Protein AF-0000000069088855 (afdb_homodimer)

Secondary structure (DSSP, 8-state):
-------------HHHHHHHHHHHHHHHHHHHHHHHHHHHHHHHHHHHHHHHHHHHHHHHHHHHHHHHHHHHHHTTSTTHHHHHHHHSHHHHTT--HHHHHHHTTEEEEEEEE-SSGGGEEEEEEEE-S-SSB--SEEEEEEE--SSS--EEEEPPP-BPTT--TTS-------SSS------PPPGGGGGG--TTGGG-HHHHHIIIIITT-THHHH-/-------------HHHHHHHHHHHHHHHHHHHHHHHHHHHHHHHHHHHHHHHHHHHHHHHHHHHHHHHHHHHHHTTSTTHHHHHHHHSHHHHTT--HHHHHHHTTEEEEEEEE-SSGGGEEEEEEEE-S-SSB--SEEEEEEE--SSS--EEEEPPP-BPTT--TTS-------SSS------PPPGGGGGG--TTGGG-HHHHHIIIIITT-THHHH-

InterPro domains:
  IPR002164 Nucleosome assembly protein [PF00956] (76-219)
  IPR002164 Nucleosome assembly protein [PTHR11875] (16-219)
  IPR037231 NAP-like superfamily [SSF143113] (12-219)

Sequence (438 aa):
MATPAKVSKPEGKNNHDNADEQADKEQQEAIEQIDEVQNEIDRLNEQASEEILKVEQKYNKLRQPYYSKRSDLIAKIPNFWVTAFVNHPQISALLNEEDEEALQFLTKVEVQEFEDIKSGYKINFYFDSNQYFENDVISKEFHLNETGEPSSKSTPIKWKSGKDLTKKSSTPSKGGRKRNMEEQESFFCWFTDHGDAGADELGEVIKDDIWPNPLQYYLMATPAKVSKPEGKNNHDNADEQADKEQQEAIEQIDEVQNEIDRLNEQASEEILKVEQKYNKLRQPYYSKRSDLIAKIPNFWVTAFVNHPQISALLNEEDEEALQFLTKVEVQEFEDIKSGYKINFYFDSNQYFENDVISKEFHLNETGEPSSKSTPIKWKSGKDLTKKSSTPSKGGRKRNMEEQESFFCWFTDHGDAGADELGEVIKDDIWPNPLQYYL

Nearest PDB structures (foldseek):
  7mto-assembly1_A-2  TM=9.723E-01  e=1.339E-26  Homo sapiens
  2e50-assembly1_B  TM=9.426E-01  e=1.842E-21  Homo sapiens
  5day-assembly1_A  TM=9.421E-01  e=5.471E-17  Arabidopsis thaliana
  5day-assembly1_B  TM=9.161E-01  e=6.756E-16  Arabidopsis thaliana
  6jqv-assembly1_A  TM=9.262E-01  e=5.109E-15  Arabidopsis thaliana

pLDDT: mean 85.77, std 19.07, range [27.52, 98.5]

Solvent-accessible surface area (backbone atoms only — not comparable to full-atom values): 24741 Å² total; per-residue (Å²): 132,86,73,79,76,81,78,76,74,79,81,83,67,69,62,64,60,51,50,55,50,48,50,51,51,52,39,52,50,37,52,53,50,38,50,54,42,49,51,55,46,51,51,51,51,51,50,45,51,50,53,41,49,49,51,52,52,52,46,50,60,69,39,45,65,44,52,52,52,38,50,57,39,45,54,69,34,83,44,40,54,37,44,19,40,57,60,30,71,75,52,31,74,41,48,46,74,67,44,51,60,59,31,50,34,34,51,44,80,44,75,46,69,39,93,57,60,73,40,27,36,32,41,39,39,30,37,48,92,59,82,38,38,72,55,51,62,46,36,43,35,35,35,43,41,92,89,50,76,40,35,48,52,46,50,82,80,47,55,33,90,92,36,52,68,68,53,75,76,71,66,80,72,81,80,81,68,71,87,61,79,76,75,76,64,41,51,70,42,57,59,74,58,54,86,50,39,77,71,38,61,67,62,46,42,43,59,70,54,38,64,78,47,44,65,74,35,53,108,131,87,75,80,77,80,77,75,75,78,80,82,66,68,63,65,61,49,51,54,48,49,50,51,50,53,39,51,50,35,51,54,51,38,51,54,41,48,51,54,47,50,51,51,50,52,50,45,53,52,53,41,50,51,51,53,52,52,46,51,60,67,41,44,65,46,52,52,52,38,50,58,40,46,53,67,36,82,42,41,55,35,44,19,41,57,58,30,70,74,54,30,74,39,47,46,74,68,45,51,60,60,31,49,34,34,51,45,78,44,76,45,70,39,92,57,60,75,40,27,37,33,40,40,38,30,34,48,92,59,83,37,38,72,52,51,62,46,37,44,35,35,36,44,42,94,91,48,76,40,35,48,52,46,50,82,81,49,54,32,92,92,36,52,68,68,54,74,78,72,65,79,72,81,80,82,68,71,87,60,80,77,70,76,64,39,51,69,42,58,58,75,57,56,85,50,40,76,70,37,61,68,64,44,42,44,59,69,56,38,64,77,47,44,65,73,36,53,110

Radius of gyration: 34.06 Å; Cα contacts (8 Å, |Δi|>4): 537; chains: 2; bounding box: 63×142×115 Å

Organism: Magallana gigas (NCBI:txid29159)

Structure (mmCIF, N/CA/C/O backbone):
data_AF-0000000069088855-model_v1
#
loop_
_entity.id
_entity.type
_entity.pdbx_description
1 polymer 'Protein SET'
#
loop_
_atom_site.group_PDB
_atom_site.id
_atom_site.type_symbol
_atom_site.label_atom_id
_atom_site.label_alt_id
_atom_site.label_comp_id
_atom_site.label_asym_id
_atom_site.label_entity_id
_atom_site.label_seq_id
_atom_site.pdbx_PDB_ins_code
_atom_site.Cartn_x
_atom_site.Cartn_y
_atom_site.Cartn_z
_atom_site.occupancy
_atom_site.B_iso_or_equiv
_atom_site.auth_seq_id
_atom_site.auth_comp_id
_atom_site.auth_asym_id
_atom_site.auth_atom_id
_atom_site.pdbx_PDB_model_num
ATOM 1 N N . MET A 1 1 ? 8.18 73.062 56.781 1 28.11 1 MET A N 1
ATOM 2 C CA . MET A 1 1 ? 7.898 73.062 55.344 1 28.11 1 MET A CA 1
ATOM 3 C C . MET A 1 1 ? 7.344 71.75 54.875 1 28.11 1 MET A C 1
ATOM 5 O O . MET A 1 1 ? 7.793 70.688 55.312 1 28.11 1 MET A O 1
ATOM 9 N N . ALA A 1 2 ? 6.113 71.688 54.188 1 39.22 2 ALA A N 1
ATOM 10 C CA . ALA A 1 2 ? 5.148 70.688 53.844 1 39.22 2 ALA A CA 1
ATOM 11 C C . ALA A 1 2 ? 5.742 69.688 52.875 1 39.22 2 ALA A C 1
ATOM 13 O O . ALA A 1 2 ? 6.184 70 51.781 1 39.22 2 ALA A O 1
ATOM 14 N N . THR A 1 3 ? 6.5 68.688 53.375 1 38.69 3 THR A N 1
ATOM 15 C CA . THR A 1 3 ? 7.184 67.688 52.562 1 38.69 3 THR A CA 1
ATOM 16 C C . THR A 1 3 ? 6.211 67 51.625 1 38.69 3 THR A C 1
ATOM 18 O O . THR A 1 3 ? 5.121 66.562 52 1 38.69 3 THR A O 1
ATOM 21 N N . PRO A 1 4 ? 6.355 67.312 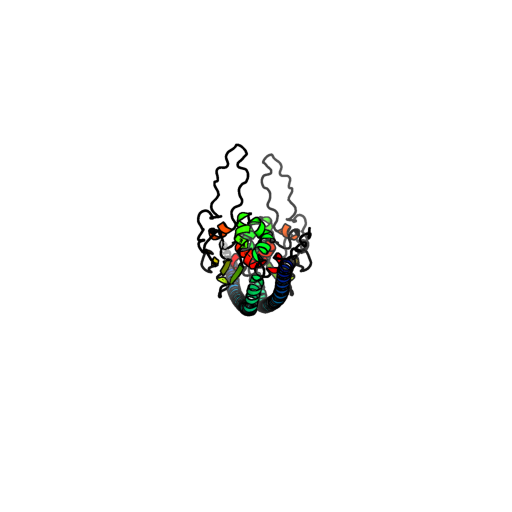50.344 1 36.94 4 PRO A N 1
ATOM 22 C CA . PRO A 1 4 ? 5.434 66.75 49.312 1 36.94 4 PRO A CA 1
ATOM 23 C C . PRO A 1 4 ? 5.32 65.25 49.344 1 36.94 4 PRO A C 1
ATOM 25 O O . PRO A 1 4 ? 6.293 64.562 49.688 1 36.94 4 PRO A O 1
ATOM 28 N N . ALA A 1 5 ? 4.152 64.688 49.688 1 36.41 5 ALA A N 1
ATOM 29 C CA . ALA A 1 5 ? 3.715 63.281 49.781 1 36.41 5 ALA A CA 1
ATOM 30 C C . ALA A 1 5 ? 4.086 62.5 48.531 1 36.41 5 ALA A C 1
ATOM 32 O O . ALA A 1 5 ? 3.961 63 47.406 1 36.41 5 ALA A O 1
ATOM 33 N N . LYS A 1 6 ? 4.984 61.531 48.75 1 38.75 6 LYS A N 1
ATOM 34 C CA . LYS A 1 6 ? 5.469 60.531 47.781 1 38.75 6 LYS A CA 1
ATOM 35 C C . LYS A 1 6 ? 4.309 59.875 47.062 1 38.75 6 LYS A C 1
ATOM 37 O O . LYS A 1 6 ? 3.402 59.312 47.688 1 38.75 6 LYS A O 1
ATOM 42 N N . VAL A 1 7 ? 3.861 60.438 45.844 1 36.72 7 VAL A N 1
ATOM 43 C CA . VAL A 1 7 ? 2.857 59.875 44.969 1 36.72 7 VAL A CA 1
ATOM 44 C C . VAL A 1 7 ? 3.188 58.406 44.719 1 36.72 7 VAL A C 1
ATOM 46 O O . VAL A 1 7 ? 4.293 58.062 44.281 1 36.72 7 VAL A O 1
ATOM 49 N N . SER A 1 8 ? 2.666 57.406 45.469 1 37.22 8 SER A N 1
ATOM 50 C CA . SER A 1 8 ? 2.779 55.969 45.312 1 37.22 8 SER A CA 1
ATOM 51 C C . SER A 1 8 ? 2.418 55.531 43.906 1 37.22 8 SER A C 1
ATOM 53 O O . SER A 1 8 ? 1.362 55.906 43.375 1 37.22 8 SER A O 1
ATOM 55 N N . LYS A 1 9 ? 3.363 55.375 43 1 42.19 9 LYS A N 1
ATOM 56 C CA . LYS A 1 9 ? 3.182 54.812 41.656 1 42.19 9 LYS A CA 1
ATOM 57 C C . LYS A 1 9 ? 2.326 53.531 41.719 1 42.19 9 LYS A C 1
ATOM 59 O O . LYS A 1 9 ? 2.535 52.688 42.562 1 42.19 9 LYS A O 1
ATOM 64 N N . PRO A 1 10 ? 1.051 53.531 41.25 1 41.47 10 PRO A N 1
ATOM 65 C CA . PRO A 1 10 ? 0.245 52.312 41.156 1 41.47 10 PRO A CA 1
ATOM 66 C C . PRO A 1 10 ? 0.98 51.156 40.469 1 41.47 10 PRO A C 1
ATOM 68 O O . PRO A 1 10 ? 1.734 51.406 39.531 1 41.47 10 PRO A O 1
ATOM 71 N N . GLU A 1 11 ? 1.403 50.156 41.125 1 40.59 11 GLU A N 1
ATOM 72 C CA . GLU A 1 11 ? 1.895 48.875 40.594 1 40.59 11 GLU A CA 1
ATOM 73 C C . GLU A 1 11 ? 1.01 48.344 39.469 1 40.59 11 GLU A C 1
ATOM 75 O O . GLU A 1 11 ? -0.145 47.969 39.719 1 40.59 11 GLU A O 1
ATOM 80 N N . GLY A 1 12 ? 0.859 48.906 38.312 1 41.53 12 GLY A N 1
ATOM 81 C CA . GLY A 1 12 ? 0.204 48.344 37.156 1 41.53 12 GLY A CA 1
ATOM 82 C C . GLY A 1 12 ? 0.68 46.969 36.812 1 41.53 12 GLY A C 1
ATOM 83 O O . GLY A 1 12 ? 1.08 46.688 35.656 1 41.53 12 GLY A O 1
ATOM 84 N N . LYS A 1 13 ? 1.274 46.156 37.625 1 47.97 13 LYS A N 1
ATOM 85 C CA . LYS A 1 13 ? 1.884 44.875 37.375 1 47.97 13 LYS A CA 1
ATOM 86 C C . LYS A 1 13 ? 0.867 43.875 36.781 1 47.97 13 LYS A C 1
ATOM 88 O O . LYS A 1 13 ? 1.233 42.812 36.312 1 47.97 13 LYS A O 1
ATOM 93 N N . ASN A 1 14 ? -0.359 43.719 37.281 1 47.41 14 ASN A N 1
ATOM 94 C CA . ASN A 1 14 ? -1.109 42.469 37.438 1 47.41 14 ASN A CA 1
ATOM 95 C C . ASN A 1 14 ? -1.723 42.031 36.125 1 47.41 14 ASN A C 1
ATOM 97 O O . ASN A 1 14 ? -2.404 41 36.062 1 47.41 14 ASN A O 1
ATOM 101 N N . ASN A 1 15 ? -1.979 42.844 35.188 1 52.12 15 ASN A N 1
ATOM 102 C CA . ASN A 1 15 ? -2.881 42.5 34.094 1 52.12 15 ASN A CA 1
ATOM 103 C C . ASN A 1 15 ? -2.176 41.656 33.031 1 52.12 15 ASN A C 1
ATOM 105 O O . ASN A 1 15 ? -2.822 40.906 32.312 1 52.12 15 ASN A O 1
ATOM 109 N N . HIS A 1 16 ? -0.928 41.812 32.781 1 56.03 16 HIS A N 1
ATOM 110 C CA . HIS A 1 16 ? -0.223 41.031 31.797 1 56.03 16 HIS A CA 1
ATOM 111 C C . HIS A 1 16 ? -0.168 39.562 32.188 1 56.03 16 HIS A C 1
ATOM 113 O O . HIS A 1 16 ? -0.276 38.688 31.328 1 56.03 16 HIS A O 1
ATOM 119 N N . ASP A 1 17 ? 0.04 39.281 33.406 1 61.84 17 ASP A N 1
ATOM 120 C CA . ASP A 1 17 ? 0.103 37.906 33.906 1 61.84 17 ASP A CA 1
ATOM 121 C C . ASP A 1 17 ? -1.225 37.188 33.688 1 61.84 17 ASP A C 1
ATOM 123 O O . ASP A 1 17 ? -1.246 36 33.375 1 61.84 17 ASP A O 1
ATOM 127 N N . ASN A 1 18 ? -2.26 37.969 33.812 1 68.25 18 ASN A N 1
ATOM 128 C CA . ASN A 1 18 ? -3.584 37.375 33.688 1 68.25 18 ASN A CA 1
ATOM 129 C C . ASN A 1 18 ? -3.91 37.031 32.25 1 68.25 18 ASN A C 1
ATOM 131 O O . ASN A 1 18 ? -4.527 36 31.969 1 68.25 18 ASN A O 1
ATOM 135 N N . ALA A 1 19 ? -3.439 37.812 31.312 1 72.5 19 ALA A N 1
ATOM 136 C CA . ALA A 1 19 ? -3.682 37.562 29.906 1 72.5 19 ALA A CA 1
ATOM 137 C C . ALA A 1 19 ? -2.916 36.344 29.422 1 72.5 19 ALA A C 1
ATOM 139 O O . ALA A 1 19 ? -3.445 35.531 28.656 1 72.5 19 ALA A O 1
ATOM 140 N N . ASP A 1 20 ? -1.767 36.219 29.844 1 79.88 20 ASP A N 1
ATOM 141 C CA . ASP A 1 20 ? -0.946 35.062 29.5 1 79.88 20 ASP A CA 1
ATOM 142 C C . ASP A 1 20 ? -1.526 33.781 30.094 1 79.88 20 ASP A C 1
ATOM 144 O O . ASP A 1 20 ? -1.51 32.75 29.453 1 79.88 20 ASP A O 1
ATOM 148 N N . GLU A 1 21 ? -2.006 33.969 31.25 1 83.12 21 GLU A N 1
ATOM 149 C CA . GLU A 1 21 ? -2.629 32.812 31.891 1 83.12 21 GLU A CA 1
ATOM 150 C C . GLU A 1 21 ? -3.912 32.406 31.172 1 83.12 21 GLU A C 1
ATOM 152 O O . GLU A 1 21 ? -4.188 31.219 31.016 1 83.12 21 GLU A O 1
ATOM 157 N N . GLN A 1 22 ? -4.617 33.406 30.812 1 85.44 22 GLN A N 1
ATOM 158 C CA . GLN A 1 22 ? -5.852 33.125 30.094 1 85.44 22 GLN A CA 1
ATOM 159 C C . GLN A 1 22 ? -5.559 32.5 28.734 1 85.44 22 GLN A C 1
ATOM 161 O O . GLN A 1 22 ? -6.242 31.547 28.312 1 85.44 22 GLN A O 1
ATOM 166 N N . ALA A 1 23 ? -4.586 33 28.062 1 84.19 23 ALA A N 1
ATOM 167 C CA . ALA A 1 23 ? -4.195 32.469 26.766 1 84.19 23 ALA A CA 1
ATOM 168 C C . ALA A 1 23 ? -3.742 31 26.906 1 84.19 23 ALA A C 1
ATOM 170 O O . ALA A 1 23 ? -4.066 30.156 26.062 1 84.19 23 ALA A O 1
ATOM 171 N N . ASP A 1 24 ? -3.086 30.734 27.906 1 88.75 24 ASP A N 1
ATOM 172 C CA . ASP A 1 24 ? -2.609 29.391 28.156 1 88.75 24 ASP A CA 1
ATOM 173 C C . ASP A 1 24 ? -3.775 28.438 28.438 1 88.75 24 ASP A C 1
ATOM 175 O O . ASP A 1 24 ? -3.766 27.281 27.984 1 88.75 24 ASP A O 1
ATOM 179 N N . LYS A 1 25 ? -4.672 28.984 29.156 1 90.69 25 LYS A N 1
ATOM 180 C CA . LYS A 1 25 ? -5.844 28.172 29.469 1 90.69 25 LYS A CA 1
ATOM 181 C C . LYS A 1 25 ? -6.66 27.891 28.219 1 90.69 25 LYS A C 1
ATOM 183 O O . LYS A 1 25 ? -7.145 26.766 28.016 1 90.69 25 LYS A O 1
ATOM 188 N N . GLU A 1 26 ? -6.801 28.875 27.406 1 91.44 26 GLU A N 1
ATOM 189 C CA . GLU A 1 26 ? -7.543 28.719 26.156 1 91.44 26 GLU A CA 1
ATOM 190 C C . GLU A 1 26 ? -6.848 27.719 25.234 1 91.44 26 GLU A C 1
ATOM 192 O O . GLU A 1 26 ? -7.508 26.906 24.594 1 91.44 26 GLU A O 1
ATOM 197 N N . GLN A 1 27 ? -5.609 27.828 25.234 1 93.75 27 GLN A N 1
ATOM 198 C CA . GLN A 1 27 ? -4.832 26.906 24.406 1 93.75 27 GLN A CA 1
ATOM 199 C C . GLN A 1 27 ? -4.973 25.469 24.922 1 93.75 27 GLN A C 1
ATOM 201 O O . GLN A 1 27 ? -5.137 24.531 24.125 1 93.75 27 GLN A O 1
ATOM 206 N N . GLN A 1 28 ? -4.906 25.297 26.172 1 94.44 28 GLN A N 1
ATOM 207 C CA . GLN A 1 28 ? -5.051 23.969 26.766 1 94.44 28 GLN A CA 1
ATOM 208 C C . GLN A 1 28 ? -6.434 23.391 26.469 1 94.44 28 GLN A C 1
ATOM 210 O O . GLN A 1 28 ? -6.562 22.188 26.188 1 94.44 28 GLN A O 1
ATOM 215 N N . GLU A 1 29 ? -7.387 24.234 26.562 1 95.69 29 GLU A N 1
ATOM 216 C CA . GLU A 1 29 ? -8.742 23.797 26.266 1 95.69 29 GLU A CA 1
ATOM 217 C C . GLU A 1 29 ? -8.883 23.375 24.797 1 95.69 29 GLU A C 1
ATOM 219 O O . GLU A 1 29 ? -9.547 22.391 24.5 1 95.69 29 GLU A O 1
ATOM 224 N N . ALA A 1 30 ? -8.305 24.125 23.984 1 96.25 30 ALA A N 1
ATOM 225 C CA . ALA A 1 30 ? -8.328 23.797 22.562 1 96.25 30 ALA A CA 1
ATOM 226 C C . ALA A 1 30 ? -7.652 22.453 22.297 1 96.25 30 ALA A C 1
ATOM 228 O O . ALA A 1 30 ? -8.172 21.625 21.547 1 96.25 30 ALA A O 1
ATOM 229 N N . ILE A 1 31 ? -6.578 22.219 22.984 1 97.06 31 ILE A N 1
ATOM 230 C CA . ILE A 1 31 ? -5.828 20.984 22.828 1 97.06 31 ILE A CA 1
ATOM 231 C C . ILE A 1 31 ? -6.688 19.797 23.25 1 97.06 31 ILE A C 1
ATOM 233 O O . ILE A 1 31 ? -6.723 18.766 22.578 1 97.06 31 ILE A O 1
ATOM 237 N N . GLU A 1 32 ? -7.363 19.953 24.344 1 97.12 32 GLU A N 1
ATOM 238 C CA . GLU A 1 32 ? -8.242 18.906 24.844 1 97.12 32 GLU A CA 1
ATOM 239 C C . GLU A 1 32 ? -9.383 18.625 23.859 1 97.12 32 GLU A C 1
ATOM 241 O O . GLU A 1 32 ? -9.734 17.469 23.625 1 97.12 32 GLU A O 1
ATOM 246 N N . GLN A 1 33 ? -9.906 19.656 23.328 1 98.06 33 GLN A N 1
ATOM 247 C CA . GLN A 1 33 ? -10.984 19.5 22.359 1 98.06 33 GLN A CA 1
ATOM 248 C C . GLN A 1 33 ? -10.484 18.844 21.078 1 98.06 33 GLN A C 1
ATOM 250 O O . GLN A 1 33 ? -11.172 18 20.5 1 98.06 33 GLN A O 1
ATOM 255 N N . ILE A 1 34 ? -9.32 19.25 20.641 1 98.25 34 ILE A N 1
ATOM 256 C CA . ILE A 1 34 ? -8.727 18.625 19.453 1 98.25 34 ILE A CA 1
ATOM 257 C C . ILE A 1 34 ? -8.539 17.141 19.703 1 98.25 34 ILE A C 1
ATOM 259 O O . ILE A 1 34 ? -8.82 16.312 18.828 1 98.25 34 ILE A O 1
ATOM 263 N N . ASP A 1 35 ? -8.062 16.812 20.906 1 97.75 35 ASP A N 1
ATOM 264 C CA . ASP A 1 35 ? -7.879 15.406 21.266 1 97.75 35 ASP A CA 1
ATOM 265 C C . ASP A 1 35 ? -9.188 14.633 21.156 1 97.75 35 ASP A C 1
ATOM 267 O O . ASP A 1 35 ? -9.211 13.5 20.688 1 97.75 35 ASP A O 1
ATOM 271 N N . GLU A 1 36 ? -10.242 15.219 21.609 1 98.12 36 GLU A N 1
ATOM 272 C CA . GLU A 1 36 ? -11.562 14.586 21.531 1 98.12 36 GLU A CA 1
ATOM 273 C C . GLU A 1 36 ? -11.984 14.375 20.078 1 98.12 36 GLU A C 1
ATOM 275 O O . GLU A 1 36 ? -12.484 13.305 19.734 1 98.12 36 GLU A O 1
ATOM 280 N N . VAL A 1 37 ? -11.812 15.367 19.297 1 98.38 37 VAL A N 1
ATOM 281 C CA . VAL A 1 37 ? -12.141 15.266 17.875 1 98.38 37 VAL A CA 1
ATOM 282 C C . VAL A 1 37 ? -11.281 14.188 17.219 1 98.38 37 VAL A C 1
ATOM 284 O O . VAL A 1 37 ? -11.781 13.391 16.422 1 98.38 37 VAL A O 1
ATOM 287 N N . GLN A 1 38 ? -9.992 14.164 17.578 1 97.94 38 GLN A N 1
ATOM 288 C CA . GLN A 1 38 ? -9.078 13.156 17.031 1 97.94 38 GLN A CA 1
ATOM 289 C C . GLN A 1 38 ? -9.531 11.75 17.406 1 97.94 38 GLN A C 1
ATOM 291 O O . GLN A 1 38 ? -9.43 10.82 16.594 1 97.94 38 GLN A O 1
ATOM 296 N N . ASN A 1 39 ? -10.016 11.586 18.594 1 98.12 39 ASN A N 1
ATOM 297 C CA . ASN A 1 39 ? -10.523 10.281 19 1 98.12 39 ASN A CA 1
ATOM 298 C C . ASN A 1 39 ? -11.688 9.828 18.141 1 98.12 39 ASN A C 1
ATOM 300 O O . ASN A 1 39 ? -11.805 8.648 17.812 1 98.12 39 ASN A O 1
ATOM 304 N N . GLU A 1 40 ? -12.539 10.758 17.781 1 98.38 40 GLU A N 1
ATOM 305 C CA . GLU A 1 40 ? -13.656 10.43 16.891 1 98.38 40 GLU A CA 1
ATOM 306 C C . GLU A 1 40 ? -13.164 10.023 15.508 1 98.38 40 GLU A C 1
ATOM 308 O O . GLU A 1 40 ? -13.664 9.062 14.922 1 98.38 40 GLU A O 1
ATOM 313 N N . ILE A 1 41 ? -12.156 10.695 15.039 1 98.06 41 ILE A N 1
ATOM 314 C CA . ILE A 1 41 ? -11.562 10.375 13.75 1 98.06 41 ILE A CA 1
ATOM 315 C C . ILE A 1 41 ? -10.93 8.992 13.797 1 98.06 41 ILE A C 1
ATOM 317 O O . ILE A 1 41 ? -11.117 8.18 12.891 1 98.06 41 ILE A O 1
ATOM 321 N N . ASP A 1 42 ? -10.25 8.711 14.852 1 97.56 42 ASP A N 1
ATOM 322 C CA . ASP A 1 42 ? -9.609 7.41 15.031 1 97.56 42 ASP A CA 1
ATOM 323 C C . ASP A 1 42 ? -10.648 6.289 15.055 1 97.56 42 ASP A C 1
ATOM 325 O O . ASP A 1 42 ? -10.414 5.211 14.5 1 97.56 42 ASP A O 1
ATOM 329 N N . ARG A 1 43 ? -11.68 6.566 15.68 1 98.31 43 ARG A N 1
ATOM 330 C CA . ARG A 1 43 ? -12.758 5.582 15.734 1 98.31 43 ARG A CA 1
ATOM 331 C C . ARG A 1 43 ? -13.305 5.301 14.336 1 98.31 43 ARG A C 1
ATOM 333 O O . ARG A 1 43 ? -13.531 4.141 13.969 1 98.31 43 ARG A O 1
ATOM 340 N N . LEU A 1 44 ? -13.547 6.332 13.586 1 98.06 44 LEU A N 1
ATOM 341 C CA . LEU A 1 44 ? -14.031 6.172 12.219 1 98.06 44 LEU A CA 1
ATOM 342 C C . LEU A 1 44 ? -13.008 5.441 11.359 1 98.06 44 LEU A C 1
ATOM 344 O O . LEU A 1 44 ? -13.375 4.617 10.516 1 98.06 44 LEU A O 1
ATOM 348 N N . ASN A 1 45 ? -11.688 5.75 11.586 1 96.56 45 ASN A N 1
ATOM 349 C CA . ASN A 1 45 ? -10.641 5.031 10.875 1 96.56 45 ASN A CA 1
ATOM 350 C C . ASN A 1 45 ? -10.672 3.539 11.188 1 96.56 45 ASN A C 1
ATOM 352 O O . ASN A 1 45 ? -10.508 2.711 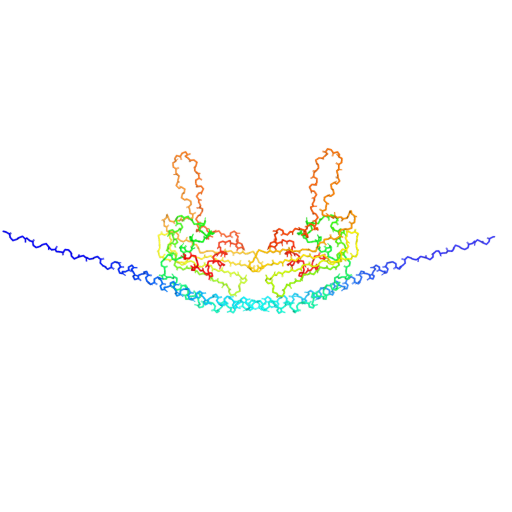10.289 1 96.56 45 ASN A O 1
ATOM 356 N N . GLU A 1 46 ? -10.844 3.23 12.398 1 97.12 46 GLU A N 1
ATOM 357 C CA . GLU A 1 46 ? -10.922 1.832 12.812 1 97.12 46 GLU A CA 1
ATOM 358 C C . GLU A 1 46 ? -12.125 1.137 12.188 1 97.12 46 GLU A C 1
ATOM 360 O O . GLU A 1 46 ? -12.016 0.017 11.68 1 97.12 46 GLU A O 1
ATOM 365 N N . GLN A 1 47 ? -13.219 1.8 12.141 1 98.06 47 GLN A N 1
ATOM 366 C CA . GLN A 1 47 ? -14.422 1.25 11.523 1 98.06 47 GLN A CA 1
ATOM 367 C C . GLN A 1 47 ? -14.234 1.048 10.023 1 98.06 47 GLN A C 1
ATOM 369 O O . GLN A 1 47 ? -14.648 0.027 9.469 1 98.06 47 GLN A O 1
ATOM 374 N N . ALA A 1 48 ? -13.656 2.039 9.367 1 97.12 48 ALA A N 1
ATOM 375 C CA . ALA A 1 48 ? -13.359 1.917 7.945 1 97.12 48 ALA A CA 1
ATOM 376 C C . ALA A 1 48 ? -12.477 0.702 7.672 1 97.12 48 ALA A C 1
ATOM 378 O O . ALA A 1 48 ? -12.758 -0.085 6.766 1 97.12 48 ALA A O 1
ATOM 379 N N . SER A 1 49 ? -11.438 0.538 8.453 1 94.38 49 SER A N 1
ATOM 380 C CA . SER A 1 49 ? -10.508 -0.574 8.297 1 94.38 49 SER A CA 1
ATOM 381 C C . SER A 1 49 ? -11.211 -1.915 8.469 1 94.38 49 SER A C 1
ATOM 383 O O . SER A 1 49 ? -10.953 -2.861 7.723 1 94.38 49 SER A O 1
ATOM 385 N N . GLU A 1 50 ? -12.078 -1.963 9.43 1 95.06 50 GLU A N 1
ATOM 386 C CA . GLU A 1 50 ? -12.828 -3.189 9.68 1 95.06 50 GLU A CA 1
ATOM 387 C C . GLU A 1 50 ? -13.758 -3.516 8.508 1 95.06 50 GLU A C 1
ATOM 389 O O . GLU A 1 50 ? -13.844 -4.668 8.078 1 95.06 50 GLU A O 1
ATOM 394 N N . GLU A 1 51 ? -14.422 -2.508 8.016 1 97 51 GLU A N 1
ATOM 395 C CA . GLU A 1 51 ? -15.328 -2.732 6.898 1 97 51 GLU A CA 1
ATOM 396 C C . GLU A 1 51 ? -14.562 -3.15 5.645 1 97 51 GLU A C 1
ATOM 398 O O . GLU A 1 51 ? -15.016 -4.016 4.895 1 97 51 GLU A O 1
ATOM 403 N N . ILE A 1 52 ? -13.469 -2.604 5.391 1 95.69 52 ILE A N 1
ATOM 404 C CA . ILE A 1 52 ? -12.625 -2.984 4.262 1 95.69 52 ILE A CA 1
ATOM 405 C C . ILE A 1 52 ? -12.172 -4.434 4.422 1 95.69 52 ILE A C 1
ATOM 407 O O . ILE A 1 52 ? -12.211 -5.211 3.465 1 95.69 52 ILE A O 1
ATOM 411 N N . LEU A 1 53 ? -11.734 -4.789 5.656 1 93 53 LEU A N 1
ATOM 412 C CA . LEU A 1 53 ? -11.312 -6.156 5.93 1 93 53 LEU A CA 1
ATOM 413 C C . LEU A 1 53 ? -12.438 -7.145 5.641 1 93 53 LEU A C 1
ATOM 415 O O . LEU A 1 53 ? -12.203 -8.203 5.055 1 93 53 LEU A O 1
ATOM 419 N N . LYS A 1 54 ? -13.578 -6.785 5.973 1 94.56 54 LYS A N 1
ATOM 420 C CA . LYS A 1 54 ? -14.727 -7.652 5.715 1 94.56 54 LYS A CA 1
ATOM 421 C C . LYS A 1 54 ? -14.953 -7.832 4.219 1 94.56 54 LYS A C 1
ATOM 423 O O . LYS A 1 54 ? -15.266 -8.93 3.764 1 94.56 54 LYS A O 1
ATOM 428 N N . VAL A 1 55 ? -14.82 -6.75 3.455 1 95.19 55 VAL A N 1
ATOM 429 C CA . VAL A 1 55 ? -14.938 -6.84 2.002 1 95.19 55 VAL A CA 1
ATOM 430 C C . VAL A 1 55 ? -13.859 -7.781 1.457 1 95.19 55 VAL A C 1
ATOM 432 O O . VAL A 1 55 ? -14.148 -8.648 0.63 1 95.19 55 VAL A O 1
ATOM 435 N N . GLU A 1 56 ? -12.617 -7.629 1.906 1 93.44 56 GLU A N 1
ATOM 436 C CA . GLU A 1 56 ? -11.516 -8.477 1.462 1 93.44 56 GLU A CA 1
ATOM 437 C C . GLU A 1 56 ? -11.781 -9.945 1.774 1 93.44 56 GLU A C 1
ATOM 439 O O . GLU A 1 56 ? -11.578 -10.812 0.924 1 93.44 56 GLU A O 1
ATOM 444 N N . GLN A 1 57 ? -12.242 -10.258 2.951 1 91.06 57 GLN A N 1
ATOM 445 C CA . GLN A 1 57 ? -12.555 -11.625 3.357 1 91.06 57 GLN A CA 1
ATOM 446 C C . GLN A 1 57 ? -13.656 -12.219 2.486 1 91.06 57 GLN A C 1
ATOM 448 O O . GLN A 1 57 ? -13.578 -13.383 2.08 1 91.06 57 GLN A O 1
ATOM 453 N N . LYS A 1 58 ? -14.664 -11.438 2.266 1 95 58 LYS A N 1
ATOM 454 C CA . LYS A 1 58 ? -15.781 -11.859 1.42 1 95 58 LYS A CA 1
ATOM 455 C C . LYS A 1 58 ? -15.289 -12.289 0.041 1 95 58 LYS A C 1
ATOM 457 O O . LYS A 1 58 ? -15.586 -13.398 -0.407 1 95 58 LYS A O 1
ATOM 462 N N . TYR A 1 59 ? -14.523 -11.5 -0.549 1 95.25 59 TYR A N 1
ATOM 463 C CA . TYR A 1 59 ? -14.133 -11.781 -1.925 1 95.25 59 TYR A CA 1
ATOM 464 C C . TYR A 1 59 ? -13.039 -12.844 -1.975 1 95.25 59 TYR A C 1
ATOM 466 O O . TYR A 1 59 ? -12.914 -13.562 -2.965 1 95.25 59 TYR A O 1
ATOM 474 N N . ASN A 1 60 ? -12.258 -12.883 -0.938 1 91.06 60 ASN A N 1
ATOM 475 C CA . ASN A 1 60 ? -11.328 -14.008 -0.85 1 91.06 60 ASN A CA 1
ATOM 476 C C . ASN A 1 60 ? -12.062 -15.344 -0.897 1 91.06 60 ASN A C 1
ATOM 478 O O . ASN A 1 60 ? -11.641 -16.266 -1.604 1 91.06 60 ASN A O 1
ATOM 482 N N . LYS A 1 61 ? -13.109 -15.461 -0.178 1 93.5 61 LYS A N 1
ATOM 483 C CA . LYS A 1 61 ? -13.914 -16.688 -0.159 1 93.5 61 LYS A CA 1
ATOM 484 C C . LYS A 1 61 ? -14.555 -16.938 -1.52 1 93.5 61 LYS A C 1
ATOM 486 O O . LYS A 1 61 ? -14.602 -18.078 -1.986 1 93.5 61 LYS A O 1
ATOM 491 N N . LEU A 1 62 ? -15.016 -15.891 -2.176 1 96.88 62 LEU A N 1
ATOM 492 C CA . LEU A 1 62 ? -15.672 -16.016 -3.471 1 96.88 62 LEU A CA 1
ATOM 493 C C . LEU A 1 62 ? -14.688 -16.453 -4.547 1 96.88 62 LEU A C 1
ATOM 495 O O . LEU A 1 62 ? -15.055 -17.141 -5.492 1 96.88 62 LEU A O 1
ATOM 499 N N . ARG A 1 63 ? -13.406 -16.062 -4.395 1 96.38 63 ARG A N 1
ATOM 500 C CA . ARG A 1 63 ? -12.398 -16.344 -5.41 1 96.38 63 ARG A CA 1
ATOM 501 C C . ARG A 1 63 ? -11.852 -17.766 -5.25 1 96.38 63 ARG A C 1
ATOM 503 O O . ARG A 1 63 ? -11.32 -18.344 -6.203 1 96.38 63 ARG A O 1
ATOM 510 N N . GLN A 1 64 ? -11.992 -18.375 -4.105 1 94.44 64 GLN A N 1
ATOM 511 C CA . GLN A 1 64 ? -11.352 -19.625 -3.744 1 94.44 64 GLN A CA 1
ATOM 512 C C . GLN A 1 64 ? -11.703 -20.734 -4.738 1 94.44 64 GLN A C 1
ATOM 514 O O . GLN A 1 64 ? -10.82 -21.438 -5.223 1 94.44 64 GLN A O 1
ATOM 519 N N . PRO A 1 65 ? -12.992 -20.891 -5.074 1 97.56 65 PRO A N 1
ATOM 520 C CA . PRO A 1 65 ? -13.328 -21.953 -6.023 1 97.56 65 PRO A CA 1
ATOM 521 C C . PRO A 1 65 ? -12.672 -21.766 -7.387 1 97.56 65 PRO A C 1
ATOM 523 O O . PRO A 1 65 ? -12.32 -22.734 -8.055 1 97.56 65 PRO A O 1
ATOM 526 N N . TYR A 1 66 ? -12.484 -20.578 -7.773 1 97.94 66 TYR A N 1
ATOM 527 C CA . TYR A 1 66 ? -11.852 -20.297 -9.062 1 97.94 66 TYR A CA 1
ATOM 528 C C . TYR A 1 66 ? -10.352 -20.547 -9 1 97.94 66 TYR A C 1
ATOM 530 O O . TYR A 1 66 ? -9.758 -21.031 -9.961 1 97.94 66 TYR A O 1
ATOM 538 N N . TYR A 1 67 ? -9.742 -20.25 -7.914 1 95.94 67 TYR A N 1
ATOM 539 C CA . TYR A 1 67 ? -8.328 -20.578 -7.73 1 95.94 67 TYR A CA 1
ATOM 540 C C . TYR A 1 67 ? -8.109 -22.094 -7.809 1 95.94 67 TYR A C 1
ATOM 542 O O . TYR A 1 67 ? -7.16 -22.547 -8.445 1 95.94 67 TYR A O 1
ATOM 550 N N . SER A 1 68 ? -8.961 -22.781 -7.145 1 95.69 68 SER A N 1
ATOM 551 C CA . SER A 1 68 ? -8.867 -24.234 -7.152 1 95.69 68 SER A CA 1
ATOM 552 C C . SER A 1 68 ? -9.023 -24.797 -8.57 1 95.69 68 SER A C 1
ATOM 554 O O . SER A 1 68 ? -8.227 -25.625 -9 1 95.69 68 SER A O 1
ATOM 556 N N . LYS A 1 69 ? -10.039 -24.344 -9.195 1 97.75 69 LYS A N 1
ATOM 557 C CA . LYS A 1 69 ? -10.266 -24.781 -10.562 1 97.75 69 LYS A CA 1
ATOM 558 C C . LYS A 1 69 ? -9.07 -24.438 -11.453 1 97.75 69 LYS A C 1
ATOM 560 O O . LYS A 1 69 ? -8.641 -25.266 -12.266 1 97.75 69 LYS A O 1
ATOM 565 N N . ARG A 1 70 ? -8.547 -23.234 -11.32 1 98.12 70 ARG A N 1
ATOM 566 C CA . ARG A 1 70 ? -7.375 -22.812 -12.086 1 98.12 70 ARG A CA 1
ATOM 567 C C . ARG A 1 70 ? -6.188 -23.734 -11.82 1 98.12 70 ARG A C 1
ATOM 569 O O . ARG A 1 70 ? -5.504 -24.156 -12.75 1 98.12 70 ARG A O 1
ATOM 576 N N . SER A 1 71 ? -6.055 -24.016 -10.562 1 96 71 SER A N 1
ATOM 577 C CA . SER A 1 71 ? -4.957 -24.875 -10.148 1 96 71 SER A CA 1
ATOM 578 C C . SER A 1 71 ? -5.066 -26.25 -10.805 1 96 71 SER A C 1
ATOM 580 O O . SER A 1 71 ? -4.074 -26.781 -11.312 1 96 71 SER A O 1
ATOM 582 N N . ASP A 1 72 ? -6.227 -26.844 -10.852 1 95.94 72 ASP A N 1
ATOM 583 C CA . ASP A 1 72 ? -6.461 -28.141 -11.469 1 95.94 72 ASP A CA 1
ATOM 584 C C . ASP A 1 72 ? -6.156 -28.109 -12.961 1 95.94 72 ASP A C 1
ATOM 586 O O . ASP A 1 72 ? -5.57 -29.047 -13.5 1 95.94 72 ASP A O 1
ATOM 590 N N . LEU A 1 73 ? -6.555 -27.078 -13.555 1 97.19 73 LEU A N 1
ATOM 591 C CA . LEU A 1 73 ? -6.332 -26.938 -14.992 1 97.19 73 LEU A CA 1
ATOM 592 C C . LEU A 1 73 ? -4.848 -26.766 -15.297 1 97.19 73 LEU A C 1
ATOM 594 O O . LEU A 1 73 ? -4.332 -27.344 -16.25 1 97.19 73 LEU A O 1
ATOM 598 N N . ILE A 1 74 ? -4.16 -26.016 -14.508 1 97.19 74 ILE A N 1
ATOM 599 C CA . ILE A 1 74 ? -2.738 -25.766 -14.695 1 97.19 74 ILE A CA 1
ATOM 600 C C . ILE A 1 74 ? -1.962 -27.078 -14.578 1 97.19 74 ILE A C 1
ATOM 602 O O . ILE A 1 74 ? -1 -27.312 -15.312 1 97.19 74 ILE A O 1
ATOM 606 N N . ALA A 1 75 ? -2.389 -27.906 -13.672 1 92.31 75 ALA A N 1
ATOM 607 C CA . ALA A 1 75 ? -1.717 -29.172 -13.438 1 92.31 75 ALA A CA 1
ATOM 608 C C . ALA A 1 75 ? -1.721 -30.047 -14.688 1 92.31 75 ALA A C 1
ATOM 610 O O . ALA A 1 75 ? -0.912 -30.969 -14.82 1 92.31 75 ALA A O 1
ATOM 611 N N . LYS A 1 76 ? -2.535 -29.75 -15.633 1 92.5 76 LYS A N 1
ATOM 612 C CA . LYS A 1 76 ? -2.643 -30.531 -16.859 1 92.5 76 LYS A CA 1
ATOM 613 C C . LYS A 1 76 ? -1.621 -30.062 -17.906 1 92.5 76 LYS A C 1
ATOM 615 O O . LYS A 1 76 ? -1.438 -30.703 -18.938 1 92.5 76 LYS A O 1
ATOM 620 N N . ILE A 1 77 ? -1.055 -28.969 -17.641 1 95.62 77 ILE A N 1
ATOM 621 C CA . ILE A 1 77 ? -0.102 -28.391 -18.594 1 95.62 77 ILE A CA 1
ATOM 622 C C . ILE A 1 77 ? 1.323 -28.641 -18.109 1 95.62 77 ILE A C 1
ATOM 624 O O . ILE A 1 77 ? 1.766 -28.062 -17.109 1 95.62 77 ILE A O 1
ATOM 628 N N . PRO A 1 78 ? 1.979 -29.469 -18.875 1 93.69 78 PRO A N 1
ATOM 629 C CA . PRO A 1 78 ? 3.357 -29.75 -18.469 1 93.69 78 PRO A CA 1
ATOM 630 C C . PRO A 1 78 ? 4.234 -28.5 -18.422 1 93.69 78 PRO A C 1
ATOM 632 O O . PRO A 1 78 ? 4.105 -27.625 -19.281 1 93.69 78 PRO A O 1
ATOM 635 N N . ASN A 1 79 ? 5.02 -28.359 -17.438 1 95.62 79 ASN A N 1
ATOM 636 C CA . ASN A 1 79 ? 6.043 -27.328 -17.297 1 95.62 79 ASN A CA 1
ATOM 637 C C . ASN A 1 79 ? 5.43 -25.938 -17.219 1 95.62 79 ASN A C 1
ATOM 639 O O . ASN A 1 79 ? 6.07 -24.953 -17.609 1 95.62 79 ASN A O 1
ATOM 643 N N . PHE A 1 80 ? 4.211 -25.875 -16.844 1 97.69 80 PHE A N 1
ATOM 644 C CA . PHE A 1 80 ? 3.539 -24.594 -16.766 1 97.69 80 PHE A CA 1
ATOM 645 C C . PHE A 1 80 ? 4.293 -23.641 -15.852 1 97.69 80 PHE A C 1
ATOM 647 O O . PHE A 1 80 ? 4.656 -22.531 -16.266 1 97.69 80 PHE A O 1
ATOM 654 N N . TRP A 1 81 ? 4.582 -23.953 -14.617 1 98.19 81 TRP A N 1
ATOM 655 C CA . TRP A 1 81 ? 5.094 -23.062 -13.586 1 98.19 81 TRP A CA 1
ATOM 656 C C . TRP A 1 81 ? 6.535 -22.672 -13.867 1 98.19 81 TRP A C 1
ATOM 658 O O . TRP A 1 81 ? 6.918 -21.516 -13.672 1 98.19 81 TRP A O 1
ATOM 668 N N . VAL A 1 82 ? 7.375 -23.656 -14.289 1 97.81 82 VAL A N 1
ATOM 669 C CA . VAL A 1 82 ? 8.758 -23.297 -14.602 1 97.81 82 VAL A CA 1
ATOM 670 C C . VAL A 1 82 ? 8.773 -22.297 -15.758 1 97.81 82 VAL A C 1
ATOM 672 O O . VAL A 1 82 ? 9.578 -21.359 -15.766 1 97.81 82 VAL A O 1
ATOM 675 N N . THR A 1 83 ? 7.918 -22.484 -16.734 1 98.06 83 THR A N 1
ATOM 676 C CA . THR A 1 83 ? 7.816 -21.547 -17.844 1 98.06 83 THR A CA 1
ATOM 677 C C . THR A 1 83 ? 7.414 -20.156 -17.344 1 98.06 83 THR A C 1
ATOM 679 O O . THR A 1 83 ? 8.031 -19.156 -17.703 1 98.06 83 THR A O 1
ATOM 682 N N . ALA A 1 84 ? 6.387 -20.109 -16.469 1 98.06 84 ALA A N 1
ATOM 683 C CA . ALA A 1 84 ? 5.93 -18.844 -15.898 1 98.06 84 ALA A CA 1
ATOM 684 C C . ALA A 1 84 ? 7.047 -18.172 -15.109 1 98.06 84 ALA A C 1
ATOM 686 O O . ALA A 1 84 ? 7.25 -16.953 -15.227 1 98.06 84 ALA A O 1
ATOM 687 N N . PHE A 1 85 ? 7.801 -18.938 -14.336 1 98.06 85 PHE A N 1
ATOM 688 C CA . PHE A 1 85 ? 8.875 -18.406 -13.508 1 98.06 85 PHE A CA 1
ATOM 689 C C . PHE A 1 85 ? 10.008 -17.875 -14.383 1 98.06 85 PHE A C 1
ATOM 691 O O . PHE A 1 85 ? 10.508 -16.766 -14.148 1 98.06 85 PHE A O 1
ATOM 698 N N . VAL A 1 86 ? 10.352 -18.547 -15.398 1 97.62 86 VAL A N 1
ATOM 699 C CA . VAL A 1 86 ? 11.445 -18.156 -16.281 1 97.62 86 VAL A CA 1
ATOM 700 C C . VAL A 1 86 ? 11.062 -16.906 -17.062 1 97.62 86 VAL A C 1
ATOM 702 O O . VAL A 1 86 ? 11.906 -16.062 -17.359 1 97.62 86 VAL A O 1
ATOM 705 N N . ASN A 1 87 ? 9.789 -16.781 -17.375 1 97.62 87 ASN A N 1
ATOM 706 C CA . ASN A 1 87 ? 9.305 -15.648 -18.156 1 97.62 87 ASN A CA 1
ATOM 707 C C . ASN A 1 87 ? 9.141 -14.406 -17.281 1 97.62 87 ASN A C 1
ATOM 709 O O . ASN A 1 87 ? 8.961 -13.305 -17.797 1 97.62 87 ASN A O 1
ATOM 713 N N . HIS A 1 88 ? 9.125 -14.594 -15.992 1 97.25 88 HIS A N 1
ATOM 714 C CA . HIS A 1 88 ? 8.984 -13.445 -15.102 1 97.25 88 HIS A CA 1
ATOM 715 C C . HIS A 1 88 ? 10.336 -12.773 -14.844 1 97.25 88 HIS A C 1
ATOM 717 O O . HIS A 1 88 ? 11.258 -13.414 -14.328 1 97.25 88 HIS A O 1
ATOM 723 N N . PRO A 1 89 ? 10.43 -11.547 -15.133 1 96.31 89 PRO A N 1
ATOM 724 C CA . PRO A 1 89 ? 11.742 -10.891 -15.125 1 96.31 89 PRO A CA 1
ATOM 725 C C . PRO A 1 89 ? 12.445 -11 -13.773 1 96.31 89 PRO A C 1
ATOM 727 O O . PRO A 1 89 ? 13.617 -11.359 -13.711 1 96.31 89 PRO A O 1
ATOM 730 N N . GLN A 1 90 ? 11.773 -10.75 -12.703 1 94.81 90 GLN A N 1
ATOM 731 C CA . GLN A 1 90 ? 12.406 -10.758 -11.391 1 94.81 90 GLN A CA 1
ATOM 732 C C . GLN A 1 90 ? 12.75 -12.18 -10.953 1 94.81 90 GLN A C 1
ATOM 734 O O . GLN A 1 90 ? 13.805 -12.422 -10.367 1 94.81 90 GLN A O 1
ATOM 739 N N . ILE A 1 91 ? 11.938 -13.07 -11.242 1 95.81 91 ILE A N 1
ATOM 740 C CA . ILE A 1 91 ? 12.156 -14.445 -10.805 1 95.81 91 ILE A CA 1
ATOM 741 C C . ILE A 1 91 ? 13.219 -15.102 -11.68 1 95.81 91 ILE A C 1
ATOM 743 O O . ILE A 1 91 ? 14.086 -15.828 -11.172 1 95.81 91 ILE A O 1
ATOM 747 N N . SER A 1 92 ? 13.164 -14.852 -12.961 1 96.06 92 SER A N 1
ATOM 748 C CA . SER A 1 92 ? 14.133 -15.43 -13.891 1 96.06 92 SER A CA 1
ATOM 749 C C . SER A 1 92 ? 15.562 -15.102 -13.484 1 96.06 92 SER A C 1
ATOM 751 O O . SER A 1 92 ? 16.469 -15.922 -13.648 1 96.06 92 SER A O 1
ATOM 753 N N . ALA A 1 93 ? 15.711 -13.898 -12.938 1 95.25 93 ALA A N 1
ATOM 754 C CA . ALA A 1 93 ? 17.031 -13.43 -12.555 1 95.25 93 ALA A CA 1
ATOM 755 C C . ALA A 1 93 ? 17.578 -14.227 -11.367 1 95.25 93 ALA A C 1
ATOM 757 O O . ALA A 1 93 ? 18.781 -14.219 -11.102 1 95.25 93 ALA A O 1
ATOM 758 N N . LEU A 1 94 ? 16.703 -14.93 -10.688 1 94.06 94 LEU A N 1
ATOM 759 C CA . LEU A 1 94 ? 17.094 -15.672 -9.5 1 94.06 94 LEU A CA 1
ATOM 760 C C . LEU A 1 94 ? 17.344 -17.141 -9.828 1 94.06 94 LEU A C 1
ATOM 762 O O . LEU A 1 94 ? 17.828 -17.891 -8.977 1 94.06 94 LEU A O 1
ATOM 766 N N . LEU A 1 95 ? 17.062 -17.516 -11.047 1 95.88 95 LEU A N 1
ATOM 767 C CA . LEU A 1 95 ? 17.125 -18.938 -11.406 1 95.88 95 LEU A CA 1
ATOM 768 C C . LEU A 1 95 ? 18.391 -19.234 -12.188 1 95.88 95 LEU A C 1
ATOM 770 O O . LEU A 1 95 ? 18.719 -18.547 -13.156 1 95.88 95 LEU A O 1
ATOM 774 N N . ASN A 1 96 ? 19.141 -20.234 -11.734 1 94.69 96 ASN A N 1
ATOM 775 C CA . ASN A 1 96 ? 20.188 -20.797 -12.578 1 94.69 96 ASN A CA 1
ATOM 776 C C . ASN A 1 96 ? 19.688 -22 -13.367 1 94.69 96 ASN A C 1
ATOM 778 O O . ASN A 1 96 ? 18.516 -22.359 -13.305 1 94.69 96 ASN A O 1
ATOM 782 N N . GLU A 1 97 ? 20.547 -22.641 -14.047 1 94.31 97 GLU A N 1
ATOM 783 C CA . GLU A 1 97 ? 20.172 -23.734 -14.938 1 94.31 97 GLU A CA 1
ATOM 784 C C . GLU A 1 97 ? 19.672 -24.938 -14.141 1 94.31 97 GLU A C 1
ATOM 786 O O . GLU A 1 97 ? 18.688 -25.578 -14.523 1 94.31 97 GLU A O 1
ATOM 791 N N . GLU A 1 98 ? 20.297 -25.219 -13.031 1 95.31 98 GLU A N 1
ATOM 792 C CA . GLU A 1 98 ? 19.906 -26.375 -12.211 1 95.31 98 GLU A CA 1
ATOM 793 C C . GLU A 1 98 ? 18.547 -26.141 -11.547 1 95.31 98 GLU A C 1
ATOM 795 O O . GLU A 1 98 ? 17.766 -27.062 -11.383 1 95.31 98 GLU A O 1
ATOM 800 N N . ASP A 1 99 ? 18.328 -24.906 -11.156 1 97.12 99 ASP A N 1
ATOM 801 C CA . ASP A 1 99 ? 17.031 -24.562 -10.602 1 97.12 99 ASP A CA 1
ATOM 802 C C . ASP A 1 99 ? 15.906 -24.828 -11.602 1 97.12 99 ASP A C 1
ATOM 804 O O . ASP A 1 99 ? 14.875 -25.406 -11.258 1 97.12 99 ASP A O 1
ATOM 808 N N . GLU A 1 100 ? 16.156 -24.406 -12.812 1 97.31 100 GLU A N 1
ATOM 809 C CA . GLU A 1 100 ? 15.156 -24.594 -13.859 1 97.31 100 GLU A CA 1
ATOM 810 C C . GLU A 1 100 ? 14.852 -26.078 -14.07 1 97.31 100 GLU A C 1
ATOM 812 O O . GLU A 1 100 ? 13.703 -26.453 -14.273 1 97.31 100 GLU A O 1
ATOM 817 N N . GLU A 1 101 ? 15.828 -26.859 -14.031 1 97.25 101 GLU A N 1
ATOM 818 C CA . GLU A 1 101 ? 15.641 -28.297 -14.188 1 97.25 101 GLU A CA 1
ATOM 819 C C . GLU A 1 101 ? 14.797 -28.875 -13.055 1 97.25 101 GLU A C 1
ATOM 821 O O . GLU A 1 101 ? 13.875 -29.672 -13.297 1 97.25 101 GLU A O 1
ATOM 826 N N . ALA A 1 102 ? 15.125 -28.469 -11.859 1 97.56 102 ALA A N 1
ATOM 827 C CA . ALA A 1 102 ? 14.359 -28.953 -10.711 1 97.56 102 ALA A CA 1
ATOM 828 C C . ALA A 1 102 ? 12.914 -28.469 -10.781 1 97.56 102 ALA A C 1
ATOM 830 O O . ALA A 1 102 ? 11.984 -29.219 -10.453 1 97.56 102 ALA A O 1
ATOM 831 N N . LEU A 1 103 ? 12.742 -27.266 -11.289 1 98 103 LEU A N 1
ATOM 832 C CA . LEU A 1 103 ? 11.422 -26.641 -11.32 1 98 103 LEU A CA 1
ATOM 833 C C . LEU A 1 103 ? 10.578 -27.234 -12.445 1 98 103 LEU A C 1
ATOM 835 O O . LEU A 1 103 ? 9.375 -26.969 -12.523 1 98 103 LEU A O 1
ATOM 839 N N . GLN A 1 104 ? 11.117 -28.031 -13.32 1 97.5 104 GLN A N 1
ATOM 840 C CA . GLN A 1 104 ? 10.344 -28.766 -14.312 1 97.5 104 GLN A CA 1
ATOM 841 C C . GLN A 1 104 ? 9.352 -29.719 -13.641 1 97.5 104 GLN A C 1
ATOM 843 O O . GLN A 1 104 ? 8.328 -30.062 -14.234 1 97.5 104 GLN A O 1
ATOM 848 N N . PHE A 1 105 ? 9.672 -30.078 -12.438 1 97.31 105 PHE A N 1
ATOM 849 C CA . PHE A 1 105 ? 8.836 -31.047 -11.734 1 97.31 105 PHE A CA 1
ATOM 850 C C . PHE A 1 105 ? 7.801 -30.359 -10.867 1 97.31 105 PHE A C 1
ATOM 852 O O . PHE A 1 105 ? 6.992 -31 -10.203 1 97.31 105 PHE A O 1
ATOM 859 N N . LEU A 1 106 ? 7.863 -28.969 -10.828 1 97.81 106 LEU A N 1
ATOM 860 C CA . LEU A 1 106 ? 6.871 -28.172 -10.109 1 97.81 106 LEU A CA 1
ATOM 861 C C . LEU A 1 106 ? 5.508 -28.266 -10.789 1 97.81 106 LEU A C 1
ATOM 863 O O . LEU A 1 106 ? 5.352 -27.859 -11.938 1 97.81 106 LEU A O 1
ATOM 867 N N . THR A 1 107 ? 4.492 -28.734 -10.078 1 96.19 107 THR A N 1
ATOM 868 C CA . THR A 1 107 ? 3.199 -29.016 -10.695 1 96.19 107 THR A CA 1
ATOM 869 C C . THR A 1 107 ? 2.145 -28.031 -10.211 1 96.19 107 THR A C 1
ATOM 871 O O . THR A 1 107 ? 1.138 -27.812 -10.883 1 96.19 107 THR A O 1
ATOM 874 N N . LYS A 1 108 ? 2.381 -27.5 -9.062 1 96.62 108 LYS A N 1
ATOM 875 C CA . LYS A 1 108 ? 1.394 -26.594 -8.469 1 96.62 108 LYS A CA 1
ATOM 876 C C . LYS A 1 108 ? 2.061 -25.594 -7.535 1 96.62 108 LYS A C 1
ATOM 878 O O . LYS A 1 108 ? 2.977 -25.938 -6.789 1 96.62 108 LYS A O 1
ATOM 883 N N . VAL A 1 109 ? 1.677 -24.359 -7.684 1 97.56 109 VAL A N 1
ATOM 884 C CA . VAL A 1 109 ? 2.014 -23.312 -6.734 1 97.56 109 VAL A CA 1
ATOM 885 C C . VAL A 1 109 ? 0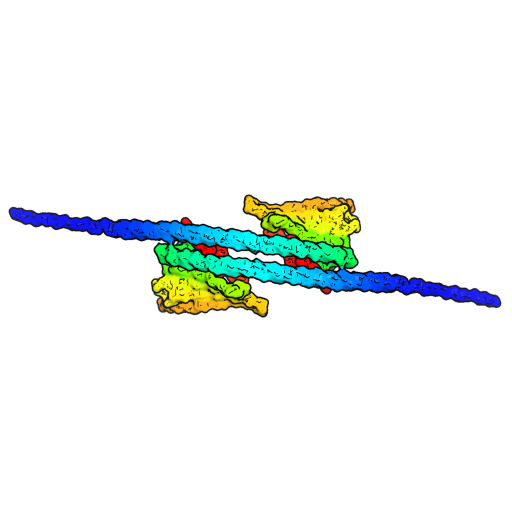.738 -22.734 -6.117 1 97.56 109 VAL A C 1
ATOM 887 O O . VAL A 1 109 ? -0.199 -22.391 -6.836 1 97.56 109 VAL A O 1
ATOM 890 N N . GLU A 1 110 ? 0.699 -22.719 -4.809 1 95.94 110 GLU A N 1
ATOM 891 C CA . GLU A 1 110 ? -0.486 -22.219 -4.109 1 95.94 110 GLU A CA 1
ATOM 892 C C . GLU A 1 110 ? -0.114 -21.203 -3.041 1 95.94 110 GLU A C 1
ATOM 894 O O . GLU A 1 110 ? 0.783 -21.438 -2.23 1 95.94 110 GLU A O 1
ATOM 899 N N . VAL A 1 111 ? -0.771 -20.062 -3.154 1 95 111 VAL A N 1
ATOM 900 C CA . VAL A 1 111 ? -0.643 -19.062 -2.098 1 95 111 VAL A CA 1
ATOM 901 C C . VAL A 1 111 ? -1.861 -19.125 -1.18 1 95 111 VAL A C 1
ATOM 903 O O . VAL A 1 111 ? -2.998 -18.969 -1.637 1 95 111 VAL A O 1
ATOM 906 N N . GLN A 1 112 ? -1.646 -19.391 0.045 1 90.38 112 GLN A N 1
ATOM 907 C CA . GLN A 1 112 ? -2.705 -19.453 1.046 1 90.38 112 GLN A CA 1
ATOM 908 C C . GLN A 1 112 ? -2.604 -18.297 2.025 1 90.38 112 GLN A C 1
ATOM 910 O O . GLN A 1 112 ? -1.7 -18.25 2.863 1 90.38 112 GLN A O 1
ATOM 915 N N . GLU A 1 113 ? -3.543 -17.406 1.881 1 86.31 113 GLU A N 1
ATOM 916 C CA . GLU A 1 113 ? -3.615 -16.344 2.873 1 86.31 113 GLU A CA 1
ATOM 917 C C . GLU A 1 113 ? -4.293 -16.812 4.152 1 86.31 113 GLU A C 1
ATOM 919 O O . GLU A 1 113 ? -5.238 -17.609 4.105 1 86.31 113 GLU A O 1
ATOM 924 N N . PHE A 1 114 ? -3.799 -16.25 5.238 1 82.94 114 PHE A N 1
ATOM 925 C CA . PHE A 1 114 ? -4.359 -16.656 6.52 1 82.94 114 PHE A CA 1
ATOM 926 C C . PHE A 1 114 ? -5.695 -15.961 6.77 1 82.94 114 PHE A C 1
ATOM 928 O O . PHE A 1 114 ? -6.008 -14.953 6.137 1 82.94 114 PHE A O 1
ATOM 935 N N . GLU A 1 115 ? -6.512 -16.625 7.578 1 76.69 115 GLU A N 1
ATOM 936 C CA . GLU A 1 115 ? -7.832 -16.078 7.891 1 76.69 115 GLU A CA 1
ATOM 937 C C . GLU A 1 115 ? -7.742 -14.625 8.328 1 76.69 115 GLU A C 1
ATOM 939 O O . GLU A 1 115 ? -8.539 -13.789 7.898 1 76.69 115 GLU A O 1
ATOM 944 N N . ASP A 1 116 ? -6.828 -14.461 9.289 1 76.81 116 ASP A N 1
ATOM 945 C CA . ASP A 1 116 ? -6.523 -13.078 9.633 1 76.81 116 ASP A CA 1
ATOM 946 C C . ASP A 1 116 ? -5.461 -12.5 8.703 1 76.81 116 ASP A C 1
ATOM 948 O O . ASP A 1 116 ? -4.262 -12.578 8.992 1 76.81 116 ASP A O 1
ATOM 952 N N . ILE A 1 117 ? -5.754 -12 7.543 1 69.56 117 ILE A N 1
ATOM 953 C CA . ILE A 1 117 ? -4.914 -11.531 6.445 1 69.56 117 ILE A CA 1
ATOM 954 C C . ILE A 1 117 ? -3.729 -10.75 7 1 69.56 117 ILE A C 1
ATOM 956 O O . ILE A 1 117 ? -2.627 -10.805 6.449 1 69.56 117 ILE A O 1
ATOM 960 N N . LYS A 1 118 ? -3.975 -10.102 8.156 1 74.94 118 LYS A N 1
ATOM 961 C CA . LYS A 1 118 ? -2.904 -9.32 8.766 1 74.94 118 LYS A CA 1
ATOM 962 C C . LYS A 1 118 ? -1.817 -10.227 9.336 1 74.94 118 LYS A C 1
ATOM 964 O O . LYS A 1 118 ? -0.708 -9.773 9.617 1 74.94 118 LYS A O 1
ATOM 969 N N . SER A 1 119 ? -2.158 -11.453 9.359 1 79.94 119 SER A N 1
ATOM 970 C CA . SER A 1 119 ? -1.252 -12.398 10.008 1 79.94 119 SER A CA 1
ATOM 971 C C . SER A 1 119 ? -0.183 -12.891 9.031 1 79.94 119 SER A C 1
ATOM 973 O O . SER A 1 119 ? 0.928 -13.227 9.445 1 79.94 119 SER A O 1
ATOM 975 N N . GLY A 1 120 ? -0.565 -12.961 7.77 1 89 120 GLY A N 1
ATOM 976 C CA . GLY A 1 120 ? 0.445 -13.422 6.828 1 89 120 GLY A CA 1
ATOM 977 C C . GLY A 1 120 ? -0.097 -14.391 5.801 1 89 120 GLY A C 1
ATOM 978 O O . GLY A 1 120 ? -1.279 -14.344 5.457 1 89 120 GLY A O 1
ATOM 979 N N . TYR A 1 121 ? 0.83 -15.133 5.133 1 92.38 121 TYR A N 1
ATOM 980 C CA . TYR A 1 121 ? 0.476 -16.078 4.078 1 92.38 121 TYR A CA 1
ATOM 981 C C . TYR A 1 121 ? 1.521 -17.172 3.955 1 92.38 121 TYR A C 1
ATOM 983 O O . TYR A 1 121 ? 2.596 -17.094 4.555 1 92.38 121 TYR A O 1
ATOM 991 N N . LYS A 1 122 ? 1.105 -18.172 3.324 1 94.62 122 LYS A N 1
ATOM 992 C CA . LYS A 1 122 ? 1.958 -19.328 3.051 1 94.62 122 LYS A CA 1
ATOM 993 C C . LYS A 1 122 ? 1.986 -19.656 1.558 1 94.62 122 LYS A C 1
ATOM 995 O O . LYS A 1 122 ? 0.957 -19.578 0.884 1 94.62 122 LYS A O 1
ATOM 1000 N N . ILE A 1 123 ? 3.18 -19.953 1.052 1 97.25 123 ILE A N 1
ATOM 1001 C CA . ILE A 1 123 ? 3.312 -20.391 -0.331 1 97.25 123 ILE A CA 1
ATOM 1002 C C . ILE A 1 123 ? 3.697 -21.875 -0.363 1 97.25 123 ILE A C 1
ATOM 1004 O O . ILE A 1 123 ? 4.691 -22.266 0.246 1 97.25 123 ILE A O 1
ATOM 1008 N N . ASN A 1 124 ? 2.906 -22.672 -1.091 1 97.75 124 ASN A N 1
ATOM 1009 C CA . ASN A 1 124 ? 3.152 -24.094 -1.254 1 97.75 124 ASN A CA 1
ATOM 1010 C C . ASN A 1 124 ? 3.586 -24.422 -2.678 1 97.75 124 ASN A C 1
ATOM 1012 O O . ASN A 1 124 ? 2.924 -24.031 -3.641 1 97.75 124 ASN A O 1
ATOM 1016 N N . PHE A 1 125 ? 4.723 -25.125 -2.748 1 98.19 125 PHE A N 1
ATOM 1017 C CA . PHE A 1 125 ? 5.219 -25.656 -4.012 1 98.19 125 PHE A CA 1
ATOM 1018 C C . PHE A 1 125 ? 5.066 -27.172 -4.062 1 98.19 125 PHE A C 1
ATOM 1020 O O . PHE A 1 125 ? 5.68 -27.891 -3.268 1 98.19 125 PHE A O 1
ATOM 1027 N N . TYR A 1 126 ? 4.234 -27.672 -5.012 1 97.88 126 TYR A N 1
ATOM 1028 C CA . TYR A 1 126 ? 4.039 -29.109 -5.168 1 97.88 126 TYR A CA 1
ATOM 1029 C C . TYR A 1 126 ? 4.895 -29.656 -6.305 1 97.88 126 TYR A C 1
ATOM 1031 O O . TYR A 1 126 ? 4.902 -29.094 -7.406 1 97.88 126 TYR A O 1
ATOM 1039 N N . PHE A 1 127 ? 5.586 -30.75 -6.035 1 97.62 127 PHE A N 1
ATOM 1040 C CA . PHE A 1 127 ? 6.492 -31.328 -7.016 1 97.62 127 PHE A CA 1
ATOM 1041 C C . PHE A 1 127 ? 6.117 -32.781 -7.301 1 97.62 127 PHE A C 1
ATOM 1043 O O . PHE A 1 127 ? 5.738 -33.531 -6.391 1 97.62 127 PHE A O 1
ATOM 1050 N N . ASP A 1 128 ? 6.289 -33.125 -8.547 1 97 128 ASP A N 1
ATOM 1051 C CA . ASP A 1 128 ? 6.344 -34.531 -8.891 1 97 128 ASP A CA 1
ATOM 1052 C C . ASP A 1 128 ? 7.664 -35.156 -8.43 1 97 128 ASP A C 1
ATOM 1054 O O . ASP A 1 128 ? 8.609 -34.438 -8.102 1 97 128 ASP A O 1
ATOM 1058 N N . SER A 1 129 ? 7.59 -36.5 -8.391 1 97.56 129 SER A N 1
ATOM 1059 C CA . SER A 1 129 ? 8.844 -37.188 -8.078 1 97.56 129 SER A CA 1
ATOM 1060 C C . SER A 1 129 ? 9.977 -36.719 -8.984 1 97.56 129 SER A C 1
ATOM 1062 O O . SER A 1 129 ? 9.773 -36.531 -10.188 1 97.56 129 SER A O 1
ATOM 1064 N N . ASN A 1 130 ? 11.188 -36.5 -8.336 1 97.62 130 ASN A N 1
ATOM 1065 C CA . ASN A 1 130 ? 12.312 -35.969 -9.094 1 97.62 130 ASN A CA 1
ATOM 1066 C C . ASN A 1 130 ? 13.648 -36.406 -8.5 1 97.62 130 ASN A C 1
ATOM 1068 O O . ASN A 1 130 ? 13.68 -37.125 -7.496 1 97.62 130 ASN A O 1
ATOM 1072 N N . GLN A 1 131 ? 14.695 -36.031 -9.117 1 97.62 131 GLN A N 1
ATOM 1073 C CA . GLN A 1 131 ? 16 -36.562 -8.742 1 97.62 131 GLN A CA 1
ATOM 1074 C C . GLN A 1 131 ? 16.672 -35.688 -7.684 1 97.62 131 GLN A C 1
ATOM 1076 O O . GLN A 1 131 ? 17.734 -36.031 -7.168 1 97.62 131 GLN A O 1
ATOM 1081 N N . TYR A 1 132 ? 16.109 -34.594 -7.301 1 97.81 132 TYR A N 1
ATOM 1082 C CA . TYR A 1 132 ? 16.797 -33.625 -6.441 1 97.81 132 TYR A CA 1
ATOM 1083 C C . TYR A 1 132 ? 16.422 -33.844 -4.98 1 97.81 132 TYR A C 1
ATOM 1085 O O . TYR A 1 132 ? 17.281 -33.781 -4.098 1 97.81 132 TYR A O 1
ATOM 1093 N N . PHE A 1 133 ? 15.227 -34.031 -4.691 1 98.5 133 PHE A N 1
ATOM 1094 C CA . PHE A 1 133 ? 14.789 -34.125 -3.303 1 98.5 133 PHE A CA 1
ATOM 1095 C C . PHE A 1 133 ? 13.586 -35.062 -3.174 1 98.5 133 PHE A C 1
ATOM 1097 O O . PHE A 1 133 ? 12.969 -35.438 -4.176 1 98.5 133 PHE A O 1
ATOM 1104 N N . GLU A 1 134 ? 13.18 -35.406 -1.892 1 98.44 134 GLU A N 1
ATOM 1105 C CA . GLU A 1 134 ? 12.133 -36.375 -1.608 1 98.44 134 GLU A CA 1
ATOM 1106 C C . GLU A 1 134 ? 10.805 -35.688 -1.306 1 98.44 134 GLU A C 1
ATOM 1108 O O . GLU A 1 134 ? 9.758 -36.344 -1.302 1 98.44 134 GLU A O 1
ATOM 1113 N N . ASN A 1 135 ? 10.867 -34.375 -1.094 1 98.31 135 ASN A N 1
ATOM 1114 C CA . ASN A 1 135 ? 9.664 -33.656 -0.719 1 98.31 135 ASN A CA 1
ATOM 1115 C C . ASN A 1 135 ? 8.609 -33.688 -1.826 1 98.31 135 ASN A C 1
ATOM 1117 O O . ASN A 1 135 ? 8.945 -33.562 -3.006 1 98.31 135 ASN A O 1
ATOM 1121 N N . ASP A 1 136 ? 7.375 -33.875 -1.406 1 98.25 136 ASP A N 1
ATOM 1122 C CA . ASP A 1 136 ? 6.273 -33.656 -2.342 1 98.25 136 ASP A CA 1
ATOM 1123 C C . ASP A 1 136 ? 5.812 -32.219 -2.355 1 98.25 136 ASP A C 1
ATOM 1125 O O . ASP A 1 136 ? 5.273 -31.734 -3.357 1 98.25 136 ASP A O 1
ATOM 1129 N N . VAL A 1 137 ? 5.996 -31.625 -1.183 1 98.25 137 VAL A N 1
ATOM 1130 C CA . VAL A 1 137 ? 5.605 -30.234 -1.015 1 98.25 137 VAL A CA 1
ATOM 1131 C C . VAL A 1 137 ? 6.684 -29.484 -0.243 1 98.25 137 VAL A C 1
ATOM 1133 O O . VAL A 1 137 ? 7.203 -29.984 0.759 1 98.25 137 VAL A O 1
ATOM 1136 N N . ILE A 1 138 ? 7.102 -28.344 -0.755 1 98.38 138 ILE A N 1
ATOM 1137 C CA . ILE A 1 138 ? 7.984 -27.422 -0.055 1 98.38 138 ILE A CA 1
ATOM 1138 C C . ILE A 1 138 ? 7.262 -26.094 0.17 1 98.38 138 ILE A C 1
ATOM 1140 O O . ILE A 1 138 ? 6.746 -25.484 -0.774 1 98.38 138 ILE A O 1
ATOM 1144 N N . SER A 1 139 ? 7.223 -25.578 1.42 1 97.88 139 SER A N 1
ATOM 1145 C CA . SER A 1 139 ? 6.438 -24.391 1.742 1 97.88 139 SER A CA 1
ATOM 1146 C C . SER A 1 139 ? 7.289 -23.328 2.43 1 97.88 139 SER A C 1
ATOM 1148 O O . SER A 1 139 ? 8.289 -23.656 3.07 1 97.88 139 SER A O 1
ATOM 1150 N N . LYS A 1 140 ? 6.957 -22.141 2.221 1 96.69 140 LYS A N 1
ATOM 1151 C CA . LYS A 1 140 ? 7.48 -21 2.973 1 96.69 140 LYS A CA 1
ATOM 1152 C C . LYS A 1 140 ? 6.352 -20.141 3.521 1 96.69 140 LYS A C 1
ATOM 1154 O O . LYS A 1 140 ? 5.449 -19.75 2.781 1 96.69 140 LYS A O 1
ATOM 1159 N N . GLU A 1 141 ? 6.359 -19.922 4.828 1 93.81 141 GLU A N 1
ATOM 1160 C CA . GLU A 1 141 ? 5.277 -19.203 5.492 1 93.81 141 GLU A CA 1
ATOM 1161 C C . GLU A 1 141 ? 5.785 -17.891 6.102 1 93.81 141 GLU A C 1
ATOM 1163 O O . GLU A 1 141 ? 6.891 -17.844 6.648 1 93.81 141 GLU A O 1
ATOM 1168 N N . PHE A 1 142 ? 4.98 -16.844 5.98 1 93 142 PHE A N 1
ATOM 1169 C CA . PHE A 1 142 ? 5.289 -15.508 6.496 1 93 142 PHE A CA 1
ATOM 1170 C C . PHE A 1 142 ? 4.285 -15.094 7.566 1 93 142 PHE A C 1
ATOM 1172 O O . PHE A 1 142 ? 3.072 -15.164 7.348 1 93 142 PHE A O 1
ATOM 1179 N N . HIS A 1 143 ? 4.754 -14.711 8.688 1 89.69 143 HIS A N 1
ATOM 1180 C CA . HIS A 1 143 ? 3.924 -14.219 9.789 1 89.69 143 HIS A CA 1
ATOM 1181 C C . HIS A 1 143 ? 4.199 -12.75 10.078 1 89.69 143 HIS A C 1
ATOM 1183 O O . HIS A 1 143 ? 5.316 -12.383 10.445 1 89.69 143 HIS A O 1
ATOM 1189 N N . LEU A 1 144 ? 3.262 -11.797 9.75 1 80.25 144 LEU A N 1
ATOM 1190 C CA . LEU A 1 144 ? 3.381 -10.359 9.945 1 80.25 144 LEU A CA 1
ATOM 1191 C C . LEU A 1 144 ? 2.875 -9.953 11.328 1 80.25 144 LEU A C 1
ATOM 1193 O O . LEU A 1 144 ? 2.777 -8.766 11.633 1 80.25 144 LEU A O 1
ATOM 1197 N N . ASN A 1 145 ? 3.182 -10.609 12.391 1 70.12 145 ASN A N 1
ATOM 1198 C CA . ASN A 1 145 ? 2.682 -10.391 13.742 1 70.12 145 ASN A CA 1
ATOM 1199 C C . ASN A 1 145 ? 2.438 -8.914 14.016 1 70.12 145 ASN A C 1
ATOM 1201 O O . ASN A 1 145 ? 3.174 -8.055 13.531 1 70.12 145 ASN A O 1
ATOM 1205 N N . GLU A 1 146 ? 1.25 -8.562 14.758 1 63.97 146 GLU A N 1
ATOM 1206 C CA . GLU A 1 146 ? 0.911 -7.215 15.203 1 63.97 146 GLU A CA 1
ATOM 1207 C C . GLU A 1 146 ? 1.922 -6.703 16.219 1 63.97 146 GLU A C 1
ATOM 1209 O O . GLU A 1 146 ? 2.242 -5.512 16.234 1 63.97 146 GLU A O 1
ATOM 1214 N N . THR A 1 147 ? 2.311 -7.574 17.078 1 63.53 147 THR A N 1
ATOM 1215 C CA . THR A 1 147 ? 3.08 -7.141 18.25 1 63.53 147 THR A CA 1
ATOM 1216 C C . THR A 1 147 ? 4.52 -7.637 18.156 1 63.53 147 THR A C 1
ATOM 1218 O O . THR A 1 147 ? 5.348 -7.312 19 1 63.53 147 THR A O 1
ATOM 1221 N N . GLY A 1 148 ? 4.863 -7.914 16.875 1 68.81 148 GLY A N 1
ATOM 1222 C CA . GLY A 1 148 ? 6.242 -8.375 16.812 1 68.81 148 GLY A CA 1
ATOM 1223 C C . GLY A 1 148 ? 6.844 -8.281 15.422 1 68.81 148 GLY A C 1
ATOM 1224 O O . GLY A 1 148 ? 6.246 -7.691 14.523 1 68.81 148 GLY A O 1
ATOM 1225 N N . GLU A 1 149 ? 8.125 -8.617 15.359 1 81.62 149 GLU A N 1
ATOM 1226 C CA . GLU A 1 149 ? 8.859 -8.633 14.102 1 81.62 149 GLU A CA 1
ATOM 1227 C C . GLU A 1 149 ? 8.336 -9.727 13.172 1 81.62 149 GLU A C 1
ATOM 1229 O O . GLU A 1 149 ? 8.008 -10.82 13.617 1 81.62 149 GLU A O 1
ATOM 1234 N N . PRO A 1 150 ? 8.102 -9.328 12.047 1 88.56 150 PRO A N 1
ATOM 1235 C CA . PRO A 1 150 ? 7.707 -10.352 11.078 1 88.56 150 PRO A CA 1
ATOM 1236 C C . PRO A 1 150 ? 8.664 -11.547 11.07 1 88.56 150 PRO A C 1
ATOM 1238 O O . PRO A 1 150 ? 9.852 -11.391 11.344 1 88.56 150 PRO A O 1
ATOM 1241 N N . SER A 1 151 ? 8.117 -12.695 10.898 1 89.94 151 SER A N 1
ATOM 1242 C CA . SER A 1 151 ? 8.922 -13.906 10.852 1 89.94 151 SER A CA 1
ATOM 1243 C C . SER A 1 151 ? 8.516 -14.805 9.695 1 89.94 151 SER A C 1
ATOM 1245 O O . SER A 1 151 ? 7.434 -14.641 9.125 1 89.94 151 SER A O 1
ATOM 1247 N N . SER A 1 152 ? 9.492 -15.688 9.328 1 92.81 152 SER A N 1
ATOM 1248 C CA . SER A 1 152 ? 9.195 -16.672 8.297 1 92.81 152 SER A CA 1
ATOM 1249 C C . SER A 1 152 ? 9.734 -18.047 8.672 1 92.81 152 SER A C 1
ATOM 1251 O O . SER A 1 152 ? 10.656 -18.156 9.477 1 92.81 152 SER A O 1
ATOM 1253 N N . LYS A 1 153 ? 9.039 -19.125 8.18 1 94.5 153 LYS A N 1
ATOM 1254 C CA . LYS A 1 153 ? 9.438 -20.516 8.32 1 94.5 153 LYS A CA 1
ATOM 1255 C C . LYS A 1 153 ? 9.266 -21.266 7.004 1 94.5 153 LYS A C 1
ATOM 1257 O O . LYS A 1 153 ? 8.438 -20.906 6.172 1 94.5 153 LYS A O 1
ATOM 1262 N N . SER A 1 154 ? 10.094 -22.281 6.863 1 96.44 154 SER A N 1
ATOM 1263 C CA . SER A 1 154 ? 10.008 -23.047 5.625 1 96.44 154 SER A CA 1
ATOM 1264 C C . SER A 1 154 ? 10.148 -24.547 5.887 1 96.44 154 SER A C 1
ATOM 1266 O O . SER A 1 154 ? 10.672 -24.953 6.922 1 96.44 154 SER A O 1
ATOM 1268 N N . THR A 1 155 ? 9.609 -25.328 4.984 1 97.38 155 THR A N 1
ATOM 1269 C CA . THR A 1 155 ? 9.828 -26.781 4.977 1 97.38 155 THR A CA 1
ATOM 1270 C C . THR A 1 155 ? 11.297 -27.094 4.695 1 97.38 155 THR A C 1
ATOM 1272 O O . THR A 1 155 ? 11.867 -26.609 3.717 1 97.38 155 THR A O 1
ATOM 1275 N N . PRO A 1 156 ? 11.906 -27.891 5.594 1 97.19 156 PRO A N 1
ATOM 1276 C CA . PRO A 1 156 ? 13.25 -28.344 5.234 1 97.19 156 PRO A CA 1
ATOM 1277 C C . PRO A 1 156 ? 13.266 -29.234 3.986 1 97.19 156 PRO A C 1
ATOM 1279 O O . PRO A 1 156 ? 12.43 -30.141 3.857 1 97.19 156 PRO A O 1
ATOM 1282 N N . ILE A 1 157 ? 14.172 -28.891 3.113 1 98.06 157 ILE A N 1
ATOM 1283 C CA . ILE A 1 157 ? 14.25 -29.688 1.885 1 98.06 157 ILE A CA 1
ATOM 1284 C C . ILE A 1 157 ? 15.062 -30.953 2.135 1 98.06 157 ILE A C 1
ATOM 1286 O O . ILE A 1 157 ? 16.172 -30.891 2.656 1 98.06 157 ILE A O 1
ATOM 1290 N N . LYS A 1 158 ? 14.469 -32.094 1.834 1 98.25 158 LYS A N 1
ATOM 1291 C CA . LYS A 1 158 ? 15.125 -33.406 1.96 1 98.25 158 LYS A CA 1
ATOM 1292 C C . LYS A 1 158 ? 15.867 -33.75 0.679 1 98.25 158 LYS A C 1
ATOM 1294 O O . LYS A 1 158 ? 15.414 -34.594 -0.087 1 98.25 158 LYS A O 1
ATOM 1299 N N . TRP A 1 159 ? 17.078 -33.312 0.562 1 98.19 159 TRP A N 1
ATOM 1300 C CA . TRP A 1 159 ? 17.875 -33.469 -0.652 1 98.19 159 TRP A CA 1
ATOM 1301 C C . TRP A 1 159 ? 18.312 -34.938 -0.827 1 98.19 159 TRP A C 1
ATOM 1303 O O . TRP A 1 159 ? 18.703 -35.594 0.139 1 98.19 159 TRP A O 1
ATOM 1313 N N . LYS A 1 160 ? 18.172 -35.375 -2.033 1 97.81 160 LYS A N 1
ATOM 1314 C CA . LYS A 1 160 ? 18.766 -36.688 -2.354 1 97.81 160 LYS A CA 1
ATOM 1315 C C . LYS A 1 160 ? 20.297 -36.562 -2.438 1 97.81 160 LYS A C 1
ATOM 1317 O O . LYS A 1 160 ? 20.828 -35.469 -2.602 1 97.81 160 LYS A O 1
ATOM 1322 N N . SER A 1 161 ? 20.953 -37.688 -2.336 1 96.31 161 SER A N 1
ATOM 1323 C CA . SER A 1 161 ? 22.406 -37.688 -2.258 1 96.31 161 SER A CA 1
ATOM 1324 C C . SER A 1 161 ? 23.047 -36.969 -3.438 1 96.31 161 SER A C 1
ATOM 1326 O O . SER A 1 161 ? 22.781 -37.312 -4.594 1 96.31 161 SER A 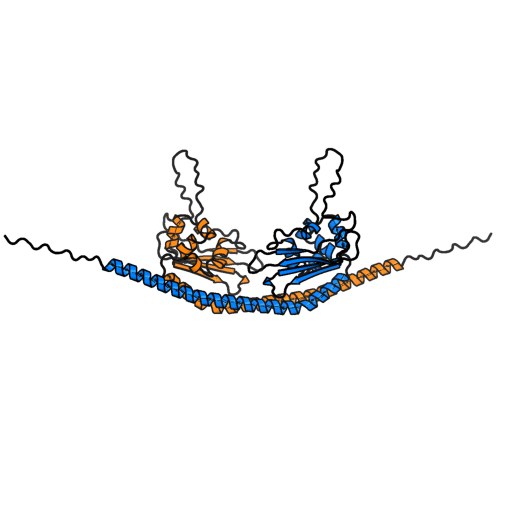O 1
ATOM 1328 N N . GLY A 1 162 ? 23.812 -35.938 -3.135 1 94.69 162 GLY A N 1
ATOM 1329 C CA . GLY A 1 162 ? 24.578 -35.188 -4.129 1 94.69 162 GLY A CA 1
ATOM 1330 C C . GLY A 1 162 ? 23.734 -34.25 -4.953 1 94.69 162 GLY A C 1
ATOM 1331 O O . GLY A 1 162 ? 24.203 -33.719 -5.973 1 94.69 162 GLY A O 1
ATOM 1332 N N . LYS A 1 163 ? 22.531 -34 -4.57 1 96.38 163 LYS A N 1
ATOM 1333 C CA . LYS A 1 163 ? 21.641 -33.219 -5.426 1 96.38 163 LYS A CA 1
ATOM 1334 C C . LYS A 1 163 ? 21.219 -31.922 -4.746 1 96.38 163 LYS A C 1
ATOM 1336 O O . LYS A 1 163 ? 20.266 -31.266 -5.168 1 96.38 163 LYS A O 1
ATOM 1341 N N . ASP A 1 164 ? 21.969 -31.594 -3.65 1 96.38 164 ASP A N 1
ATOM 1342 C CA . ASP A 1 164 ? 21.672 -30.359 -2.93 1 96.38 164 ASP A CA 1
ATOM 1343 C C . ASP A 1 164 ? 22.078 -29.125 -3.748 1 96.38 164 ASP A C 1
ATOM 1345 O O . ASP A 1 164 ? 23.266 -28.828 -3.883 1 96.38 164 ASP A O 1
ATOM 1349 N N . LEU A 1 165 ? 21.109 -28.391 -4.191 1 95.56 165 LEU A N 1
ATOM 1350 C CA . LEU A 1 165 ? 21.344 -27.266 -5.082 1 95.56 165 LEU A CA 1
ATOM 1351 C C . LEU A 1 165 ? 21.859 -26.062 -4.309 1 95.56 165 LEU A C 1
ATOM 1353 O O . LEU A 1 165 ? 22.375 -25.109 -4.902 1 95.56 165 LEU A O 1
ATOM 1357 N N . THR A 1 166 ? 21.656 -26.062 -3.006 1 94.44 166 THR A N 1
ATOM 1358 C CA . THR A 1 166 ? 22.062 -24.922 -2.197 1 94.44 166 THR A CA 1
ATOM 1359 C C . THR A 1 166 ? 23.531 -25 -1.819 1 94.44 166 THR A C 1
ATOM 1361 O O . THR A 1 166 ? 24.094 -24.047 -1.257 1 94.44 166 THR A O 1
ATOM 1364 N N . LYS A 1 167 ? 24.109 -26.156 -2.002 1 87.81 167 LYS A N 1
ATOM 1365 C CA . LYS A 1 167 ? 25.516 -26.328 -1.682 1 87.81 167 LYS A CA 1
ATOM 1366 C C . LYS A 1 167 ? 26.406 -25.984 -2.879 1 87.81 167 LYS A C 1
ATOM 1368 O O . LYS A 1 167 ? 26.031 -26.25 -4.023 1 87.81 167 LYS A O 1
ATOM 1373 N N . LYS A 1 168 ? 27.234 -24.938 -2.725 1 67.69 168 LYS A N 1
ATOM 1374 C CA . LYS A 1 168 ? 28.188 -24.469 -3.725 1 67.69 168 LYS A CA 1
ATOM 1375 C C . LYS A 1 168 ? 29.062 -25.609 -4.25 1 67.69 168 LYS A C 1
ATOM 1377 O O . LYS A 1 168 ? 29.5 -26.453 -3.482 1 67.69 168 LYS A O 1
ATOM 1382 N N . SER A 1 169 ? 28.719 -26.156 -5.344 1 54.34 169 SER A N 1
ATOM 1383 C CA . SER A 1 169 ? 29.672 -27.125 -5.895 1 54.34 169 SER A CA 1
ATOM 1384 C C . SER A 1 169 ? 31.094 -26.578 -5.895 1 54.34 169 SER A C 1
ATOM 1386 O O . SER A 1 169 ? 31.359 -25.547 -6.523 1 54.34 169 SER A O 1
ATOM 1388 N N . SER A 1 170 ? 31.625 -26.578 -4.656 1 45.75 170 SER A N 1
ATOM 1389 C CA . SER A 1 170 ? 33.031 -26.219 -4.641 1 45.75 170 SER A CA 1
ATOM 1390 C C . SER A 1 170 ? 33.812 -27.047 -5.645 1 45.75 170 SER A C 1
ATOM 1392 O O . SER A 1 170 ? 34.438 -28.047 -5.277 1 45.75 170 SER A O 1
ATOM 1394 N N . THR A 1 171 ? 33.219 -27.531 -6.664 1 45.59 171 THR A N 1
ATOM 1395 C CA . THR A 1 171 ? 34.25 -28.234 -7.422 1 45.59 171 THR A CA 1
ATOM 1396 C C . THR A 1 171 ? 35.406 -27.297 -7.734 1 45.59 171 THR A C 1
ATOM 1398 O O . THR A 1 171 ? 35.219 -26.234 -8.312 1 45.59 171 THR A O 1
ATOM 1401 N N . PRO A 1 172 ? 36.594 -27.547 -6.969 1 44.5 172 PRO A N 1
ATOM 1402 C CA . PRO A 1 172 ? 37.844 -26.844 -7.285 1 44.5 172 PRO A CA 1
ATOM 1403 C C . PRO A 1 172 ? 38.125 -26.812 -8.789 1 44.5 172 PRO A C 1
ATOM 1405 O O . PRO A 1 172 ? 38.156 -27.859 -9.445 1 44.5 172 PRO A O 1
ATOM 1408 N N . SER A 1 173 ? 37.625 -26 -9.523 1 42.56 173 SER A N 1
ATOM 1409 C CA . SER A 1 173 ? 38.156 -25.969 -10.883 1 42.56 173 SER A CA 1
ATOM 1410 C C . SER A 1 173 ? 39.688 -25.797 -10.867 1 42.56 173 SER A C 1
ATOM 1412 O O . SER A 1 173 ? 40.219 -25.078 -10.023 1 42.56 173 SER A O 1
ATOM 1414 N N . LYS A 1 174 ? 40.5 -26.594 -11.508 1 39.84 174 LYS A N 1
ATOM 1415 C CA . LYS A 1 174 ? 41.969 -26.516 -11.688 1 39.84 174 LYS A CA 1
ATOM 1416 C C . LYS A 1 174 ? 42.406 -25.078 -11.938 1 39.84 174 LYS A C 1
ATOM 1418 O O . LYS A 1 174 ? 43.312 -24.578 -11.258 1 39.84 174 LYS A O 1
ATOM 1423 N N . GLY A 1 175 ? 43.031 -24.688 -13.195 1 39.16 175 GLY A N 1
ATOM 1424 C CA . GLY A 1 175 ? 43.906 -23.594 -13.625 1 39.16 175 GLY A CA 1
ATOM 1425 C C . GLY A 1 175 ? 43.375 -22.234 -13.242 1 39.16 175 GLY A C 1
ATOM 1426 O O . GLY A 1 175 ? 42.25 -22.094 -12.781 1 39.16 175 GLY A O 1
ATOM 1427 N N . GLY A 1 176 ? 44.375 -21.031 -13.695 1 36.62 176 GLY A N 1
ATOM 1428 C CA . GLY A 1 176 ? 44.625 -19.609 -13.547 1 36.62 176 GLY A CA 1
ATOM 1429 C C . GLY A 1 176 ? 43.375 -18.766 -13.648 1 36.62 176 GLY A C 1
ATOM 1430 O O . GLY A 1 176 ? 43.406 -17.547 -13.617 1 36.62 176 GLY A O 1
ATOM 1431 N N . ARG A 1 177 ? 42.625 -19.109 -14.758 1 35.19 177 ARG A N 1
ATOM 1432 C CA . ARG A 1 177 ? 41.719 -17.984 -14.961 1 35.19 177 ARG A CA 1
ATOM 1433 C C . ARG A 1 177 ? 40.938 -17.672 -13.68 1 35.19 177 ARG A C 1
ATOM 1435 O O . ARG A 1 177 ? 40.719 -18.562 -12.852 1 35.19 177 ARG A O 1
ATOM 1442 N N . LYS A 1 178 ? 40.969 -16.406 -13.273 1 37.47 178 LYS A N 1
ATOM 1443 C CA . LYS A 1 178 ? 40.125 -15.672 -12.32 1 37.47 178 LYS A CA 1
ATOM 1444 C C . LYS A 1 178 ? 38.844 -16.422 -12.031 1 37.47 178 LYS A C 1
ATOM 1446 O O . LYS A 1 178 ? 38.094 -16.797 -12.961 1 37.47 178 LYS A O 1
ATOM 1451 N N . ARG A 1 179 ? 38.875 -17.312 -11.156 1 42.03 179 ARG A N 1
ATOM 1452 C CA . ARG A 1 179 ? 37.688 -17.875 -10.555 1 42.03 179 ARG A CA 1
ATOM 1453 C C . ARG A 1 179 ? 36.5 -16.922 -10.688 1 42.03 179 ARG A C 1
ATOM 1455 O O . ARG A 1 179 ? 36.344 -16 -9.883 1 42.03 179 ARG A O 1
ATOM 1462 N N . ASN A 1 180 ? 36.438 -16.281 -11.844 1 40.66 180 ASN A N 1
ATOM 1463 C CA . ASN A 1 180 ? 35.469 -15.281 -12.258 1 40.66 180 ASN A CA 1
ATOM 1464 C C . ASN A 1 180 ? 34.094 -15.547 -11.641 1 40.66 180 ASN A C 1
ATOM 1466 O O . ASN A 1 180 ? 33.375 -14.609 -11.32 1 40.66 180 ASN A O 1
ATOM 1470 N N . MET A 1 181 ? 33.406 -16.688 -12.219 1 44.94 181 MET A N 1
ATOM 1471 C CA . MET A 1 181 ? 31.938 -16.672 -12.32 1 44.94 181 MET A CA 1
ATOM 1472 C C . MET A 1 181 ? 31.297 -16.703 -10.938 1 44.94 181 MET A C 1
ATOM 1474 O O . MET A 1 181 ? 31.453 -17.672 -10.195 1 44.94 181 MET A O 1
ATOM 1478 N N . GLU A 1 182 ? 31.406 -15.797 -10.133 1 51.75 182 GLU A N 1
ATOM 1479 C CA . GLU A 1 182 ? 30.516 -15.508 -9.016 1 51.75 182 GLU A CA 1
ATOM 1480 C C . GLU A 1 182 ? 29.203 -16.266 -9.164 1 51.75 182 GLU A C 1
ATOM 1482 O O . GLU A 1 182 ? 28.344 -15.883 -9.961 1 51.75 182 GLU A O 1
ATOM 1487 N N . GLU A 1 183 ? 29.172 -17.516 -9.109 1 62.72 183 GLU A N 1
ATOM 1488 C CA . GLU A 1 183 ? 28.062 -18.438 -9.328 1 62.72 183 GLU A CA 1
ATOM 1489 C C . GLU A 1 183 ? 26.812 -17.953 -8.617 1 62.72 183 GLU A C 1
ATOM 1491 O O . GLU A 1 183 ? 26.859 -17.562 -7.449 1 62.72 183 GLU A O 1
ATOM 1496 N N . GLN A 1 184 ? 25.734 -17.641 -9.391 1 80.69 184 GLN A N 1
ATOM 1497 C CA . GLN A 1 184 ? 24.422 -17.203 -8.906 1 80.69 184 GLN A CA 1
ATOM 1498 C C . GLN A 1 184 ? 23.859 -18.188 -7.887 1 80.69 184 GLN A C 1
ATOM 1500 O O . GLN A 1 184 ? 23.938 -19.406 -8.078 1 80.69 184 GLN A O 1
ATOM 1505 N N . GLU A 1 185 ? 23.578 -17.703 -6.762 1 89.06 185 GLU A N 1
ATOM 1506 C CA . GLU A 1 185 ? 22.938 -18.484 -5.711 1 89.06 185 GLU A CA 1
ATOM 1507 C C . GLU A 1 185 ? 21.656 -19.156 -6.219 1 89.06 185 GLU A C 1
ATOM 1509 O O . GLU A 1 185 ? 20.953 -18.594 -7.066 1 89.06 185 GLU A O 1
ATOM 1514 N N . SER A 1 186 ? 21.438 -20.438 -5.746 1 94.88 186 SER A N 1
ATOM 1515 C CA . SER A 1 186 ? 20.25 -21.188 -6.148 1 94.88 186 SER A CA 1
ATOM 1516 C C . SER A 1 186 ? 18.984 -20.531 -5.629 1 94.88 186 SER A C 1
ATOM 1518 O O . SER A 1 186 ? 18.969 -19.984 -4.52 1 94.88 186 SER A O 1
ATOM 1520 N N . PHE A 1 187 ? 17.984 -20.609 -6.426 1 95.62 187 PHE A N 1
ATOM 1521 C CA . PHE A 1 187 ? 16.641 -20.203 -6.059 1 95.62 187 PHE A CA 1
ATOM 1522 C C . PHE A 1 187 ? 16.203 -20.859 -4.754 1 95.62 187 PHE A C 1
ATOM 1524 O O . PHE A 1 187 ? 15.523 -20.234 -3.938 1 95.62 187 PHE A O 1
ATOM 1531 N N . PHE A 1 188 ? 16.641 -22.047 -4.516 1 97 188 PHE A N 1
ATOM 1532 C CA . PHE A 1 188 ? 16.172 -22.859 -3.396 1 97 188 PHE A CA 1
ATOM 1533 C C . PHE A 1 188 ? 16.781 -22.375 -2.088 1 97 188 PHE A C 1
ATOM 1535 O O . PHE A 1 188 ? 16.328 -22.75 -1.006 1 97 188 PHE A O 1
ATOM 1542 N N . CYS A 1 189 ? 17.812 -21.562 -2.156 1 94.81 189 CYS A N 1
ATOM 1543 C CA . CYS A 1 189 ? 18.359 -20.953 -0.948 1 94.81 189 CYS A CA 1
ATOM 1544 C C . CYS A 1 189 ? 17.328 -20.047 -0.277 1 94.81 189 CYS A C 1
ATOM 1546 O O . CYS A 1 189 ? 17.422 -19.766 0.919 1 94.81 189 CYS A O 1
ATOM 1548 N N . TRP A 1 190 ? 16.391 -19.609 -1.088 1 95.31 190 TRP A N 1
ATOM 1549 C CA . TRP A 1 190 ? 15.328 -18.766 -0.566 1 95.31 190 TRP A CA 1
ATOM 1550 C C . TRP A 1 190 ? 14.609 -19.438 0.592 1 95.31 190 TRP A C 1
ATOM 1552 O O . TRP A 1 190 ? 14.156 -18.781 1.529 1 95.31 190 TRP A O 1
ATOM 1562 N N . PHE A 1 191 ? 14.562 -20.781 0.643 1 95.69 191 PHE A N 1
ATOM 1563 C CA . PHE A 1 191 ? 13.852 -21.531 1.665 1 95.69 191 PHE A CA 1
ATOM 1564 C C . PHE A 1 191 ? 14.656 -21.594 2.955 1 95.69 191 PHE A C 1
ATOM 1566 O O . PHE A 1 191 ? 14.133 -21.984 4 1 95.69 191 PHE A O 1
ATOM 1573 N N . THR A 1 192 ? 15.82 -21.234 2.939 1 89.88 192 THR A N 1
ATOM 1574 C CA . THR A 1 192 ? 16.641 -21.219 4.148 1 89.88 192 THR A CA 1
ATOM 1575 C C . THR A 1 192 ? 16.938 -19.797 4.59 1 89.88 192 THR A C 1
ATOM 1577 O O . THR A 1 192 ? 17.609 -19.578 5.605 1 89.88 192 THR A O 1
ATOM 1580 N N . ASP A 1 193 ? 16.516 -18.891 3.85 1 89.62 193 ASP A N 1
ATOM 1581 C CA . ASP A 1 193 ? 16.734 -17.484 4.168 1 89.62 193 ASP A CA 1
ATOM 1582 C C . ASP A 1 193 ? 15.516 -16.891 4.883 1 89.62 193 ASP A C 1
ATOM 1584 O O . ASP A 1 193 ? 14.461 -16.719 4.277 1 89.62 193 ASP A O 1
ATOM 1588 N N . HIS A 1 194 ? 15.672 -16.484 6.129 1 86.94 194 HIS A N 1
ATOM 1589 C CA . HIS A 1 194 ? 14.578 -15.953 6.93 1 86.94 194 HIS A CA 1
ATOM 1590 C C . HIS A 1 194 ? 14.906 -14.555 7.441 1 86.94 194 HIS A C 1
ATOM 1592 O O . HIS A 1 194 ? 14.258 -14.062 8.375 1 86.94 194 HIS A O 1
ATOM 1598 N N . GLY A 1 195 ? 15.82 -13.891 6.859 1 79.44 195 GLY A N 1
ATOM 1599 C CA . GLY A 1 195 ? 16.344 -12.625 7.355 1 79.44 195 GLY A CA 1
ATOM 1600 C C . GLY A 1 195 ? 15.344 -11.484 7.223 1 79.44 195 GLY A C 1
ATOM 1601 O O . GLY A 1 195 ? 15.32 -10.578 8.055 1 79.44 195 GLY A O 1
ATOM 1602 N N . ASP A 1 196 ? 14.641 -11.359 6.121 1 81.25 196 ASP A N 1
ATOM 1603 C CA . ASP A 1 196 ? 13.719 -10.242 5.93 1 81.25 196 ASP A CA 1
ATOM 1604 C C . ASP A 1 196 ? 12.312 -10.734 5.613 1 81.25 196 ASP A C 1
ATOM 1606 O O . ASP A 1 196 ? 11.805 -10.523 4.508 1 81.25 196 ASP A O 1
ATOM 1610 N N . ALA A 1 197 ? 11.602 -11.148 6.664 1 79.19 197 ALA A N 1
ATOM 1611 C CA . ALA A 1 197 ? 10.281 -11.742 6.48 1 79.19 197 ALA A CA 1
ATOM 1612 C C . ALA A 1 197 ? 9.242 -10.672 6.16 1 79.19 197 ALA A C 1
ATOM 1614 O O . ALA A 1 197 ? 8.266 -10.938 5.457 1 79.19 197 ALA A O 1
ATOM 1615 N N . GLY A 1 198 ? 9.508 -9.438 6.621 1 81.06 198 GLY A N 1
ATOM 1616 C CA . GLY A 1 198 ? 8.547 -8.375 6.406 1 81.06 198 GLY A CA 1
ATOM 1617 C C . GLY A 1 198 ? 8.648 -7.746 5.027 1 81.06 198 GLY A C 1
ATOM 1618 O O . GLY A 1 198 ? 7.723 -7.059 4.586 1 81.06 198 GLY A O 1
ATOM 1619 N N . ALA A 1 199 ? 9.688 -7.895 4.387 1 82.94 199 ALA A N 1
ATOM 1620 C CA . ALA A 1 199 ? 9.922 -7.309 3.07 1 82.94 199 ALA A CA 1
ATOM 1621 C C . ALA A 1 199 ? 10.531 -8.336 2.117 1 82.94 199 ALA A C 1
ATOM 1623 O O . ALA A 1 199 ? 11.484 -8.031 1.391 1 82.94 199 ALA A O 1
ATOM 1624 N N . ASP A 1 200 ? 9.961 -9.508 2.262 1 92.31 200 ASP A N 1
ATOM 1625 C CA . ASP A 1 200 ? 10.469 -10.562 1.387 1 92.31 200 ASP A CA 1
ATOM 1626 C C . ASP A 1 200 ? 10.055 -10.32 -0.062 1 92.31 200 ASP A C 1
ATOM 1628 O O . ASP A 1 200 ? 8.875 -10.453 -0.409 1 92.31 200 ASP A O 1
ATOM 1632 N N . GLU A 1 201 ? 11.016 -10.047 -0.857 1 91.94 201 GLU A N 1
ATOM 1633 C CA . GLU A 1 201 ? 10.727 -9.625 -2.225 1 91.94 201 GLU A CA 1
ATOM 1634 C C . GLU A 1 201 ? 10.164 -10.773 -3.055 1 91.94 201 GLU A C 1
ATOM 1636 O O . GLU A 1 201 ? 9.172 -10.609 -3.764 1 91.94 201 GLU A O 1
ATOM 1641 N N . LEU A 1 202 ? 10.773 -11.984 -2.98 1 94.75 202 LEU A N 1
ATOM 1642 C CA . LEU A 1 202 ? 10.336 -13.117 -3.779 1 94.75 202 LEU A CA 1
ATOM 1643 C C . LEU A 1 202 ? 8.938 -13.562 -3.367 1 94.75 202 LEU A C 1
ATOM 1645 O O . LEU A 1 202 ? 8.078 -13.805 -4.223 1 94.75 202 LEU A O 1
ATOM 1649 N N . GLY A 1 203 ? 8.781 -13.641 -2.07 1 94.94 203 GLY A N 1
ATOM 1650 C CA . GLY A 1 203 ? 7.449 -13.969 -1.577 1 94.94 203 GLY A CA 1
ATOM 1651 C C . GLY A 1 203 ? 6.379 -13.016 -2.059 1 94.94 203 GLY A C 1
ATOM 1652 O O . GLY A 1 203 ? 5.305 -13.438 -2.486 1 94.94 203 GLY A O 1
ATOM 1653 N N . GLU A 1 204 ? 6.695 -11.773 -2.08 1 93.44 204 GLU A N 1
ATOM 1654 C CA . GLU A 1 204 ? 5.758 -10.75 -2.531 1 93.44 204 GLU A CA 1
ATOM 1655 C C . GLU A 1 204 ? 5.492 -10.867 -4.031 1 93.44 204 GLU A C 1
ATOM 1657 O O . GLU A 1 204 ? 4.355 -10.711 -4.477 1 93.44 204 GLU A O 1
ATOM 1662 N N . VAL A 1 205 ? 6.477 -11.102 -4.762 1 96.38 205 VAL A N 1
ATOM 1663 C CA . VAL A 1 205 ? 6.348 -11.219 -6.211 1 96.38 205 VAL A CA 1
ATOM 1664 C C . VAL A 1 205 ? 5.445 -12.406 -6.559 1 96.38 205 VAL A C 1
ATOM 1666 O O . VAL A 1 205 ? 4.547 -12.281 -7.391 1 96.38 205 VAL A O 1
ATOM 1669 N N . ILE A 1 206 ? 5.66 -13.539 -5.918 1 97 206 ILE A N 1
ATOM 1670 C CA . ILE A 1 206 ? 4.855 -14.719 -6.195 1 97 206 ILE A CA 1
ATOM 1671 C C . ILE A 1 206 ? 3.406 -14.461 -5.797 1 97 206 ILE A C 1
ATOM 1673 O O . ILE A 1 206 ? 2.484 -14.727 -6.57 1 97 206 ILE A O 1
ATOM 1677 N N . LYS A 1 207 ? 3.248 -13.852 -4.629 1 95.06 207 LYS A N 1
ATOM 1678 C CA . LYS A 1 207 ? 1.915 -13.609 -4.082 1 95.06 207 LYS A CA 1
ATOM 1679 C C . LYS A 1 207 ? 1.168 -12.555 -4.887 1 95.06 207 LYS A C 1
ATOM 1681 O O . LYS A 1 207 ? -0.008 -12.734 -5.215 1 95.06 207 LYS A O 1
ATOM 1686 N N . ASP A 1 208 ? 1.865 -11.484 -5.281 1 93.69 208 ASP A N 1
ATOM 1687 C CA . ASP A 1 208 ? 1.154 -10.312 -5.777 1 93.69 208 ASP A CA 1
ATOM 1688 C C . ASP A 1 208 ? 1.224 -10.234 -7.301 1 93.69 208 ASP A C 1
ATOM 1690 O O . ASP A 1 208 ? 0.396 -9.57 -7.934 1 93.69 208 ASP A O 1
ATOM 1694 N N . ASP A 1 209 ? 2.156 -10.875 -7.922 1 95.5 209 ASP A N 1
ATOM 1695 C CA . ASP A 1 209 ? 2.328 -10.719 -9.359 1 95.5 209 ASP A CA 1
ATOM 1696 C C . ASP A 1 209 ? 2.033 -12.023 -10.094 1 95.5 209 ASP A C 1
ATOM 1698 O O . ASP A 1 209 ? 1.253 -12.047 -11.047 1 95.5 209 ASP A O 1
ATOM 1702 N N . ILE A 1 210 ? 2.566 -13.109 -9.664 1 96.75 210 ILE A N 1
ATOM 1703 C CA . ILE A 1 210 ? 2.484 -14.367 -10.406 1 96.75 210 ILE A CA 1
ATOM 1704 C C . ILE A 1 210 ? 1.166 -15.07 -10.086 1 96.75 210 ILE A C 1
ATOM 1706 O O . ILE A 1 210 ? 0.392 -15.391 -10.984 1 96.75 210 ILE A O 1
ATOM 1710 N N . TRP A 1 211 ? 0.88 -15.203 -8.797 1 96.19 211 TRP A N 1
ATOM 1711 C CA . TRP A 1 211 ? -0.254 -16 -8.344 1 96.19 211 TRP A CA 1
ATOM 1712 C C . TRP A 1 211 ? -1.567 -15.43 -8.867 1 96.19 211 TRP A C 1
ATOM 1714 O O . TRP A 1 211 ? -2.449 -16.172 -9.297 1 96.19 211 TRP A O 1
ATOM 1724 N N . PRO A 1 212 ? -1.726 -14.102 -8.93 1 95.31 212 PRO A N 1
ATOM 1725 C CA . PRO A 1 212 ? -3.012 -13.562 -9.375 1 95.31 212 PRO A CA 1
ATOM 1726 C C . PRO A 1 212 ? -3.342 -13.93 -10.82 1 95.31 212 PRO A C 1
ATOM 1728 O O . PRO A 1 212 ? -4.512 -14.117 -11.156 1 95.31 212 PRO A O 1
ATOM 1731 N N . ASN A 1 213 ? -2.32 -13.961 -11.641 1 95.94 213 ASN A N 1
ATOM 1732 C CA . ASN A 1 213 ? -2.533 -14.336 -13.039 1 95.94 213 ASN A CA 1
ATOM 1733 C C . ASN A 1 213 ? -1.306 -15.016 -13.633 1 95.94 213 ASN A C 1
ATOM 1735 O O . ASN A 1 213 ? -0.636 -14.461 -14.5 1 95.94 213 ASN A O 1
ATOM 1739 N N . PRO A 1 214 ? -1.15 -16.25 -13.289 1 97.38 214 PRO A N 1
ATOM 1740 C CA . PRO A 1 214 ? 0.048 -16.969 -13.75 1 97.38 214 PRO A CA 1
ATOM 1741 C C . PRO A 1 214 ? 0.047 -17.203 -15.258 1 97.38 214 PRO A C 1
ATOM 1743 O O . PRO A 1 214 ? 1.112 -17.312 -15.867 1 97.38 214 PRO A O 1
ATOM 1746 N N . LEU A 1 215 ? -1.122 -17.359 -15.867 1 97.19 215 LEU A N 1
ATOM 1747 C CA . LEU A 1 215 ? -1.224 -17.625 -17.297 1 97.19 215 LEU A CA 1
ATOM 1748 C C . LEU A 1 215 ? -0.52 -16.547 -18.109 1 97.19 215 LEU A C 1
ATOM 1750 O O . LEU A 1 215 ? 0.058 -16.844 -19.156 1 97.19 215 LEU A O 1
ATOM 1754 N N . GLN A 1 216 ? -0.557 -15.328 -17.625 1 96.31 216 GLN A N 1
ATOM 1755 C CA . GLN A 1 216 ? 0.057 -14.211 -18.328 1 96.31 216 GLN A CA 1
ATOM 1756 C C . GLN A 1 216 ? 1.553 -14.438 -18.531 1 96.31 216 GLN A C 1
ATOM 1758 O O . GLN A 1 216 ? 2.125 -13.992 -19.531 1 96.31 216 GLN A O 1
ATOM 1763 N N . TYR A 1 217 ? 2.17 -15.164 -17.656 1 97.44 217 TYR A N 1
ATOM 1764 C CA . TYR A 1 217 ? 3.611 -15.391 -17.703 1 97.44 217 TYR A CA 1
ATOM 1765 C C . TYR A 1 217 ? 3.934 -16.703 -18.422 1 97.44 217 TYR A C 1
ATOM 1767 O O . TYR A 1 217 ? 5.098 -16.984 -18.703 1 97.44 217 TYR A O 1
ATOM 1775 N N . TYR A 1 218 ? 2.922 -17.531 -18.594 1 97 218 TYR A N 1
ATOM 1776 C CA . TYR A 1 218 ? 3.104 -18.766 -19.359 1 97 218 TYR A CA 1
ATOM 1777 C C . TYR A 1 218 ? 3.104 -18.484 -20.859 1 97 218 TYR A C 1
ATOM 1779 O O . TYR A 1 218 ? 3.805 -19.156 -21.625 1 97 218 TYR A O 1
ATOM 1787 N N . LEU A 1 219 ? 2.309 -17.547 -21.281 1 85.94 219 LEU A N 1
ATOM 1788 C CA . LEU A 1 219 ? 2.139 -17.219 -22.688 1 85.94 219 LEU A CA 1
ATOM 1789 C C . LEU A 1 219 ? 3.295 -16.359 -23.188 1 85.94 219 LEU A C 1
ATOM 1791 O O . LEU A 1 219 ? 3.742 -16.516 -24.328 1 85.94 219 LEU A O 1
ATOM 1795 N N . MET B 1 1 ? 14.672 -68.875 -61 1 27.52 1 MET B N 1
ATOM 1796 C CA . MET B 1 1 ? 14.656 -68.875 -59.531 1 27.52 1 MET B CA 1
ATOM 1797 C C . MET B 1 1 ? 13.82 -67.75 -58.969 1 27.52 1 MET B C 1
ATOM 1799 O O . MET B 1 1 ? 13.922 -66.625 -59.438 1 27.52 1 MET B O 1
ATOM 1803 N N . ALA B 1 2 ? 12.703 -68.062 -58.188 1 39.38 2 ALA B N 1
ATOM 1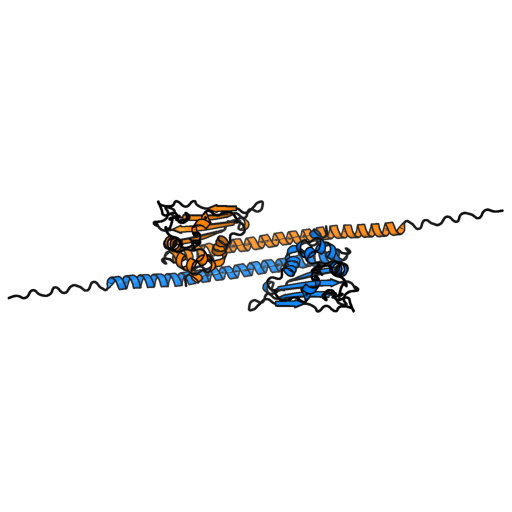804 C CA . ALA B 1 2 ? 11.562 -67.25 -57.719 1 39.38 2 ALA B CA 1
ATOM 1805 C C . ALA B 1 2 ? 12.008 -66.125 -56.781 1 39.38 2 ALA B C 1
ATOM 1807 O O . ALA B 1 2 ? 12.734 -66.375 -55.812 1 39.38 2 ALA B O 1
ATOM 1808 N N . THR B 1 3 ? 12.234 -65 -57.312 1 39.59 3 THR B N 1
ATOM 1809 C CA . THR B 1 3 ? 12.711 -63.781 -56.625 1 39.59 3 THR B CA 1
ATOM 1810 C C . THR B 1 3 ? 11.844 -63.469 -55.438 1 39.59 3 THR B C 1
ATOM 1812 O O . THR B 1 3 ? 10.617 -63.438 -55.531 1 39.59 3 THR B O 1
ATOM 1815 N N . PRO B 1 4 ? 12.398 -63.688 -54.25 1 37 4 PRO B N 1
ATOM 1816 C CA . PRO B 1 4 ? 11.656 -63.531 -53 1 37 4 PRO B CA 1
ATOM 1817 C C . PRO B 1 4 ? 11.016 -62.156 -52.875 1 37 4 PRO B C 1
ATOM 1819 O O . PRO B 1 4 ? 11.547 -61.156 -53.406 1 37 4 PRO B O 1
ATOM 1822 N N . ALA B 1 5 ? 9.688 -62.062 -52.719 1 35.88 5 ALA B N 1
ATOM 1823 C CA . ALA B 1 5 ? 8.75 -60.938 -52.562 1 35.88 5 ALA B CA 1
ATOM 1824 C C . ALA B 1 5 ? 9.203 -60 -51.469 1 35.88 5 ALA B C 1
ATOM 1826 O O . ALA B 1 5 ? 9.664 -60.438 -50.406 1 35.88 5 ALA B O 1
ATOM 1827 N N . LYS B 1 6 ? 9.516 -58.75 -51.906 1 37.72 6 LYS B N 1
ATOM 1828 C CA . LYS B 1 6 ? 9.859 -57.562 -51.125 1 37.72 6 LYS B CA 1
ATOM 1829 C C . LYS B 1 6 ? 8.844 -57.312 -50 1 37.72 6 LYS B C 1
ATOM 1831 O O . LYS B 1 6 ? 7.652 -57.156 -50.281 1 37.72 6 LYS B O 1
ATOM 1836 N N . VAL B 1 7 ? 8.984 -58.062 -48.812 1 36.97 7 VAL B N 1
ATOM 1837 C CA . VAL B 1 7 ? 8.141 -57.844 -47.656 1 36.97 7 VAL B CA 1
ATOM 1838 C C . VAL B 1 7 ? 8.102 -56.344 -47.344 1 36.97 7 VAL B C 1
ATOM 1840 O O . VAL B 1 7 ? 9.141 -55.719 -47.156 1 36.97 7 VAL B O 1
ATOM 1843 N N . SER B 1 8 ? 7.125 -55.562 -47.844 1 37 8 SER B N 1
ATOM 1844 C CA . SER B 1 8 ? 6.844 -54.156 -47.562 1 37 8 SER B CA 1
ATOM 1845 C C . SER B 1 8 ? 6.766 -53.875 -46.094 1 37 8 SER B C 1
ATOM 1847 O O . SER B 1 8 ? 6.059 -54.594 -45.344 1 37 8 SER B O 1
ATOM 1849 N N . LYS B 1 9 ? 7.848 -53.469 -45.438 1 41.84 9 LYS B N 1
ATOM 1850 C CA . LYS B 1 9 ? 7.875 -52.969 -44.031 1 41.84 9 LYS B CA 1
ATOM 1851 C C . LYS B 1 9 ? 6.695 -52.031 -43.781 1 41.84 9 LYS B C 1
ATOM 1853 O O . LYS B 1 9 ? 6.398 -51.156 -44.562 1 41.84 9 LYS B O 1
ATOM 1858 N N . PRO B 1 10 ? 5.652 -52.469 -43.031 1 41.16 10 PRO B N 1
ATOM 1859 C CA . PRO B 1 10 ? 4.574 -51.562 -42.625 1 41.16 10 PRO B CA 1
ATOM 1860 C C . PRO B 1 10 ? 5.094 -50.25 -42.031 1 41.16 10 PRO B C 1
ATOM 1862 O O . PRO B 1 10 ? 6.098 -50.25 -41.344 1 41.16 10 PRO B O 1
ATOM 1865 N N . GLU B 1 11 ? 5.02 -49.125 -42.688 1 40.38 11 GLU B N 1
ATOM 1866 C CA . GLU B 1 11 ? 5.219 -47.781 -42.219 1 40.38 11 GLU B CA 1
ATOM 1867 C C . GLU B 1 11 ? 4.551 -47.562 -40.875 1 40.38 11 GLU B C 1
ATOM 1869 O O . GLU B 1 11 ? 3.324 -47.594 -40.75 1 40.38 11 GLU B O 1
ATOM 1874 N N . GLY B 1 12 ? 4.906 -48.125 -39.781 1 41.53 12 GLY B N 1
ATOM 1875 C CA . GLY B 1 12 ? 4.457 -47.812 -38.438 1 41.53 12 GLY B CA 1
ATOM 1876 C C . GLY B 1 12 ? 4.559 -46.344 -38.094 1 41.53 12 GLY B C 1
ATOM 1877 O O . GLY B 1 12 ? 5.215 -45.938 -37.125 1 41.53 12 GLY B O 1
ATOM 1878 N N . LYS B 1 13 ? 4.59 -45.406 -39 1 47.66 13 LYS B N 1
ATOM 1879 C CA . LYS B 1 13 ? 4.785 -43.969 -38.875 1 47.66 13 LYS B CA 1
ATOM 1880 C C . LYS B 1 13 ? 3.781 -43.344 -37.875 1 47.66 13 LYS B C 1
ATOM 1882 O O . LYS B 1 13 ? 3.977 -42.25 -37.406 1 47.66 13 LYS B O 1
ATOM 1887 N N . ASN B 1 14 ? 2.443 -43.5 -38 1 46.69 14 ASN B N 1
ATOM 1888 C CA . ASN B 1 14 ? 1.358 -42.531 -37.875 1 46.69 14 ASN B CA 1
ATOM 1889 C C . ASN B 1 14 ? 1.018 -42.281 -36.406 1 46.69 14 ASN B C 1
ATOM 1891 O O . ASN B 1 14 ? 0.089 -41.531 -36.094 1 46.69 14 ASN B O 1
ATOM 1895 N N . ASN B 1 15 ? 1.243 -43.125 -35.5 1 51.84 15 ASN B N 1
ATOM 1896 C CA . ASN B 1 15 ? 0.591 -43.031 -34.188 1 51.84 15 ASN B CA 1
ATOM 1897 C C . ASN B 1 15 ? 1.276 -42 -33.281 1 51.84 15 ASN B C 1
ATOM 1899 O O . ASN B 1 15 ? 0.65 -41.438 -32.406 1 51.84 15 ASN B O 1
ATOM 1903 N N . HIS B 1 16 ? 2.537 -41.812 -33.344 1 55.94 16 HIS B N 1
ATOM 1904 C CA . HIS B 1 16 ? 3.225 -40.844 -32.531 1 55.94 16 HIS B CA 1
ATOM 1905 C C . HIS B 1 16 ? 2.764 -39.438 -32.844 1 55.94 16 HIS B C 1
ATOM 1907 O O . HIS B 1 16 ? 2.643 -38.594 -31.953 1 55.94 16 HIS B O 1
ATOM 1913 N N . ASP B 1 17 ? 2.582 -39.156 -34.062 1 61.94 17 ASP B N 1
ATOM 1914 C CA . ASP B 1 17 ? 2.121 -37.844 -34.5 1 61.94 17 ASP B CA 1
ATOM 1915 C C . ASP B 1 17 ? 0.742 -37.531 -33.938 1 61.94 17 ASP B C 1
ATOM 1917 O O . ASP B 1 17 ? 0.464 -36.375 -33.562 1 61.94 17 ASP B O 1
ATOM 1921 N N . ASN B 1 18 ? -0.011 -38.594 -33.812 1 68.19 18 ASN B N 1
ATOM 1922 C CA . ASN B 1 18 ? -1.373 -38.406 -33.312 1 68.19 18 ASN B CA 1
ATOM 1923 C C . ASN B 1 18 ? -1.397 -38.094 -31.828 1 68.19 18 ASN B C 1
ATOM 1925 O O . ASN B 1 18 ? -2.186 -37.281 -31.359 1 68.19 18 ASN B O 1
ATOM 1929 N N . ALA B 1 19 ? -0.504 -38.688 -31.078 1 72.75 19 ALA B N 1
ATOM 1930 C CA . ALA B 1 19 ? -0.435 -38.469 -29.641 1 72.75 19 ALA B CA 1
ATOM 1931 C C . ALA B 1 19 ? 0.048 -37.062 -29.328 1 72.75 19 ALA B C 1
ATOM 1933 O O . ALA B 1 19 ? -0.475 -36.406 -28.422 1 72.75 19 ALA B O 1
ATOM 1934 N N . ASP B 1 20 ? 0.964 -36.656 -30.016 1 80 20 ASP B N 1
ATOM 1935 C CA . ASP B 1 20 ? 1.486 -35.312 -29.859 1 80 20 ASP B CA 1
ATOM 1936 C C . ASP B 1 20 ? 0.436 -34.25 -30.234 1 80 20 ASP B C 1
ATOM 1938 O O . ASP B 1 20 ? 0.32 -33.219 -29.578 1 80 20 ASP B O 1
ATOM 1942 N N . GLU B 1 21 ? -0.247 -34.656 -31.219 1 83.19 21 GLU B N 1
ATOM 1943 C CA . GLU B 1 21 ? -1.313 -33.75 -31.641 1 83.19 21 GLU B CA 1
ATOM 1944 C C . GLU B 1 21 ? -2.434 -33.688 -30.609 1 83.19 21 GLU B C 1
ATOM 1946 O O . GLU B 1 21 ? -2.98 -32.625 -30.328 1 83.19 21 GLU B O 1
ATOM 1951 N N . GLN B 1 22 ? -2.705 -34.812 -30.109 1 85.31 22 GLN B N 1
ATOM 1952 C CA . GLN B 1 22 ? -3.742 -34.844 -29.094 1 85.31 22 GLN B CA 1
ATOM 1953 C C . GLN B 1 22 ? -3.303 -34.125 -27.828 1 85.31 22 GLN B C 1
ATOM 1955 O O . GLN B 1 22 ? -4.094 -33.406 -27.203 1 85.31 22 GLN B O 1
ATOM 1960 N N . ALA B 1 23 ? -2.1 -34.312 -27.453 1 84.06 23 ALA B N 1
ATOM 1961 C CA . ALA B 1 23 ? -1.563 -33.625 -26.281 1 84.06 23 ALA B CA 1
ATOM 1962 C C . ALA B 1 23 ? -1.589 -32.094 -26.469 1 84.06 23 ALA B C 1
ATOM 1964 O O . ALA B 1 23 ? -1.904 -31.359 -25.531 1 84.06 23 ALA B O 1
ATOM 1965 N N . ASP B 1 24 ? -1.284 -31.719 -27.594 1 88.88 24 ASP B N 1
ATOM 1966 C CA . ASP B 1 24 ? -1.293 -30.297 -27.922 1 88.88 24 ASP B CA 1
ATOM 1967 C C . ASP B 1 24 ? -2.707 -29.734 -27.844 1 88.88 24 ASP B C 1
ATOM 1969 O O . ASP B 1 24 ? -2.908 -28.609 -27.359 1 88.88 24 ASP B O 1
ATOM 1973 N N . LYS B 1 25 ? -3.582 -30.547 -28.344 1 90.69 25 LYS B N 1
ATOM 1974 C CA . LYS B 1 25 ? -4.973 -30.109 -28.312 1 90.69 25 LYS B CA 1
ATOM 1975 C C . LYS B 1 25 ? -5.492 -30.016 -26.875 1 90.69 25 LYS B C 1
ATOM 1977 O O . LYS B 1 25 ? -6.207 -29.062 -26.531 1 90.69 25 LYS B O 1
ATOM 1982 N N . GLU B 1 26 ? -5.125 -30.969 -26.094 1 91.56 26 GLU B N 1
ATOM 1983 C CA . GLU B 1 26 ? -5.543 -30.969 -24.703 1 91.56 26 GLU B CA 1
ATOM 1984 C C . GLU B 1 26 ? -4.945 -29.781 -23.938 1 91.56 26 GLU B C 1
ATOM 1986 O O . GLU B 1 26 ? -5.621 -29.156 -23.125 1 91.56 26 GLU B O 1
ATOM 1991 N N . GLN B 1 27 ? -3.766 -29.531 -24.25 1 93.75 27 GLN B N 1
ATOM 1992 C CA . GLN B 1 27 ? -3.1 -28.406 -23.625 1 93.75 27 GLN B CA 1
ATOM 1993 C C . GLN B 1 27 ? -3.76 -27.078 -24.031 1 93.75 27 GLN B C 1
ATOM 1995 O O . GLN B 1 27 ? -3.975 -26.203 -23.203 1 93.75 27 GLN B O 1
ATOM 2000 N N . GLN B 1 28 ? -4.066 -26.953 -25.266 1 94.5 28 GLN B N 1
ATOM 2001 C CA . GLN B 1 28 ? -4.723 -25.75 -25.75 1 94.5 28 GLN B CA 1
ATOM 2002 C C . GLN B 1 28 ? -6.09 -25.562 -25.094 1 94.5 28 GLN B C 1
ATOM 2004 O O . GLN B 1 28 ? -6.473 -24.453 -24.75 1 94.5 28 GLN B O 1
ATOM 2009 N N . GLU B 1 29 ? -6.754 -26.641 -24.969 1 95.75 29 GLU B N 1
ATOM 2010 C CA . GLU B 1 29 ? -8.062 -26.594 -24.328 1 95.75 29 GLU B CA 1
ATOM 2011 C C . GLU B 1 29 ? -7.938 -26.172 -22.859 1 95.75 29 GLU B C 1
ATOM 2013 O O . GLU B 1 29 ? -8.75 -25.406 -22.359 1 95.75 29 GLU B O 1
ATOM 2018 N N . ALA B 1 30 ? -6.984 -26.703 -22.234 1 96.31 30 ALA B N 1
ATOM 2019 C CA . ALA B 1 30 ? -6.734 -26.328 -20.844 1 96.31 30 ALA B CA 1
ATOM 2020 C C . ALA B 1 30 ? -6.426 -24.844 -20.719 1 96.31 30 ALA B C 1
ATOM 2022 O O . ALA B 1 30 ? -6.953 -24.172 -19.828 1 96.31 30 ALA B O 1
ATOM 2023 N N . ILE B 1 31 ? -5.668 -24.344 -21.641 1 97.06 31 ILE B N 1
ATOM 2024 C CA . ILE B 1 31 ? -5.281 -22.938 -21.641 1 97.06 31 ILE B CA 1
ATOM 2025 C C . ILE B 1 31 ? -6.52 -22.062 -21.797 1 97.06 31 ILE B C 1
ATOM 2027 O O . ILE B 1 31 ? -6.672 -21.062 -21.094 1 97.06 31 ILE B O 1
ATOM 2031 N N . GLU B 1 32 ? -7.375 -22.469 -22.672 1 97.19 32 GLU B N 1
ATOM 2032 C CA . GLU B 1 32 ? -8.609 -21.719 -22.906 1 97.19 32 GLU B CA 1
ATOM 2033 C C . GLU B 1 32 ? -9.5 -21.734 -21.656 1 97.19 32 GLU B C 1
ATOM 2035 O O . GLU B 1 32 ? -10.094 -20.703 -21.297 1 97.19 32 GLU B O 1
ATOM 2040 N N . GLN B 1 33 ? -9.555 -22.828 -21.047 1 98.06 33 GLN B N 1
ATOM 2041 C CA . GLN B 1 33 ? -10.359 -22.953 -19.828 1 98.06 33 GLN B CA 1
ATOM 2042 C C . GLN B 1 33 ? -9.758 -22.125 -18.703 1 98.06 33 GLN B C 1
ATOM 2044 O O . GLN B 1 33 ? -10.484 -21.484 -17.922 1 98.06 33 GLN B O 1
ATOM 2049 N N . ILE B 1 34 ? -8.453 -22.188 -18.578 1 98.31 34 ILE B N 1
ATOM 2050 C CA . ILE B 1 34 ? -7.785 -21.375 -17.562 1 98.31 34 ILE B CA 1
ATOM 2051 C C . ILE B 1 34 ? -8.094 -19.906 -17.797 1 98.31 34 ILE B C 1
ATOM 2053 O O . ILE B 1 34 ? -8.359 -19.156 -16.859 1 98.31 34 ILE B O 1
ATOM 2057 N N . ASP B 1 35 ? -8.047 -19.5 -19.062 1 97.75 35 ASP B N 1
ATOM 2058 C CA . ASP B 1 35 ? -8.359 -18.109 -19.406 1 97.75 35 ASP B CA 1
ATOM 2059 C C . ASP B 1 35 ? -9.766 -17.734 -18.953 1 97.75 35 ASP B C 1
ATOM 2061 O O . ASP B 1 35 ? -9.992 -16.641 -18.453 1 97.75 35 ASP B O 1
ATOM 2065 N N . GLU B 1 36 ? -10.695 -18.609 -19.141 1 98.12 36 GLU B N 1
ATOM 2066 C CA . GLU B 1 36 ? -12.07 -18.375 -18.719 1 98.12 36 GLU B CA 1
ATOM 2067 C C . GLU B 1 36 ? -12.156 -18.234 -17.203 1 98.12 36 GLU B C 1
ATOM 2069 O O . GLU B 1 36 ? -12.836 -17.328 -16.688 1 98.12 36 GLU B O 1
ATOM 2074 N N . VAL B 1 37 ? -11.508 -19.109 -16.516 1 98.38 37 VAL B N 1
ATOM 2075 C CA . VAL B 1 37 ? -11.492 -19.047 -15.055 1 98.38 37 VAL B CA 1
ATOM 2076 C C . VAL B 1 37 ? -10.828 -17.75 -14.594 1 98.38 37 VAL B C 1
ATOM 2078 O O . VAL B 1 37 ? -11.312 -17.094 -13.672 1 98.38 37 VAL B O 1
ATOM 2081 N N . GLN B 1 38 ? -9.734 -17.375 -15.266 1 98 38 GLN B N 1
ATOM 2082 C CA . GLN B 1 38 ? -9.031 -16.141 -14.938 1 98 38 GLN B CA 1
ATOM 2083 C C . GLN B 1 38 ? -9.938 -14.93 -15.133 1 98 38 GLN B C 1
ATOM 2085 O O . GLN B 1 38 ? -9.898 -13.984 -14.344 1 98 38 GLN B O 1
ATOM 2090 N N . ASN B 1 39 ? -10.734 -14.953 -16.141 1 98.19 39 ASN B N 1
ATOM 2091 C CA . ASN B 1 39 ? -11.672 -13.859 -16.375 1 98.19 39 ASN B CA 1
ATOM 2092 C C . ASN B 1 39 ? -12.664 -13.711 -15.227 1 98.19 39 ASN B C 1
ATOM 2094 O O . ASN B 1 39 ? -13.023 -12.602 -14.844 1 98.19 39 ASN B O 1
ATOM 2098 N N . GLU B 1 40 ? -13.102 -14.828 -14.695 1 98.38 40 GLU B N 1
ATOM 2099 C CA . GLU B 1 40 ? -14 -14.797 -13.547 1 98.38 40 GLU B CA 1
ATOM 2100 C C . GLU B 1 40 ? -13.312 -14.211 -12.32 1 98.38 40 GLU B C 1
ATOM 2102 O O . GLU B 1 40 ? -13.898 -13.398 -11.594 1 98.38 40 GLU B O 1
ATOM 2107 N N . ILE B 1 41 ? -12.078 -14.555 -12.141 1 98.06 41 ILE B N 1
ATOM 2108 C CA . ILE B 1 41 ? -11.289 -14.039 -11.031 1 98.06 41 ILE B CA 1
ATOM 2109 C C . ILE B 1 41 ? -11.102 -12.531 -11.195 1 98.06 41 ILE B C 1
ATOM 2111 O O . ILE B 1 41 ? -11.273 -11.766 -10.234 1 98.06 41 ILE B O 1
ATOM 2115 N N . ASP B 1 42 ? -10.812 -12.117 -12.375 1 97.62 42 ASP B N 1
ATOM 2116 C CA . ASP B 1 42 ? -10.625 -10.695 -12.656 1 97.62 42 ASP B CA 1
ATOM 2117 C C . ASP B 1 42 ? -11.906 -9.914 -12.375 1 97.62 42 ASP B C 1
ATOM 2119 O O . ASP B 1 42 ? -11.852 -8.789 -11.867 1 97.62 42 ASP B O 1
ATOM 2123 N N . ARG B 1 43 ? -12.945 -10.484 -12.734 1 98.31 43 ARG B N 1
ATOM 2124 C CA . ARG B 1 43 ? -14.234 -9.844 -12.469 1 98.31 43 ARG B CA 1
ATOM 2125 C C . ARG B 1 43 ? -14.469 -9.68 -10.977 1 98.31 43 ARG B C 1
ATOM 2127 O O . ARG B 1 43 ? -14.906 -8.617 -10.523 1 98.31 43 ARG B O 1
ATOM 2134 N N . LEU B 1 44 ? -14.203 -10.695 -10.227 1 98.12 44 LEU B N 1
ATOM 2135 C CA . LEU B 1 44 ? -14.359 -10.633 -8.781 1 98.12 44 LEU B CA 1
ATOM 2136 C C . LEU B 1 44 ? -13.391 -9.617 -8.18 1 98.12 44 LEU B C 1
ATOM 2138 O O . LEU B 1 44 ? -13.75 -8.898 -7.238 1 98.12 44 LEU B O 1
ATOM 2142 N N . ASN B 1 45 ? -12.141 -9.555 -8.742 1 96.62 45 ASN B N 1
ATOM 2143 C CA . ASN B 1 45 ? -11.188 -8.539 -8.297 1 96.62 45 ASN B CA 1
ATOM 2144 C C . ASN B 1 45 ? -11.711 -7.129 -8.539 1 96.62 45 ASN B C 1
ATOM 2146 O O . ASN B 1 45 ? -11.57 -6.258 -7.676 1 96.62 45 ASN B O 1
ATOM 2150 N N . GLU B 1 46 ? -12.273 -6.926 -9.648 1 97.25 46 GLU B N 1
ATOM 2151 C CA . GLU B 1 46 ? -12.836 -5.621 -9.984 1 97.25 46 GLU B CA 1
ATOM 2152 C C . GLU B 1 46 ? -13.992 -5.266 -9.047 1 97.25 46 GLU B C 1
ATOM 2154 O O . GLU B 1 46 ? -14.07 -4.141 -8.547 1 97.25 46 GLU B O 1
ATOM 2159 N 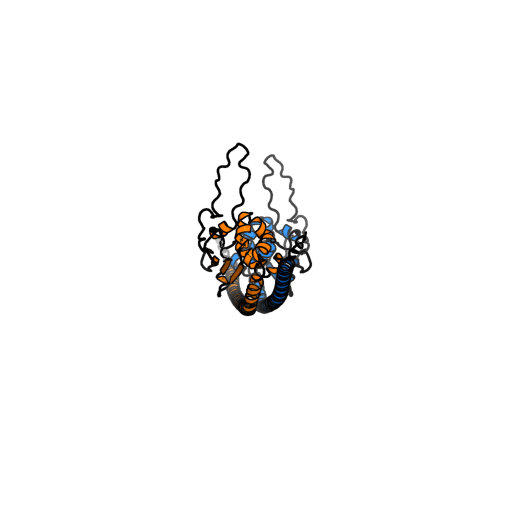N . GLN B 1 47 ? -14.805 -6.199 -8.75 1 98.12 47 GLN B N 1
ATOM 2160 C CA . GLN B 1 47 ? -15.922 -5.984 -7.836 1 98.12 47 GLN B CA 1
ATOM 2161 C C . GLN B 1 47 ? -15.422 -5.68 -6.426 1 98.12 47 GLN B C 1
ATOM 2163 O O . GLN B 1 47 ? -15.945 -4.793 -5.75 1 98.12 47 GLN B O 1
ATOM 2168 N N . ALA B 1 48 ? -14.445 -6.449 -5.977 1 97.19 48 ALA B N 1
ATOM 2169 C CA . ALA B 1 48 ? -13.844 -6.199 -4.668 1 97.19 48 ALA B CA 1
ATOM 2170 C C . ALA B 1 48 ? -13.289 -4.781 -4.582 1 97.19 48 ALA B C 1
ATOM 2172 O O . ALA B 1 48 ? -13.539 -4.07 -3.605 1 97.19 48 ALA B O 1
ATOM 2173 N N . SER B 1 49 ? -12.57 -4.359 -5.594 1 94.44 49 SER B N 1
ATOM 2174 C CA . SER B 1 49 ? -11.969 -3.029 -5.633 1 94.44 49 SER B CA 1
ATOM 2175 C C . SER B 1 49 ? -13.039 -1.941 -5.574 1 94.44 49 SER B C 1
ATOM 2177 O O . SER B 1 49 ? -12.867 -0.934 -4.887 1 94.44 49 SER B O 1
ATOM 2179 N N . GLU B 1 50 ? -14.109 -2.168 -6.281 1 95.19 50 GLU B N 1
ATOM 2180 C CA . GLU B 1 50 ? -15.211 -1.206 -6.289 1 95.19 50 GLU B CA 1
ATOM 2181 C C . GLU B 1 50 ? -15.859 -1.107 -4.91 1 95.19 50 GLU B C 1
ATOM 2183 O O . GLU B 1 50 ? -16.156 -0.009 -4.434 1 95.19 50 GLU B O 1
ATOM 2188 N N . GLU B 1 51 ? -16.078 -2.246 -4.309 1 97.06 51 GLU B N 1
ATOM 2189 C CA . GLU B 1 51 ? -16.703 -2.242 -2.986 1 97.06 51 GLU B CA 1
ATOM 2190 C C . GLU B 1 51 ? -15.789 -1.586 -1.95 1 97.06 51 GLU B C 1
ATOM 2192 O O . GLU B 1 51 ? -16.25 -0.854 -1.077 1 97.06 51 GLU B O 1
ATOM 2197 N N . ILE B 1 52 ? -14.555 -1.801 -2.008 1 95.62 52 ILE B N 1
ATOM 2198 C CA . ILE B 1 52 ? -13.594 -1.165 -1.112 1 95.62 52 ILE B CA 1
ATOM 2199 C C . ILE B 1 52 ? -13.609 0.347 -1.326 1 95.62 52 ILE B C 1
ATOM 2201 O O . ILE B 1 52 ? -13.617 1.116 -0.363 1 95.62 52 ILE B O 1
ATOM 2205 N N . LEU B 1 53 ? -13.617 0.769 -2.611 1 93 53 LEU B N 1
ATOM 2206 C CA . LEU B 1 53 ? -13.672 2.189 -2.934 1 93 53 LEU B CA 1
ATOM 2207 C C . LEU B 1 53 ? -14.914 2.838 -2.33 1 93 53 LEU B C 1
ATOM 2209 O O . LEU B 1 53 ? -14.836 3.941 -1.784 1 93 53 LEU B O 1
ATOM 2213 N N . LYS B 1 54 ? -15.953 2.172 -2.383 1 94.56 54 LYS B N 1
ATOM 2214 C CA . LYS B 1 54 ? -17.188 2.695 -1.814 1 94.56 54 LYS B CA 1
ATOM 2215 C C . LYS B 1 54 ? -17.078 2.861 -0.302 1 94.56 54 LYS B C 1
ATOM 2217 O O . LYS B 1 54 ? -17.562 3.846 0.26 1 94.56 54 LYS B O 1
ATOM 2222 N N . VAL B 1 55 ? -16.469 1.885 0.365 1 95.12 55 VAL B N 1
ATOM 2223 C CA . VAL B 1 55 ? -16.219 1.992 1.801 1 95.12 55 VAL B CA 1
ATOM 2224 C C . VAL B 1 55 ? -15.352 3.213 2.092 1 95.12 55 VAL B C 1
ATOM 2226 O O . VAL B 1 55 ? -15.656 3.996 2.996 1 95.12 55 VAL B O 1
ATOM 2229 N N . GLU B 1 56 ? -14.266 3.395 1.328 1 93.38 56 GLU B N 1
ATOM 2230 C CA . GLU B 1 56 ? -13.367 4.531 1.509 1 93.38 56 GLU B CA 1
ATOM 2231 C C . GLU B 1 56 ? -14.102 5.852 1.328 1 93.38 56 GLU B C 1
ATOM 2233 O O . GLU B 1 56 ? -13.938 6.777 2.127 1 93.38 56 GLU B O 1
ATOM 2238 N N . GLN B 1 57 ? -14.922 5.984 0.322 1 90.94 57 GLN B N 1
ATOM 2239 C CA . GLN B 1 57 ? -15.695 7.191 0.059 1 90.94 57 GLN B CA 1
ATOM 2240 C C . GLN B 1 57 ? -16.656 7.488 1.203 1 90.94 57 GLN B C 1
ATOM 2242 O O . GLN B 1 57 ? -16.812 8.641 1.619 1 90.94 57 GLN B O 1
ATOM 2247 N N . LYS B 1 58 ? -17.312 6.469 1.641 1 94.94 58 LYS B N 1
ATOM 2248 C CA . LYS B 1 58 ? -18.25 6.586 2.756 1 94.94 58 LYS B CA 1
ATOM 2249 C C . LYS B 1 58 ? -17.578 7.188 3.98 1 94.94 58 LYS B C 1
ATOM 2251 O O . LYS B 1 58 ? -18.047 8.188 4.535 1 94.94 58 LYS B O 1
ATOM 2256 N N . TYR B 1 59 ? -16.5 6.668 4.336 1 95.12 59 TYR B N 1
ATOM 2257 C CA . TYR B 1 59 ? -15.859 7.094 5.578 1 95.12 59 TYR B CA 1
ATOM 2258 C C . TYR B 1 59 ? -15.133 8.422 5.387 1 95.12 59 TYR B C 1
ATOM 2260 O O . TYR B 1 59 ? -14.969 9.188 6.34 1 95.12 59 TYR B O 1
ATOM 2268 N N . ASN B 1 60 ? -14.688 8.648 4.18 1 91 60 ASN B N 1
ATOM 2269 C CA . ASN B 1 60 ? -14.164 9.977 3.898 1 91 60 ASN B CA 1
ATOM 2270 C C . ASN B 1 60 ? -15.203 11.062 4.18 1 91 60 ASN B C 1
ATOM 2272 O O . ASN B 1 60 ? -14.891 12.086 4.789 1 91 60 ASN B O 1
ATOM 2276 N N . LYS B 1 61 ? -16.391 10.859 3.76 1 93.38 61 LYS B N 1
ATOM 2277 C CA . LYS B 1 61 ? -17.484 11.797 3.99 1 93.38 61 LYS B CA 1
ATOM 2278 C C . LYS B 1 61 ? -17.797 11.914 5.477 1 93.38 61 LYS B C 1
ATOM 2280 O O . LYS B 1 61 ? -18.031 13.016 5.984 1 93.38 61 LYS B O 1
ATOM 2285 N N . LEU B 1 62 ? -17.766 10.805 6.191 1 96.75 62 LEU B N 1
ATOM 2286 C CA . LEU B 1 62 ? -18.078 10.781 7.617 1 96.75 62 LEU B CA 1
ATOM 2287 C C . LEU B 1 62 ? -17.016 11.516 8.422 1 96.75 62 LEU B C 1
ATOM 2289 O O . LEU B 1 62 ? -17.312 12.117 9.461 1 96.75 62 LEU B O 1
ATOM 2293 N N . ARG B 1 63 ? -15.758 11.5 7.934 1 96.25 63 ARG B N 1
ATOM 2294 C CA . ARG B 1 63 ? -14.648 12.094 8.672 1 96.25 63 ARG B CA 1
ATOM 2295 C C . ARG B 1 63 ? -14.578 13.594 8.438 1 96.25 63 ARG B C 1
ATOM 2297 O O . ARG B 1 63 ? -14 14.328 9.25 1 96.25 63 ARG B O 1
ATOM 2304 N N . GLN B 1 64 ? -15.172 14.094 7.395 1 94.31 64 GLN B N 1
ATOM 2305 C CA . GLN B 1 64 ? -15.023 15.469 6.934 1 94.31 64 GLN B CA 1
ATOM 2306 C C . GLN B 1 64 ? -15.406 16.469 8.023 1 94.31 64 GLN B C 1
ATOM 2308 O O . GLN B 1 64 ? -14.672 17.406 8.305 1 94.31 64 GLN B O 1
ATOM 2313 N N . PRO B 1 65 ? -16.562 16.266 8.664 1 97.5 65 PRO B N 1
ATOM 2314 C CA . PRO B 1 65 ? -16.938 17.219 9.711 1 97.5 65 PRO B CA 1
ATOM 2315 C C . PRO B 1 65 ? -15.93 17.266 10.859 1 97.5 65 PRO B C 1
ATOM 2317 O O . PRO B 1 65 ? -15.719 18.328 11.453 1 97.5 65 PRO B O 1
ATOM 2320 N N . TYR B 1 66 ? -15.32 16.188 11.141 1 97.94 66 TYR B N 1
ATOM 2321 C CA . TYR B 1 66 ? -14.336 16.156 12.219 1 97.94 66 TYR B CA 1
ATOM 2322 C C . TYR B 1 66 ? -13.031 16.812 11.789 1 97.94 66 TYR B C 1
ATOM 2324 O O . TYR B 1 66 ? -12.375 17.484 12.586 1 97.94 66 TYR B O 1
ATOM 2332 N N . TYR B 1 67 ? -12.656 16.672 10.57 1 95.88 67 TYR B N 1
ATOM 2333 C CA . TYR B 1 67 ? -11.492 17.375 10.055 1 95.88 67 TYR B CA 1
ATOM 2334 C C . TYR B 1 67 ? -11.688 18.875 10.125 1 95.88 67 TYR B C 1
ATOM 2336 O O . TYR B 1 67 ? -10.781 19.609 10.523 1 95.88 67 TYR B O 1
ATOM 2344 N N . SER B 1 68 ? -12.852 19.281 9.727 1 95.56 68 SER B N 1
ATOM 2345 C CA . SER B 1 68 ? -13.172 20.703 9.766 1 95.56 68 SER B CA 1
ATOM 2346 C C . SER B 1 68 ? -13.117 21.25 11.195 1 95.56 68 SER B C 1
ATOM 2348 O O . SER B 1 68 ? -12.508 22.281 11.445 1 95.56 68 SER B O 1
ATOM 2350 N N . LYS B 1 69 ? -13.758 20.547 12.047 1 97.69 69 LYS B N 1
ATOM 2351 C CA . LYS B 1 69 ? -13.742 20.953 13.453 1 97.69 69 LYS B CA 1
ATOM 2352 C C . LYS B 1 69 ? -12.32 21 14 1 97.69 69 LYS B C 1
ATOM 2354 O O . LYS B 1 69 ? -11.953 21.938 14.703 1 97.69 69 LYS B O 1
ATOM 2359 N N . ARG B 1 70 ? -11.523 19.984 13.68 1 98.12 70 ARG B N 1
ATOM 2360 C CA . ARG B 1 70 ? -10.133 19.938 14.109 1 98.12 70 ARG B CA 1
ATOM 2361 C C . ARG B 1 70 ? -9.359 21.141 13.586 1 98.12 70 ARG B C 1
ATOM 2363 O O . ARG B 1 70 ? -8.609 21.781 14.328 1 98.12 70 ARG B O 1
ATOM 2370 N N . SER B 1 71 ? -9.633 21.391 12.359 1 95.88 71 SER B N 1
ATOM 2371 C CA . SER B 1 71 ? -8.969 22.531 11.711 1 95.88 71 SER B CA 1
ATOM 2372 C C . SER B 1 71 ? -9.289 23.844 12.422 1 95.88 71 SER B C 1
ATOM 2374 O O . SER B 1 71 ? -8.391 24.641 12.68 1 95.88 71 SER B O 1
ATOM 2376 N N . ASP B 1 72 ? -10.516 24.078 12.781 1 95.88 72 ASP B N 1
ATOM 2377 C CA . ASP B 1 72 ? -10.945 25.281 13.484 1 95.88 72 ASP B CA 1
ATOM 2378 C C . ASP B 1 72 ? -10.273 25.391 14.852 1 95.88 72 ASP B C 1
ATOM 2380 O O . ASP B 1 72 ? -9.859 26.469 15.266 1 95.88 72 ASP B O 1
ATOM 2384 N N . LEU B 1 73 ? -10.203 24.312 15.492 1 97.12 73 LEU B N 1
ATOM 2385 C CA . LEU B 1 73 ? -9.594 24.281 16.828 1 97.12 73 LEU B CA 1
ATOM 2386 C C . LEU B 1 73 ? -8.094 24.547 16.734 1 97.12 73 LEU B C 1
ATOM 2388 O O . LEU B 1 73 ? -7.539 25.266 17.562 1 97.12 73 LEU B O 1
ATOM 2392 N N . ILE B 1 74 ? -7.457 23.984 15.766 1 97.12 74 ILE B N 1
ATOM 2393 C CA . ILE B 1 74 ? -6.016 24.156 15.586 1 97.12 74 ILE B CA 1
ATOM 2394 C C . ILE B 1 74 ? -5.695 25.625 15.32 1 97.12 74 ILE B C 1
ATOM 2396 O O . ILE B 1 74 ? -4.684 26.141 15.797 1 97.12 74 ILE B O 1
ATOM 2400 N N . ALA B 1 75 ? -6.555 26.266 14.594 1 92.19 75 ALA B N 1
ATOM 2401 C CA . ALA B 1 75 ? -6.348 27.672 14.234 1 92.19 75 ALA B CA 1
ATOM 2402 C C . ALA B 1 75 ? -6.277 28.547 15.484 1 92.19 75 ALA B C 1
ATOM 2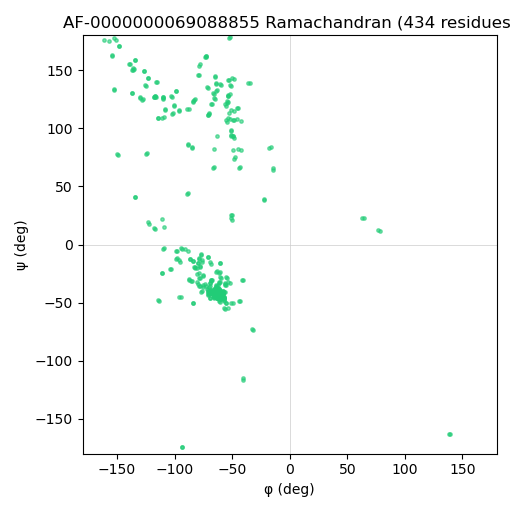404 O O . ALA B 1 75 ? -5.754 29.656 15.438 1 92.19 75 ALA B O 1
ATOM 2405 N N . LYS B 1 76 ? -6.707 28.062 16.594 1 92.38 76 LYS B N 1
ATOM 2406 C CA . LYS B 1 76 ? -6.711 28.828 17.844 1 92.38 76 LYS B CA 1
ATOM 2407 C C . LYS B 1 76 ? -5.375 28.703 18.578 1 92.38 76 LYS B C 1
ATOM 2409 O O . LYS B 1 76 ? -5.121 29.406 19.547 1 92.38 76 LYS B O 1
ATOM 2414 N N . ILE B 1 77 ? -4.613 27.797 18.125 1 95.5 77 ILE B N 1
ATOM 2415 C CA . ILE B 1 77 ? -3.332 27.547 18.781 1 95.5 77 ILE B CA 1
ATOM 2416 C C . ILE B 1 77 ? -2.209 28.188 17.969 1 95.5 77 ILE B C 1
ATOM 2418 O O . ILE B 1 77 ? -1.883 27.703 16.875 1 95.5 77 ILE B O 1
ATOM 2422 N N . PRO B 1 78 ? -1.642 29.172 18.578 1 93.69 78 PRO B N 1
ATOM 2423 C CA . PRO B 1 78 ? -0.551 29.828 17.844 1 93.69 78 PRO B CA 1
ATOM 2424 C C . PRO B 1 78 ? 0.603 28.875 17.531 1 93.69 78 PRO B C 1
ATOM 2426 O O . PRO B 1 78 ? 0.943 28.031 18.359 1 93.69 78 PRO B O 1
ATOM 2429 N N . ASN B 1 79 ? 1.133 28.938 16.391 1 95.56 79 ASN B N 1
ATOM 2430 C CA . ASN B 1 79 ? 2.334 28.234 15.945 1 95.56 79 ASN B CA 1
ATOM 2431 C C . ASN B 1 79 ? 2.141 26.719 15.977 1 95.56 79 ASN B C 1
ATOM 2433 O O . ASN B 1 79 ? 3.105 25.969 16.141 1 95.56 79 ASN B O 1
ATOM 2437 N N . PHE B 1 80 ? 0.935 26.297 15.922 1 97.62 80 PHE B N 1
ATOM 2438 C CA . PHE B 1 80 ? 0.656 24.875 15.969 1 97.62 80 PHE B CA 1
ATOM 2439 C C . PHE B 1 80 ? 1.388 24.141 14.852 1 97.62 80 PHE B C 1
ATOM 2441 O O . PHE B 1 80 ? 2.141 23.188 15.109 1 97.62 80 PHE B O 1
ATOM 2448 N N . TRP B 1 81 ? 1.253 24.484 13.594 1 98.19 81 TRP B N 1
ATOM 2449 C CA . TRP B 1 81 ? 1.713 23.734 12.43 1 98.19 81 TRP B CA 1
ATOM 2450 C C . TRP B 1 81 ? 3.234 23.766 12.328 1 98.19 81 TRP B C 1
ATOM 2452 O O . TRP B 1 81 ? 3.861 22.766 11.992 1 98.19 81 TRP B O 1
ATOM 2462 N N . VAL B 1 82 ? 3.834 24.984 12.562 1 97.75 82 VAL B N 1
ATOM 2463 C CA . VAL B 1 82 ? 5.293 25.031 12.5 1 97.75 82 VAL B CA 1
ATOM 2464 C C . VAL B 1 82 ? 5.883 24.109 13.57 1 97.75 82 VAL B C 1
ATOM 2466 O O . VAL B 1 82 ? 6.887 23.438 13.336 1 97.75 82 VAL B O 1
ATOM 2469 N N . THR B 1 83 ? 5.285 24.078 14.75 1 98.06 83 THR B N 1
ATOM 2470 C CA . THR B 1 83 ? 5.742 23.188 15.812 1 98.06 83 THR B CA 1
ATOM 2471 C C . THR B 1 83 ? 5.629 21.734 15.375 1 98.06 83 THR B C 1
ATOM 2473 O O . THR B 1 83 ? 6.574 20.953 15.531 1 98.06 83 THR B O 1
ATOM 2476 N N . ALA B 1 84 ? 4.473 21.359 14.789 1 98.06 84 ALA B N 1
ATOM 2477 C CA . ALA B 1 84 ? 4.266 20 14.305 1 98.06 84 ALA B CA 1
ATOM 2478 C C . ALA B 1 84 ? 5.289 19.641 13.234 1 98.06 84 ALA B C 1
ATOM 2480 O O . ALA B 1 84 ? 5.848 18.547 13.25 1 98.06 84 ALA B O 1
ATOM 2481 N N . PHE B 1 85 ? 5.57 20.578 12.312 1 98.06 85 PHE B N 1
ATOM 2482 C CA . PHE B 1 85 ? 6.512 20.328 11.219 1 98.06 85 PHE B CA 1
ATOM 2483 C C . PHE B 1 85 ? 7.93 20.172 11.758 1 98.06 85 PHE B C 1
ATOM 2485 O O . PHE B 1 85 ? 8.641 19.25 11.367 1 98.06 85 PHE B O 1
ATOM 2492 N N . VAL B 1 86 ? 8.312 20.953 12.688 1 97.56 86 VAL B N 1
ATOM 2493 C CA . VAL B 1 86 ? 9.656 20.922 13.25 1 97.56 86 VAL B CA 1
ATOM 2494 C C . VAL B 1 86 ? 9.852 19.641 14.055 1 97.56 86 VAL B C 1
ATOM 2496 O O . VAL B 1 86 ? 10.945 19.078 14.086 1 97.56 86 VAL B O 1
ATOM 2499 N N . ASN B 1 87 ? 8.781 19.188 14.672 1 97.62 87 ASN B N 1
ATOM 2500 C CA . ASN B 1 87 ? 8.859 17.984 15.5 1 97.62 87 ASN B CA 1
ATOM 2501 C C . ASN B 1 87 ? 8.836 16.719 14.656 1 97.62 87 ASN B C 1
ATOM 2503 O O . ASN B 1 87 ? 9.125 15.625 15.156 1 97.62 87 ASN B O 1
ATOM 2507 N N . HIS B 1 88 ? 8.445 16.844 13.422 1 97.25 88 HIS B N 1
ATOM 2508 C CA . HIS B 1 88 ? 8.422 15.664 12.555 1 97.25 88 HIS B CA 1
ATOM 2509 C C . HIS B 1 88 ? 9.789 15.398 11.945 1 97.25 88 HIS B C 1
ATOM 2511 O O . HIS B 1 88 ? 10.336 16.25 11.234 1 97.25 88 HIS B O 1
ATOM 2517 N N . PRO B 1 89 ? 10.305 14.266 12.141 1 96.25 89 PRO B N 1
ATOM 2518 C CA . PRO B 1 89 ? 11.695 14.008 11.781 1 96.25 89 PRO B CA 1
ATOM 2519 C C . PRO B 1 89 ? 11.977 14.258 10.297 1 96.25 89 PRO B C 1
ATOM 2521 O O . PRO B 1 89 ? 12.953 14.93 9.953 1 96.25 89 PRO B O 1
ATOM 2524 N N . GLN B 1 90 ? 11.164 13.789 9.43 1 94.81 90 GLN B N 1
ATOM 2525 C CA . GLN B 1 90 ? 11.406 13.93 7.996 1 94.81 90 GLN B CA 1
ATOM 2526 C C . GLN B 1 90 ? 11.219 15.375 7.547 1 94.81 90 GLN B C 1
ATOM 2528 O O . GLN B 1 90 ? 11.984 15.883 6.719 1 94.81 90 GLN B O 1
ATOM 2533 N N . ILE B 1 91 ? 10.281 16 8.062 1 95.81 91 ILE B N 1
ATOM 2534 C CA . ILE B 1 91 ? 9.984 17.359 7.641 1 95.81 91 ILE B CA 1
ATOM 2535 C C . ILE B 1 91 ? 11 18.328 8.242 1 95.81 91 ILE B C 1
ATOM 2537 O O . ILE B 1 91 ? 11.469 19.25 7.562 1 95.81 91 ILE B O 1
ATOM 2541 N N . SER B 1 92 ? 11.359 18.109 9.477 1 96 92 SER B N 1
ATOM 2542 C CA . SER B 1 92 ? 12.328 18.969 10.156 1 96 92 SER B CA 1
ATOM 2543 C C . SER B 1 92 ? 13.641 19.047 9.391 1 96 92 SER B C 1
ATOM 2545 O O . SER B 1 92 ? 14.289 20.094 9.352 1 96 92 SER B O 1
ATOM 2547 N N . ALA B 1 93 ? 13.969 17.922 8.781 1 95.19 93 ALA B N 1
ATOM 2548 C CA . ALA B 1 93 ? 15.234 17.844 8.047 1 95.19 93 ALA B CA 1
ATOM 2549 C C . ALA B 1 93 ? 15.203 18.703 6.793 1 95.19 93 ALA B C 1
ATOM 2551 O O . ALA B 1 93 ? 16.25 19.031 6.234 1 95.19 93 ALA B O 1
ATOM 2552 N N . LEU B 1 94 ? 14.031 19.109 6.398 1 94.06 94 LEU B N 1
ATOM 2553 C CA . LEU B 1 94 ? 13.883 19.891 5.172 1 94.06 94 LEU B CA 1
ATOM 2554 C C . LEU B 1 94 ? 13.781 21.375 5.48 1 94.06 94 LEU B C 1
ATOM 2556 O O . LEU B 1 94 ? 13.789 22.203 4.566 1 94.06 94 LEU B O 1
ATOM 2560 N N . LEU B 1 95 ? 13.719 21.703 6.742 1 95.88 95 LEU B N 1
ATOM 2561 C CA . LEU B 1 95 ? 13.469 23.094 7.133 1 95.88 95 LEU B CA 1
ATOM 2562 C C . LEU B 1 95 ? 14.758 23.781 7.578 1 95.88 95 LEU B C 1
ATOM 2564 O O . LEU B 1 95 ? 15.5 23.234 8.406 1 95.88 95 LEU B O 1
ATOM 2568 N N . ASN B 1 96 ? 15.047 24.922 6.988 1 94.69 96 ASN B N 1
ATOM 2569 C CA . ASN B 1 96 ? 16.078 25.781 7.555 1 94.69 96 ASN B CA 1
ATOM 2570 C C . ASN B 1 96 ? 15.477 26.828 8.492 1 94.69 96 ASN B C 1
ATOM 2572 O O . ASN B 1 96 ? 14.273 26.828 8.734 1 94.69 96 ASN B O 1
ATOM 2576 N N . GLU B 1 97 ? 16.266 27.703 8.953 1 94.31 97 GLU B N 1
ATOM 2577 C CA . GLU B 1 97 ? 15.828 28.688 9.953 1 94.31 97 GLU B CA 1
ATOM 2578 C C . GLU B 1 97 ? 14.828 29.672 9.352 1 94.31 97 GLU B C 1
ATOM 2580 O O . GLU B 1 97 ? 13.836 30.016 9.992 1 94.31 97 GLU B O 1
ATOM 2585 N N . GLU B 1 98 ? 15.055 30.078 8.133 1 95.38 98 GLU B N 1
ATOM 2586 C CA . GLU B 1 98 ? 14.156 31.031 7.488 1 95.38 98 GLU B CA 1
ATOM 2587 C C . GLU B 1 98 ? 12.805 30.406 7.176 1 95.38 98 GLU B C 1
ATOM 2589 O O . GLU B 1 98 ? 11.773 31.062 7.254 1 95.38 98 GLU B O 1
ATOM 2594 N N . ASP B 1 99 ? 12.852 29.141 6.816 1 97.12 99 ASP B N 1
ATOM 2595 C CA . ASP B 1 99 ? 11.602 28.422 6.59 1 97.12 99 ASP B CA 1
ATOM 2596 C C . ASP B 1 99 ? 10.742 28.406 7.855 1 97.12 99 ASP B C 1
ATOM 2598 O O . ASP B 1 99 ? 9.539 28.656 7.797 1 97.12 99 ASP B O 1
ATOM 2602 N N . GLU B 1 100 ? 11.398 28.109 8.938 1 97.25 100 GLU B N 1
ATOM 2603 C CA . GLU B 1 100 ? 10.688 28.047 10.211 1 97.25 100 GLU B CA 1
ATOM 2604 C C . GLU B 1 100 ? 10.047 29.391 10.547 1 97.25 100 GLU B C 1
ATOM 2606 O O . GLU B 1 100 ? 8.922 29.438 11.047 1 97.25 100 GLU B O 1
ATOM 2611 N N . GLU B 1 101 ? 10.711 30.422 10.289 1 97.25 101 GLU B N 1
ATOM 2612 C CA . GLU B 1 101 ? 10.18 31.75 10.547 1 97.25 101 GLU B CA 1
ATOM 2613 C C . GLU B 1 101 ? 8.945 32.031 9.688 1 97.25 101 GLU B C 1
ATOM 2615 O O . GLU B 1 101 ? 7.938 32.531 10.18 1 97.25 101 GLU B O 1
ATOM 2620 N N . ALA B 1 102 ? 9.062 31.688 8.438 1 97.56 102 ALA B N 1
ATOM 2621 C CA . ALA B 1 102 ? 7.926 31.891 7.539 1 97.56 102 ALA B CA 1
ATOM 2622 C C . ALA B 1 102 ? 6.738 31.031 7.953 1 97.56 102 ALA B C 1
ATOM 2624 O O . ALA B 1 102 ? 5.59 31.469 7.895 1 97.56 102 ALA B O 1
ATOM 2625 N N . LEU B 1 103 ? 7.059 29.828 8.438 1 97.94 103 LEU B N 1
ATOM 2626 C CA . LEU B 1 103 ? 6.016 28.875 8.781 1 97.94 103 LEU B CA 1
ATOM 2627 C C . LEU B 1 103 ? 5.352 29.234 10.102 1 97.94 103 LEU B C 1
ATOM 2629 O O . LEU B 1 103 ? 4.324 28.656 10.469 1 97.94 103 LEU B O 1
ATOM 2633 N N . GLN B 1 104 ? 5.84 30.188 10.844 1 97.44 104 GLN B N 1
ATOM 2634 C CA . GLN B 1 104 ? 5.164 30.719 12.023 1 97.44 104 GLN B CA 1
ATOM 2635 C C . GLN B 1 104 ? 3.814 31.328 11.664 1 97.44 104 GLN B C 1
ATOM 2637 O O . GLN B 1 104 ? 2.916 31.406 12.508 1 97.44 104 GLN B O 1
ATOM 2642 N N . PHE B 1 105 ? 3.703 31.734 10.438 1 97.25 105 PHE B N 1
ATOM 2643 C CA . PHE B 1 105 ? 2.484 32.406 10 1 97.25 105 PHE B CA 1
ATOM 2644 C C . PHE B 1 105 ? 1.5 31.406 9.398 1 97.25 105 PHE B C 1
ATOM 2646 O O . PHE B 1 105 ? 0.4 31.781 8.984 1 97.25 105 PHE B O 1
ATOM 2653 N N . LEU B 1 106 ? 1.939 30.078 9.297 1 97.69 106 LEU B N 1
ATOM 2654 C CA . LEU B 1 106 ? 1.062 29.016 8.82 1 97.69 106 LEU B CA 1
ATOM 2655 C C . LEU B 1 106 ? -0.054 28.75 9.828 1 97.69 106 LEU B C 1
ATOM 2657 O O . LEU B 1 106 ? 0.212 28.344 10.961 1 97.69 106 LEU B O 1
ATOM 2661 N N . THR B 1 107 ? -1.318 28.891 9.414 1 96.06 107 THR B N 1
ATOM 2662 C CA . THR B 1 107 ? -2.436 28.812 10.352 1 96.06 107 THR B CA 1
ATOM 2663 C C . THR B 1 107 ? -3.254 27.547 10.109 1 96.06 107 THR B C 1
ATOM 2665 O O . THR B 1 107 ? -3.953 27.078 11.016 1 96.06 107 THR B O 1
ATOM 2668 N N . LYS B 1 108 ? -3.176 27.062 8.922 1 96.56 108 LYS B N 1
ATOM 2669 C CA . LYS B 1 108 ? -3.988 25.906 8.555 1 96.56 108 LYS B CA 1
ATOM 2670 C C . LYS B 1 108 ? -3.322 25.094 7.449 1 96.56 108 LYS B C 1
ATOM 2672 O O . LYS B 1 108 ? -2.762 25.656 6.508 1 96.56 108 LYS B O 1
ATOM 2677 N N . VAL B 1 109 ? -3.295 23.812 7.648 1 97.56 109 VAL B N 1
ATOM 2678 C CA . VAL B 1 109 ? -2.926 22.859 6.605 1 97.56 109 VAL B CA 1
ATOM 2679 C C . VAL B 1 109 ? -4.105 21.938 6.309 1 97.56 109 VAL B C 1
ATOM 2681 O O . VAL B 1 109 ? -4.695 21.359 7.223 1 97.56 109 VAL B O 1
ATOM 2684 N N . GLU B 1 110 ? -4.469 21.859 5.051 1 95.94 110 GLU B N 1
ATOM 2685 C CA . GLU B 1 110 ? -5.605 21.031 4.652 1 95.94 110 GLU B CA 1
ATOM 2686 C C . GLU B 1 110 ? -5.242 20.109 3.488 1 95.94 110 GLU B C 1
ATOM 2688 O O . GLU B 1 110 ? -4.684 20.562 2.486 1 95.94 110 GLU B O 1
ATOM 2693 N N . VAL B 1 111 ? -5.496 18.828 3.715 1 94.94 111 VAL B N 1
ATOM 2694 C CA . VAL B 1 111 ? -5.367 17.875 2.625 1 94.94 111 VAL B CA 1
ATOM 2695 C C . VAL B 1 111 ? -6.742 17.547 2.049 1 94.94 111 VAL B C 1
ATOM 2697 O O . VAL B 1 111 ? -7.641 17.109 2.775 1 94.94 111 VAL B O 1
ATOM 2700 N N . GLN B 1 112 ? -6.922 17.844 0.811 1 90.25 112 GLN B N 1
ATOM 2701 C CA . GLN B 1 112 ? -8.172 17.562 0.115 1 90.25 112 GLN B CA 1
ATOM 2702 C C . GLN B 1 112 ? -8 16.438 -0.903 1 90.25 112 GLN B C 1
ATOM 2704 O O . GLN B 1 112 ?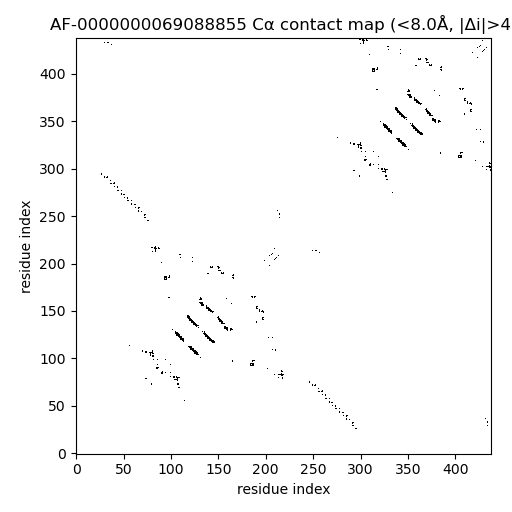 -7.371 16.625 -1.945 1 90.25 112 GLN B O 1
ATOM 2709 N N . GLU B 1 113 ? -8.602 15.32 -0.552 1 86.31 113 GLU B N 1
ATOM 2710 C CA . GLU B 1 113 ? -8.625 14.242 -1.538 1 86.31 113 GLU B CA 1
ATOM 2711 C C . GLU B 1 113 ? -9.703 14.477 -2.586 1 86.31 113 GLU B C 1
ATOM 2713 O O . GLU B 1 113 ? -10.789 14.969 -2.268 1 86.31 113 GLU B O 1
ATOM 2718 N N . PHE B 1 114 ? -9.359 14.047 -3.785 1 83.06 114 PHE B N 1
ATOM 2719 C CA . PHE B 1 114 ? -10.312 14.242 -4.867 1 83.06 114 PHE B CA 1
ATOM 2720 C C . PHE B 1 114 ? -11.422 13.203 -4.801 1 83.06 114 PHE B C 1
ATOM 2722 O O . PHE B 1 114 ? -11.273 12.164 -4.152 1 83.06 114 PHE B O 1
ATOM 2729 N N . GLU B 1 115 ? -12.57 13.578 -5.375 1 76.75 115 GLU B N 1
ATOM 2730 C CA . GLU B 1 115 ? -13.719 12.68 -5.367 1 76.75 115 GLU B CA 1
ATOM 2731 C C . GLU B 1 115 ? -13.344 11.289 -5.867 1 76.75 115 GLU B C 1
ATOM 2733 O O . GLU B 1 115 ? -13.75 10.281 -5.289 1 76.75 115 GLU B O 1
ATOM 2738 N N . ASP B 1 116 ? -12.688 11.344 -7.023 1 77.19 116 ASP B N 1
ATOM 2739 C CA . ASP B 1 116 ? -12.102 10.094 -7.48 1 77.19 116 ASP B CA 1
ATOM 2740 C C . ASP B 1 116 ? -10.727 9.867 -6.855 1 77.19 116 ASP B C 1
ATOM 2742 O O . ASP B 1 116 ? -9.711 10.266 -7.426 1 77.19 116 ASP B O 1
ATOM 2746 N N . ILE B 1 117 ? -10.594 9.352 -5.672 1 70.25 117 ILE B N 1
ATOM 2747 C CA . ILE B 1 117 ? -9.422 9.188 -4.82 1 70.25 117 ILE B CA 1
ATOM 2748 C C . ILE B 1 117 ? -8.234 8.734 -5.66 1 70.25 117 ILE B C 1
ATOM 2750 O O . ILE B 1 117 ? -7.094 9.117 -5.391 1 70.25 117 ILE B O 1
ATOM 2754 N N . LYS B 1 118 ? -8.547 7.992 -6.738 1 74.94 118 LYS B N 1
ATOM 2755 C CA . LYS B 1 118 ? -7.48 7.504 -7.602 1 74.94 118 LYS B CA 1
ATOM 2756 C C . LYS B 1 118 ? -6.859 8.641 -8.406 1 74.94 118 LYS B C 1
ATOM 2758 O O . LYS B 1 118 ? -5.77 8.492 -8.961 1 74.94 118 LYS B O 1
ATOM 2763 N N . SER B 1 119 ? -7.535 9.727 -8.328 1 80.38 119 SER B N 1
ATOM 2764 C CA . SER B 1 119 ? -7.113 10.844 -9.156 1 80.38 119 SER B CA 1
ATOM 2765 C C . SER B 1 119 ? -6.016 11.656 -8.477 1 80.38 119 SER B C 1
ATOM 2767 O O . SER B 1 119 ? -5.18 12.266 -9.148 1 80.38 119 SER B O 1
ATOM 2769 N N . GLY B 1 120 ? -6.066 11.695 -7.164 1 89 120 GLY B N 1
ATOM 2770 C CA . GLY B 1 120 ? -5.023 12.461 -6.504 1 89 120 GLY B CA 1
ATOM 2771 C C . GLY B 1 120 ? -5.539 13.281 -5.332 1 89 120 GLY B C 1
ATOM 2772 O O . GLY B 1 120 ? -6.527 12.906 -4.695 1 89 120 GLY B O 1
ATOM 2773 N N . TYR B 1 121 ? -4.719 14.281 -4.895 1 92.38 121 TYR B N 1
ATOM 2774 C CA . TYR B 1 121 ? -5.043 15.117 -3.748 1 92.38 121 TYR B CA 1
ATOM 2775 C C . TYR B 1 121 ? -4.359 16.469 -3.854 1 92.38 121 TYR B C 1
ATOM 2777 O O . TYR B 1 121 ? -3.492 16.672 -4.711 1 92.38 121 TYR B O 1
ATOM 2785 N N . LYS B 1 122 ? -4.875 17.344 -3.094 1 94.62 122 LYS B N 1
ATOM 2786 C CA . LYS B 1 122 ? -4.344 18.703 -2.998 1 94.62 122 LYS B CA 1
ATOM 2787 C C . LYS B 1 122 ? -4.027 19.062 -1.552 1 94.62 122 LYS B C 1
ATOM 2789 O O . LYS B 1 122 ? -4.789 18.734 -0.641 1 94.62 122 LYS B O 1
ATOM 2794 N N . ILE B 1 123 ? -2.863 19.703 -1.353 1 97.19 123 ILE B N 1
ATOM 2795 C CA . ILE B 1 123 ? -2.514 20.219 -0.032 1 97.19 123 ILE B CA 1
ATOM 2796 C C . ILE B 1 123 ? -2.564 21.75 -0.041 1 97.19 123 ILE B C 1
ATOM 2798 O O . ILE B 1 123 ? -1.914 22.391 -0.868 1 97.19 123 ILE B O 1
ATOM 2802 N N . ASN B 1 124 ? -3.348 22.312 0.893 1 97.75 124 ASN B N 1
ATOM 2803 C CA . ASN B 1 124 ? -3.477 23.75 1.044 1 97.75 124 ASN B CA 1
ATOM 2804 C C . ASN B 1 124 ? -2.809 24.25 2.324 1 97.75 124 ASN B C 1
ATOM 2806 O O . ASN B 1 124 ? -3.061 23.703 3.406 1 97.75 124 ASN B O 1
ATOM 2810 N N . PHE B 1 125 ? -1.935 25.234 2.129 1 98.19 125 PHE B N 1
ATOM 2811 C CA . PHE B 1 125 ? -1.307 25.922 3.246 1 98.19 125 PHE B CA 1
ATOM 2812 C C . PHE B 1 125 ? -1.862 27.344 3.391 1 98.19 125 PHE B C 1
ATOM 2814 O O . PHE B 1 125 ? -1.703 28.172 2.492 1 98.19 125 PHE B O 1
ATOM 2821 N N . TYR B 1 126 ? -2.537 27.609 4.535 1 97.81 126 TYR B N 1
ATOM 2822 C CA . TYR B 1 126 ? -3.082 28.938 4.793 1 97.81 126 TYR B CA 1
ATOM 2823 C C . TYR B 1 126 ? -2.158 29.75 5.699 1 97.81 126 TYR B C 1
ATOM 2825 O O . TYR B 1 126 ? -1.713 29.25 6.738 1 97.81 126 TYR B O 1
ATOM 2833 N N . PHE B 1 127 ? -1.887 30.984 5.309 1 97.56 127 PHE B N 1
ATOM 2834 C CA . PHE B 1 127 ? -0.964 31.828 6.051 1 97.56 127 PHE B CA 1
ATOM 2835 C C . PHE B 1 127 ? -1.646 33.125 6.477 1 97.56 127 PHE B C 1
ATOM 2837 O O . PHE B 1 127 ? -2.436 33.688 5.723 1 97.56 127 PHE B O 1
ATOM 2844 N N . ASP B 1 128 ? -1.268 33.531 7.645 1 96.94 128 ASP B N 1
ATOM 2845 C CA . ASP B 1 128 ? -1.527 34.906 8.016 1 96.94 128 ASP B CA 1
ATOM 2846 C C . ASP B 1 128 ? -0.602 35.875 7.266 1 96.94 128 ASP B C 1
ATOM 2848 O O . ASP B 1 128 ? 0.393 35.438 6.676 1 96.94 128 ASP B O 1
ATOM 2852 N N . SER B 1 129 ? -1.064 37.156 7.293 1 97.5 129 SER B N 1
ATOM 2853 C CA . SER B 1 129 ? -0.175 38.156 6.699 1 97.5 129 SER B CA 1
ATOM 2854 C C . SER B 1 129 ? 1.233 38.031 7.273 1 97.5 129 SER B C 1
ATOM 2856 O O . SER B 1 129 ? 1.406 37.844 8.477 1 97.5 129 SER B O 1
ATOM 2858 N N . ASN B 1 130 ? 2.256 38.125 6.332 1 97.56 130 ASN B N 1
ATOM 2859 C CA . ASN B 1 130 ? 3.643 37.969 6.754 1 97.56 130 ASN B CA 1
ATOM 2860 C C . ASN B 1 130 ? 4.602 38.75 5.863 1 97.56 130 ASN B C 1
ATOM 2862 O O . ASN B 1 130 ? 4.176 39.406 4.906 1 97.56 130 ASN B O 1
ATOM 2866 N N . GLN B 1 131 ? 5.836 38.75 6.176 1 97.62 131 GLN B N 1
ATOM 2867 C CA . GLN B 1 131 ? 6.801 39.594 5.504 1 97.62 131 GLN B CA 1
ATOM 2868 C C . GLN B 1 131 ? 7.395 38.906 4.277 1 97.62 131 GLN B C 1
ATOM 2870 O O . GLN B 1 131 ? 8.156 39.531 3.521 1 97.62 131 GLN B O 1
ATOM 2875 N N . TYR B 1 132 ? 7.094 37.656 4.012 1 97.81 132 TYR B N 1
ATOM 2876 C CA . TYR B 1 132 ? 7.789 36.906 2.971 1 97.81 132 TYR B CA 1
ATOM 2877 C C . TYR B 1 132 ? 7.016 36.969 1.658 1 97.81 132 TYR B C 1
ATOM 2879 O O . TYR B 1 132 ? 7.609 37.125 0.587 1 97.81 132 TYR B O 1
ATOM 2887 N N . PHE B 1 133 ? 5.781 36.781 1.699 1 98.5 133 PHE B N 1
ATOM 2888 C CA . PHE B 1 133 ? 5 36.719 0.471 1 98.5 133 PHE B CA 1
ATOM 2889 C C . PHE B 1 133 ? 3.592 37.25 0.686 1 98.5 133 PHE B C 1
ATOM 2891 O O . PHE B 1 133 ? 3.174 37.469 1.824 1 98.5 133 PHE B O 1
ATOM 2898 N N . GLU B 1 134 ? 2.793 37.438 -0.438 1 98.5 134 GLU B N 1
ATOM 2899 C CA . GLU B 1 134 ? 1.479 38.062 -0.409 1 98.5 134 GLU B CA 1
ATOM 2900 C C . GLU B 1 134 ? 0.362 37.031 -0.391 1 98.5 134 GLU B C 1
ATOM 2902 O O . GLU B 1 134 ? -0.792 37.375 -0.107 1 98.5 134 GLU B O 1
ATOM 2907 N N . ASN B 1 135 ? 0.75 35.781 -0.652 1 98.31 135 ASN B N 1
ATOM 2908 C CA . ASN B 1 135 ? -0.253 34.719 -0.741 1 98.31 135 ASN B CA 1
ATOM 2909 C C . ASN B 1 135 ? -0.961 34.5 0.594 1 98.31 135 ASN B C 1
ATOM 2911 O O . ASN B 1 135 ? -0.323 34.5 1.647 1 98.31 135 ASN B O 1
ATOM 2915 N N . ASP B 1 136 ? -2.27 34.312 0.507 1 98.25 136 ASP B N 1
ATOM 2916 C CA . ASP B 1 136 ? -3.006 33.844 1.681 1 98.25 136 ASP B CA 1
ATOM 2917 C C . ASP B 1 136 ? -3.021 32.344 1.754 1 98.25 136 ASP B C 1
ATOM 2919 O O . ASP B 1 136 ? -3.135 31.75 2.84 1 98.25 136 ASP B O 1
ATOM 2923 N N . VAL B 1 137 ? -2.98 31.781 0.543 1 98.25 137 VAL B N 1
ATOM 2924 C CA . VAL B 1 137 ? -2.994 30.312 0.424 1 98.25 137 VAL B CA 1
ATOM 2925 C C . VAL B 1 137 ? -1.976 29.875 -0.625 1 98.25 137 VAL B C 1
ATOM 2927 O O . VAL B 1 137 ? -1.889 30.469 -1.703 1 98.25 137 VAL B O 1
ATOM 2930 N N . ILE B 1 138 ? -1.14 28.922 -0.273 1 98.31 138 ILE B N 1
ATOM 2931 C CA . ILE B 1 138 ? -0.241 28.25 -1.21 1 98.31 138 ILE B CA 1
ATOM 2932 C C . ILE B 1 138 ? -0.592 26.766 -1.297 1 98.31 138 ILE B C 1
ATOM 2934 O O . ILE B 1 138 ? -0.666 26.078 -0.276 1 98.31 138 ILE B O 1
ATOM 2938 N N . SER B 1 139 ? -0.801 26.219 -2.514 1 97.81 139 SER B N 1
ATOM 2939 C CA . SER B 1 139 ? -1.278 24.859 -2.674 1 97.81 139 SER B CA 1
ATOM 2940 C C . SER B 1 139 ? -0.368 24.062 -3.598 1 97.81 139 SER B C 1
ATOM 2942 O O . SER B 1 139 ? 0.3 24.625 -4.465 1 97.81 139 SER B O 1
ATOM 2944 N N . LYS B 1 140 ? -0.295 22.828 -3.346 1 96.69 140 LYS B N 1
ATOM 2945 C CA . LYS B 1 140 ? 0.318 21.859 -4.254 1 96.69 140 LYS B CA 1
ATOM 2946 C C . LYS B 1 140 ? -0.624 20.688 -4.531 1 96.69 140 LYS B C 1
ATOM 2948 O O . LYS B 1 140 ? -1.162 20.094 -3.602 1 96.69 140 LYS B O 1
ATOM 2953 N N . GLU B 1 141 ? -0.895 20.438 -5.809 1 93.81 141 GLU B N 1
ATOM 2954 C CA . GLU B 1 141 ? -1.855 19.422 -6.203 1 93.81 141 GLU B CA 1
ATOM 2955 C C . GLU B 1 141 ? -1.175 18.281 -6.973 1 93.81 141 GLU B C 1
ATOM 2957 O O . GLU B 1 141 ? -0.277 18.531 -7.781 1 93.81 141 GLU B O 1
ATOM 2962 N N . PHE B 1 142 ? -1.591 17.047 -6.691 1 93 142 PHE B N 1
ATOM 2963 C CA . PHE B 1 142 ? -1.062 15.852 -7.324 1 93 142 PHE B CA 1
ATOM 2964 C C . PHE B 1 142 ? -2.146 15.133 -8.125 1 93 142 PHE B C 1
ATOM 2966 O O . PHE B 1 142 ? -3.23 14.867 -7.598 1 93 142 PHE B O 1
ATOM 2973 N N . HIS B 1 143 ? -1.886 14.867 -9.344 1 89.81 143 HIS B N 1
ATOM 2974 C CA . HIS B 1 143 ? -2.795 14.133 -10.211 1 89.81 143 HIS B CA 1
ATOM 2975 C C . HIS B 1 143 ? -2.199 12.789 -10.625 1 89.81 143 HIS B C 1
ATOM 2977 O O . HIS B 1 143 ? -1.157 12.742 -11.281 1 89.81 143 HIS B O 1
ATOM 2983 N N . LEU B 1 144 ? -2.715 11.617 -10.109 1 80.69 144 LEU B N 1
ATOM 2984 C CA . LEU B 1 144 ? -2.246 10.266 -10.391 1 80.69 144 LEU B CA 1
ATOM 2985 C C . LEU B 1 144 ? -2.963 9.68 -11.602 1 80.69 144 LEU B C 1
ATOM 2987 O O . LEU B 1 144 ? -2.805 8.492 -11.914 1 80.69 144 LEU B O 1
ATOM 2991 N N . ASN B 1 145 ? -3.17 10.375 -12.672 1 70.25 145 ASN B N 1
ATOM 2992 C CA . ASN B 1 145 ? -3.936 9.969 -13.844 1 70.25 145 ASN B CA 1
ATOM 2993 C C . ASN B 1 145 ? -3.756 8.484 -14.141 1 70.25 145 ASN B C 1
ATOM 2995 O O . ASN B 1 145 ? -2.676 7.926 -13.93 1 70.25 145 ASN B O 1
ATOM 2999 N N . GLU B 1 146 ? -4.902 7.746 -14.539 1 64.19 146 GLU B N 1
ATOM 3000 C CA . GLU B 1 146 ? -4.914 6.344 -14.953 1 64.19 146 GLU B CA 1
ATOM 3001 C C . GLU B 1 146 ? -4.109 6.145 -16.234 1 64.19 146 GLU B C 1
ATOM 3003 O O . GLU B 1 146 ? -3.461 5.109 -16.406 1 64.19 146 GLU B O 1
ATOM 3008 N N . THR B 1 147 ? -4.23 7.07 -17.094 1 63.66 147 THR B N 1
ATOM 3009 C CA . THR B 1 147 ? -3.717 6.855 -18.453 1 63.66 147 THR B CA 1
ATOM 3010 C C . THR B 1 147 ? -2.477 7.707 -18.688 1 63.66 147 THR B C 1
ATOM 3012 O O . THR B 1 147 ? -1.851 7.613 -19.75 1 63.66 147 THR B O 1
ATOM 3015 N N . GLY B 1 148 ? -1.973 8.172 -17.531 1 68.69 148 GLY B N 1
ATOM 3016 C CA . GLY B 1 148 ? -0.805 9 -17.812 1 68.69 148 GLY B CA 1
ATOM 3017 C C . GLY B 1 148 ? 0.14 9.102 -16.625 1 68.69 148 GLY B C 1
ATOM 3018 O O . GLY B 1 148 ? -0.029 8.406 -15.625 1 68.69 148 GLY B O 1
ATOM 3019 N N . GLU B 1 149 ? 1.243 9.758 -16.891 1 81.62 149 GLU B N 1
ATOM 3020 C CA . GLU B 1 149 ? 2.25 10.016 -15.859 1 81.62 149 GLU B CA 1
ATOM 3021 C C . GLU B 1 149 ? 1.705 10.945 -14.773 1 81.62 149 GLU B C 1
ATOM 3023 O O . GLU B 1 149 ? 0.973 11.891 -15.07 1 81.62 149 GLU B O 1
ATOM 3028 N N . PRO B 1 150 ? 1.873 10.531 -13.656 1 88.62 150 PRO B N 1
ATOM 3029 C CA . PRO B 1 150 ? 1.474 11.438 -12.578 1 88.62 150 PRO B CA 1
ATOM 3030 C C . PRO B 1 150 ? 2.021 12.852 -12.758 1 88.62 150 PRO B C 1
ATOM 3032 O O . PRO B 1 150 ? 3.096 13.031 -13.336 1 88.62 150 PRO B O 1
ATOM 3035 N N . SER B 1 151 ? 1.24 13.812 -12.406 1 89.94 151 SER B N 1
ATOM 3036 C CA . SER B 1 151 ? 1.658 15.203 -12.523 1 89.94 151 SER B CA 1
ATOM 3037 C C . SER B 1 151 ? 1.321 15.992 -11.258 1 89.94 151 SER B C 1
ATOM 3039 O O . SER B 1 151 ? 0.516 15.539 -10.438 1 89.94 151 SER B O 1
ATOM 3041 N N . SER B 1 152 ? 2.074 17.109 -11.125 1 92.81 152 SER B N 1
ATOM 3042 C CA . SER B 1 152 ? 1.784 18 -10.008 1 92.81 152 SER B CA 1
ATOM 3043 C C . SER B 1 152 ? 1.795 19.469 -10.453 1 92.81 152 SER B C 1
ATOM 3045 O O . SER B 1 152 ? 2.414 19.812 -11.461 1 92.81 152 SER B O 1
ATOM 3047 N N . LYS B 1 153 ? 0.968 20.312 -9.766 1 94.5 153 LYS B N 1
ATOM 3048 C CA . LYS B 1 153 ? 0.909 21.766 -9.945 1 94.5 153 LYS B CA 1
ATOM 3049 C C . LYS B 1 153 ? 0.872 22.484 -8.602 1 94.5 153 LYS B C 1
ATOM 3051 O O . LYS B 1 153 ? 0.413 21.922 -7.602 1 94.5 153 LYS B O 1
ATOM 3056 N N . SER B 1 154 ? 1.4 23.688 -8.633 1 96.44 154 SER B N 1
ATOM 3057 C CA . SER B 1 154 ? 1.42 24.438 -7.383 1 96.44 154 SER B CA 1
ATOM 3058 C C . SER B 1 154 ? 1.06 25.906 -7.613 1 96.44 154 SER B C 1
ATOM 3060 O O . SER B 1 154 ? 1.171 26.406 -8.734 1 96.44 154 SER B O 1
ATOM 3062 N N . THR B 1 155 ? 0.562 26.547 -6.57 1 97.38 155 THR B N 1
ATOM 3063 C CA . THR B 1 155 ? 0.364 27.984 -6.562 1 97.38 155 THR B CA 1
ATOM 3064 C C . THR B 1 155 ? 1.701 28.719 -6.648 1 97.38 155 THR B C 1
ATOM 3066 O O . THR B 1 155 ? 2.613 28.438 -5.863 1 97.38 155 THR B O 1
ATOM 3069 N N . PRO B 1 156 ? 1.822 29.609 -7.645 1 97.12 156 PRO B N 1
ATOM 3070 C CA . PRO B 1 156 ? 3.031 30.438 -7.617 1 97.12 156 PRO B CA 1
ATOM 3071 C C . PRO B 1 156 ? 3.109 31.328 -6.383 1 97.12 156 PRO B C 1
ATOM 3073 O O . PRO B 1 156 ? 2.119 31.969 -6.016 1 97.12 156 PRO B O 1
ATOM 3076 N N . ILE B 1 157 ? 4.27 31.312 -5.781 1 98 157 ILE B N 1
ATOM 3077 C CA . ILE B 1 157 ? 4.434 32.125 -4.582 1 98 157 ILE B CA 1
ATOM 3078 C C . ILE B 1 157 ? 4.758 33.562 -4.977 1 98 157 ILE B C 1
ATOM 3080 O O . ILE B 1 157 ? 5.668 33.812 -5.77 1 98 157 ILE B O 1
ATOM 3084 N N . LYS B 1 158 ? 3.953 34.5 -4.492 1 98.25 158 LYS B N 1
ATOM 3085 C CA . LYS B 1 158 ? 4.168 35.938 -4.73 1 98.25 158 LYS B CA 1
ATOM 3086 C C . LYS B 1 158 ? 5.082 36.531 -3.668 1 98.25 158 LYS B C 1
ATOM 3088 O O . LYS B 1 158 ? 4.617 37.25 -2.779 1 98.25 158 LYS B O 1
ATOM 3093 N N . TRP B 1 159 ? 6.359 36.438 -3.871 1 98.19 159 TRP B N 1
ATOM 3094 C CA . TRP B 1 159 ? 7.355 36.875 -2.895 1 98.19 159 TRP B CA 1
ATOM 3095 C C . TRP B 1 159 ? 7.395 38.375 -2.777 1 98.19 159 TRP B C 1
ATOM 3097 O O . TRP B 1 159 ? 7.336 39.094 -3.785 1 98.19 159 TRP B O 1
ATOM 3107 N N . LYS B 1 160 ? 7.434 38.812 -1.558 1 97.81 160 LYS B N 1
ATOM 3108 C CA . LYS B 1 160 ? 7.707 40.25 -1.349 1 97.81 160 LYS B CA 1
ATOM 3109 C C . LYS B 1 160 ? 9.164 40.562 -1.65 1 97.81 160 LYS B C 1
ATOM 3111 O O . LYS B 1 160 ? 10.016 39.688 -1.672 1 97.81 160 LYS B O 1
ATOM 3116 N N . SER B 1 161 ? 9.445 41.812 -1.873 1 96.25 161 SER B N 1
ATOM 3117 C CA . SER B 1 161 ? 10.773 42.25 -2.312 1 96.25 161 SER B CA 1
ATOM 3118 C C . SER B 1 161 ? 11.859 41.781 -1.361 1 96.25 161 SER B C 1
ATOM 3120 O O . SER B 1 161 ? 11.812 42.062 -0.161 1 96.25 161 SER B O 1
ATOM 3122 N N . GLY B 1 162 ? 12.797 40.969 -1.898 1 94.62 162 GLY B N 1
ATOM 3123 C CA . GLY B 1 162 ? 13.969 40.531 -1.163 1 94.62 162 GLY B CA 1
ATOM 3124 C C . GLY B 1 162 ? 13.664 39.406 -0.19 1 94.62 162 GLY B C 1
ATOM 3125 O O . GLY B 1 162 ? 14.5 39.062 0.656 1 94.62 162 GLY B O 1
ATOM 3126 N N . LYS B 1 163 ? 12.516 38.812 -0.268 1 96.31 163 LYS B N 1
ATOM 3127 C CA . LYS B 1 163 ? 12.117 37.844 0.752 1 96.31 163 LYS B CA 1
ATOM 3128 C C . LYS B 1 163 ? 11.93 36.438 0.149 1 96.31 163 LYS B C 1
ATOM 3130 O O . LYS B 1 163 ? 11.336 35.562 0.776 1 96.31 163 LYS B O 1
ATOM 3135 N N . ASP B 1 164 ? 12.438 36.312 -1.113 1 96.31 164 ASP B N 1
ATOM 3136 C CA . ASP B 1 164 ? 12.328 35.031 -1.785 1 96.31 164 ASP B CA 1
ATOM 3137 C C . ASP B 1 164 ? 13.258 34 -1.146 1 96.31 164 ASP B C 1
ATOM 3139 O O . ASP B 1 164 ? 14.477 34.031 -1.326 1 96.31 164 ASP B O 1
ATOM 3143 N N . LEU B 1 165 ? 12.664 33.031 -0.501 1 95.62 165 LEU B N 1
ATOM 3144 C CA . LEU B 1 165 ? 13.438 32.031 0.253 1 95.62 165 LEU B CA 1
ATOM 3145 C C . LEU B 1 165 ? 14.055 31 -0.677 1 95.62 165 LEU B C 1
ATOM 3147 O O . LEU B 1 165 ? 14.945 30.25 -0.274 1 95.62 165 LEU B O 1
ATOM 3151 N N . THR B 1 166 ? 13.523 30.906 -1.879 1 94.38 166 THR B N 1
ATOM 3152 C CA . THR B 1 166 ? 14 29.891 -2.807 1 94.38 166 THR B CA 1
ATOM 3153 C C . THR B 1 166 ? 15.242 30.359 -3.547 1 94.38 166 THR B C 1
ATOM 3155 O O . THR B 1 166 ? 15.883 29.594 -4.27 1 94.38 166 THR B O 1
ATOM 3158 N N . LYS B 1 167 ? 15.5 31.656 -3.471 1 87.81 167 LYS B N 1
ATOM 3159 C CA . LYS B 1 167 ? 16.672 32.219 -4.137 1 87.81 167 LYS B CA 1
ATOM 3160 C C . LYS B 1 167 ? 17.891 32.156 -3.223 1 87.81 167 LYS B C 1
ATOM 3162 O O . LYS B 1 167 ? 17.781 32.344 -2.01 1 87.81 167 LYS B O 1
ATOM 3167 N N . LYS B 1 168 ? 18.922 31.391 -3.623 1 67.81 168 LYS B N 1
ATOM 3168 C CA . LYS B 1 168 ? 20.203 31.234 -2.92 1 67.81 168 LYS B CA 1
ATOM 3169 C C . LYS B 1 168 ? 20.812 32.594 -2.596 1 67.81 168 LYS B C 1
ATOM 3171 O O . LYS B 1 168 ? 20.781 33.5 -3.424 1 67.81 168 LYS B O 1
ATOM 3176 N N . SER B 1 169 ? 20.656 33.062 -1.433 1 54 169 SER B N 1
ATOM 3177 C CA . SER B 1 169 ? 21.391 34.281 -1.108 1 54 169 SER B CA 1
ATOM 3178 C C . SER B 1 169 ? 22.859 34.188 -1.505 1 54 169 SER B C 1
ATOM 3180 O O . SER B 1 169 ? 23.562 33.312 -1.017 1 54 169 SER B O 1
ATOM 3182 N N . SER B 1 170 ? 23.016 34.281 -2.83 1 45.72 170 SER B N 1
ATOM 3183 C CA . SER B 1 170 ? 24.406 34.344 -3.236 1 45.72 170 SER B CA 1
ATOM 3184 C C . SER B 1 170 ? 25.172 35.406 -2.455 1 45.72 170 SER B C 1
ATOM 3186 O O . SER B 1 170 ? 25.359 36.531 -2.945 1 45.72 170 SER B O 1
ATOM 3188 N N . THR B 1 171 ? 24.766 35.75 -1.287 1 45.12 171 THR B N 1
ATOM 3189 C CA . THR B 1 171 ? 25.719 36.75 -0.812 1 45.12 171 THR B CA 1
ATOM 3190 C C . THR B 1 171 ? 27.141 36.219 -0.872 1 45.12 171 THR B C 1
ATOM 3192 O O . THR B 1 171 ? 27.438 35.156 -0.314 1 45.12 171 THR B O 1
ATOM 3195 N N . PRO B 1 172 ? 27.922 36.75 -1.912 1 44.5 172 PRO B N 1
ATOM 3196 C CA . PRO B 1 172 ? 29.359 36.469 -1.976 1 44.5 172 PRO B CA 1
ATOM 3197 C C . PRO B 1 172 ? 30.047 36.562 -0.613 1 44.5 172 PRO B C 1
ATOM 3199 O O . PRO B 1 172 ? 29.969 37.594 0.044 1 44.5 172 PRO B O 1
ATOM 3202 N N . SER B 1 173 ? 30.016 35.656 0.194 1 42.41 173 SER B N 1
ATOM 3203 C CA . SER B 1 173 ? 30.891 35.844 1.35 1 42.41 173 SER B CA 1
ATOM 3204 C C . SER B 1 173 ? 32.344 36.125 0.918 1 42.41 173 SER B C 1
ATOM 3206 O O . SER B 1 173 ? 32.812 35.531 -0.053 1 42.41 173 SER B O 1
ATOM 3208 N N . LYS B 1 174 ? 33.031 37.125 1.325 1 40.12 174 LYS B N 1
ATOM 3209 C CA . LYS B 1 174 ? 34.438 37.469 1.108 1 40.12 174 LYS B CA 1
ATOM 3210 C C . LYS B 1 174 ? 35.344 36.25 1.189 1 40.12 174 LYS B C 1
ATOM 3212 O O . LYS B 1 174 ? 36.125 35.969 0.278 1 40.12 174 LYS B O 1
ATOM 3217 N N . GLY B 1 175 ? 36.344 36.094 2.227 1 39 175 GLY B N 1
ATOM 3218 C CA . GLY B 1 175 ? 37.562 35.312 2.371 1 39 175 GLY B CA 1
ATOM 3219 C C . GLY B 1 175 ? 37.344 33.812 2.084 1 39 175 GLY B C 1
ATOM 3220 O O . GLY B 1 175 ? 36.219 33.375 1.922 1 39 175 GLY B O 1
ATOM 3221 N N . GLY B 1 176 ? 38.75 32.969 2.203 1 36.69 176 GLY B N 1
ATOM 3222 C CA . GLY B 1 176 ? 39.312 31.672 1.942 1 36.69 176 GLY B CA 1
ATOM 3223 C C . GLY B 1 176 ? 38.438 30.516 2.35 1 36.69 176 GLY B C 1
ATOM 3224 O O . GLY B 1 176 ? 38.812 29.359 2.26 1 36.69 176 GLY B O 1
ATOM 3225 N N . ARG B 1 177 ? 37.969 30.672 3.635 1 35.31 177 ARG B N 1
ATOM 3226 C CA . ARG B 1 177 ? 37.5 29.359 4.059 1 35.31 177 ARG B CA 1
ATOM 3227 C C . ARG B 1 177 ? 36.531 28.781 3.037 1 35.31 177 ARG B C 1
ATOM 3229 O O . ARG B 1 177 ? 35.844 29.516 2.344 1 35.31 177 ARG B O 1
ATOM 3236 N N . LYS B 1 178 ? 36.781 27.547 2.629 1 37.44 178 LYS B N 1
ATOM 3237 C CA . LYS B 1 178 ? 35.969 26.547 1.934 1 37.44 178 LYS B CA 1
ATOM 3238 C C . LYS B 1 178 ? 34.5 26.875 2.033 1 37.44 178 LYS B C 1
ATOM 3240 O O . LYS B 1 178 ? 33.969 27.078 3.131 1 37.44 178 LYS B O 1
ATOM 3245 N N . ARG B 1 179 ? 34.031 27.703 1.204 1 42 179 ARG B N 1
ATOM 3246 C CA . ARG B 1 179 ? 32.625 27.875 0.965 1 42 179 ARG B CA 1
ATOM 3247 C C . ARG B 1 179 ? 31.828 26.641 1.38 1 42 179 ARG B C 1
ATOM 3249 O O . ARG B 1 179 ? 31.734 25.672 0.62 1 42 179 ARG B O 1
ATOM 3256 N N . ASN B 1 180 ? 32.25 26.078 2.498 1 40.56 180 ASN B N 1
ATOM 3257 C CA . ASN B 1 180 ? 31.734 24.875 3.131 1 40.56 180 ASN B CA 1
ATOM 3258 C C . ASN B 1 180 ? 30.234 24.688 2.887 1 40.56 180 ASN B C 1
ATOM 3260 O O . ASN B 1 180 ? 29.766 23.578 2.727 1 40.56 180 ASN B O 1
ATOM 3264 N N . MET B 1 181 ? 29.406 25.609 3.666 1 44.81 181 MET B N 1
ATOM 3265 C CA . MET B 1 181 ? 28.094 25.188 4.148 1 44.81 181 MET B CA 1
ATOM 3266 C C . MET B 1 181 ? 27.141 24.953 2.988 1 44.81 181 MET B C 1
ATOM 3268 O O . MET B 1 181 ? 26.828 25.891 2.244 1 44.81 181 MET B O 1
ATOM 3272 N N . GLU B 1 182 ? 27.266 24.078 2.18 1 51.44 182 GLU B N 1
ATOM 3273 C CA . GLU B 1 182 ? 26.234 23.484 1.334 1 51.44 182 GLU B CA 1
ATOM 3274 C C . GLU B 1 182 ? 24.844 23.844 1.824 1 51.44 182 GLU B C 1
ATOM 3276 O O . GLU B 1 182 ? 24.359 23.281 2.807 1 51.44 182 GLU B O 1
ATOM 3281 N N . GLU B 1 183 ? 24.453 25.047 1.816 1 62.78 183 GLU B N 1
ATOM 3282 C CA . GLU B 1 183 ? 23.219 25.625 2.336 1 62.78 183 GLU B CA 1
ATOM 3283 C C . GLU B 1 183 ? 22 24.797 1.945 1 62.78 183 GLU B C 1
ATOM 3285 O O . GLU B 1 183 ? 21.859 24.391 0.789 1 62.78 183 GLU B O 1
ATOM 3290 N N . GLN B 1 184 ? 21.281 24.234 2.947 1 80.69 184 GLN B N 1
ATOM 3291 C CA . GLN B 1 184 ? 20.078 23.422 2.803 1 80.69 184 GLN B CA 1
ATOM 3292 C C . GLN B 1 184 ? 19.016 24.172 1.996 1 80.69 184 GLN B C 1
ATOM 3294 O O . GLN B 1 184 ? 18.797 25.359 2.207 1 80.69 184 GLN B O 1
ATOM 3299 N N . GLU B 1 185 ? 18.609 23.562 0.962 1 89.12 185 GLU B N 1
ATOM 3300 C CA . GLU B 1 185 ? 17.531 24.109 0.139 1 89.12 185 GLU B CA 1
ATOM 3301 C C . GLU B 1 185 ? 16.297 24.406 0.979 1 89.12 185 GLU B C 1
ATOM 3303 O O . GLU B 1 185 ? 16.016 23.703 1.956 1 89.12 185 GLU B O 1
ATOM 3308 N N . SER B 1 186 ? 15.609 25.578 0.625 1 94.88 186 SER B N 1
ATOM 3309 C CA . SER B 1 186 ? 14.406 25.969 1.342 1 94.88 186 SER B CA 1
ATOM 3310 C C . SER B 1 186 ? 13.281 24.953 1.139 1 94.88 186 SER B C 1
ATOM 3312 O O . SER B 1 186 ? 13.133 24.406 0.049 1 94.88 186 SER B O 1
ATOM 3314 N N . PHE B 1 187 ? 12.531 24.781 2.16 1 95.56 187 PHE B N 1
ATOM 3315 C CA . PHE B 1 187 ? 11.312 23.984 2.133 1 95.56 187 PHE B CA 1
ATOM 3316 C C . PHE B 1 187 ? 10.391 24.453 1.008 1 95.56 187 PHE B C 1
ATOM 3318 O O . PHE B 1 187 ? 9.727 23.625 0.367 1 95.56 187 PHE B O 1
ATOM 3325 N N . PHE B 1 188 ? 10.406 25.703 0.707 1 97 188 PHE B N 1
ATOM 3326 C CA . PHE B 1 188 ? 9.469 26.297 -0.229 1 97 188 PHE B CA 1
ATOM 3327 C C . PHE B 1 188 ? 9.844 25.969 -1.668 1 97 188 PHE B C 1
ATOM 3329 O O . PHE B 1 188 ? 9.039 26.156 -2.584 1 97 188 PHE B O 1
ATOM 3336 N N . CYS B 1 189 ? 11.031 25.469 -1.884 1 94.81 189 CYS B N 1
ATOM 3337 C CA . CYS B 1 189 ? 11.406 25 -3.213 1 94.81 189 CYS B CA 1
ATOM 3338 C C . CYS B 1 189 ? 10.531 23.812 -3.637 1 94.81 189 CYS B C 1
ATOM 3340 O O . CYS B 1 189 ? 10.398 23.531 -4.828 1 94.81 189 CYS B O 1
ATOM 3342 N N . TRP B 1 190 ? 10 23.156 -2.635 1 95.25 190 TRP B N 1
ATOM 3343 C CA . TRP B 1 190 ? 9.109 22.031 -2.902 1 95.25 190 TRP B CA 1
ATOM 3344 C C . TRP B 1 190 ? 7.965 22.438 -3.816 1 95.25 190 TRP B C 1
ATOM 3346 O O . TRP B 1 190 ? 7.496 21.641 -4.633 1 95.25 190 TRP B O 1
ATOM 3356 N N . PHE B 1 191 ? 7.531 23.703 -3.793 1 95.5 191 PHE B N 1
ATOM 3357 C CA . PHE B 1 191 ? 6.398 24.188 -4.574 1 95.5 191 PHE B CA 1
ATOM 3358 C C . PHE B 1 191 ? 6.801 24.422 -6.023 1 95.5 191 PHE B C 1
ATOM 3360 O O . PHE B 1 191 ? 5.945 24.594 -6.895 1 95.5 191 PHE B O 1
ATOM 3367 N N . THR B 1 192 ? 7.996 24.422 -6.312 1 89.75 192 THR B N 1
ATOM 3368 C CA . THR B 1 192 ? 8.445 24.594 -7.691 1 89.75 192 THR B CA 1
ATOM 3369 C C . THR B 1 192 ? 9.016 23.281 -8.242 1 89.75 192 THR B C 1
ATOM 3371 O O . THR B 1 192 ? 9.422 23.234 -9.406 1 89.75 192 THR B O 1
ATOM 3374 N N . ASP B 1 193 ? 9.062 22.328 -7.465 1 89.56 193 ASP B N 1
ATOM 3375 C CA . ASP B 1 193 ? 9.57 21.031 -7.879 1 89.56 193 ASP B CA 1
ATOM 3376 C C . ASP B 1 193 ? 8.43 20.094 -8.289 1 89.56 193 ASP B C 1
ATOM 3378 O O . ASP B 1 193 ? 7.664 19.641 -7.441 1 89.56 193 ASP B O 1
ATOM 3382 N N . HIS B 1 194 ? 8.367 19.719 -9.531 1 86.75 194 HIS B N 1
ATOM 3383 C CA . HIS B 1 194 ? 7.301 18.875 -10.055 1 86.75 194 HIS B CA 1
ATOM 3384 C C . HIS B 1 194 ? 7.863 17.609 -10.68 1 86.75 194 HIS B C 1
ATOM 3386 O O . HIS B 1 194 ? 7.164 16.906 -11.43 1 86.75 194 HIS B O 1
ATOM 3392 N N . GLY B 1 195 ? 9.055 17.25 -10.398 1 79.38 195 GLY B N 1
ATOM 3393 C CA . GLY B 1 195 ? 9.758 16.156 -11.055 1 79.38 195 GLY B CA 1
ATOM 3394 C C . GLY B 1 195 ? 9.203 14.789 -10.711 1 79.38 195 GLY B C 1
ATOM 3395 O O . GLY B 1 195 ? 9.234 13.875 -11.531 1 79.38 195 GLY B O 1
ATOM 3396 N N . ASP B 1 196 ? 8.859 14.508 -9.484 1 81.06 196 ASP B N 1
ATOM 3397 C CA . ASP B 1 196 ? 8.383 13.188 -9.102 1 81.06 196 ASP B CA 1
ATOM 3398 C C . ASP B 1 196 ? 7.02 13.266 -8.422 1 81.06 196 ASP B C 1
ATOM 3400 O O . ASP B 1 196 ? 6.883 12.945 -7.242 1 81.06 196 ASP B O 1
ATOM 3404 N N . ALA B 1 197 ? 5.973 13.43 -9.242 1 79.12 197 ALA B N 1
ATOM 3405 C CA . ALA B 1 197 ? 4.629 13.633 -8.711 1 79.12 197 ALA B CA 1
ATOM 3406 C C . ALA B 1 197 ? 4.043 12.328 -8.188 1 79.12 197 ALA B C 1
ATOM 3408 O O . ALA B 1 197 ? 3.246 12.328 -7.25 1 79.12 197 ALA B O 1
ATOM 3409 N N . GLY B 1 198 ? 4.512 11.211 -8.766 1 81.06 198 GLY B N 1
ATOM 3410 C CA . GLY B 1 198 ? 3.973 9.922 -8.359 1 81.06 198 GLY B CA 1
ATOM 3411 C C . GLY B 1 198 ? 4.582 9.398 -7.07 1 81.06 198 GLY B C 1
ATOM 3412 O O . GLY B 1 198 ? 4.031 8.5 -6.438 1 81.06 198 GLY B O 1
ATOM 3413 N N . ALA B 1 199 ? 5.676 9.852 -6.703 1 82.56 199 ALA B N 1
ATOM 3414 C CA . ALA B 1 199 ? 6.391 9.406 -5.512 1 82.56 199 ALA B CA 1
ATOM 3415 C C . ALA B 1 199 ? 6.91 10.586 -4.703 1 82.56 199 ALA B C 1
ATOM 3417 O O . ALA B 1 199 ? 8.055 10.586 -4.25 1 82.56 199 ALA B O 1
ATOM 3418 N N . ASP B 1 200 ? 6.031 11.57 -4.648 1 92.31 200 ASP B N 1
ATOM 3419 C CA . ASP B 1 200 ? 6.43 12.75 -3.889 1 92.31 200 ASP B CA 1
ATOM 3420 C C . ASP B 1 200 ? 6.48 12.453 -2.393 1 92.31 200 ASP B C 1
ATOM 3422 O O . ASP B 1 200 ? 5.445 12.266 -1.755 1 92.31 200 ASP B O 1
ATOM 3426 N N . GLU B 1 201 ? 7.652 12.477 -1.879 1 91.94 201 GLU B N 1
ATOM 3427 C CA . GLU B 1 201 ? 7.855 12.039 -0.501 1 91.94 201 GLU B CA 1
ATOM 3428 C C . GLU B 1 201 ? 7.223 13.016 0.487 1 91.94 201 GLU B C 1
ATOM 3430 O O . GLU B 1 201 ? 6.527 12.602 1.418 1 91.94 201 GLU B O 1
ATOM 3435 N N . LEU B 1 202 ? 7.43 14.336 0.302 1 94.69 202 LEU B N 1
ATOM 3436 C CA . LEU B 1 202 ? 6.906 15.336 1.229 1 94.69 202 LEU B CA 1
ATOM 3437 C C . LEU B 1 202 ? 5.379 15.352 1.204 1 94.69 202 LEU B C 1
ATOM 3439 O O . LEU B 1 202 ? 4.738 15.367 2.256 1 94.69 202 LEU B O 1
ATOM 3443 N N . GLY B 1 203 ? 4.883 15.336 -0.002 1 95 203 GLY B N 1
ATOM 3444 C CA . GLY B 1 203 ? 3.438 15.266 -0.129 1 95 203 GLY B CA 1
ATOM 3445 C C . GLY B 1 203 ? 2.836 14.055 0.57 1 95 203 GLY B C 1
ATOM 3446 O O . GLY B 1 203 ? 1.83 14.18 1.271 1 95 203 GLY B O 1
ATOM 3447 N N . GLU B 1 204 ? 3.469 12.961 0.467 1 93.5 204 GLU B N 1
ATOM 3448 C CA . GLU B 1 204 ? 3.006 11.734 1.102 1 93.5 204 GLU B CA 1
ATOM 3449 C C . GLU B 1 204 ? 3.107 11.828 2.621 1 93.5 204 GLU B C 1
ATOM 3451 O O . GLU B 1 204 ? 2.213 11.367 3.338 1 93.5 204 GLU B O 1
ATOM 3456 N N . VAL B 1 205 ? 4.133 12.359 3.096 1 96.38 205 VAL B N 1
ATOM 3457 C CA . VAL B 1 205 ? 4.352 12.484 4.531 1 96.38 205 VAL B CA 1
ATOM 3458 C C . VAL B 1 205 ? 3.271 13.383 5.141 1 96.38 205 VAL B C 1
ATOM 3460 O O . VAL B 1 205 ? 2.686 13.039 6.172 1 96.38 205 VAL B O 1
ATOM 3463 N N . ILE B 1 206 ? 2.998 14.508 4.508 1 97 206 ILE B N 1
ATOM 3464 C CA . ILE B 1 206 ? 1.99 15.422 5.02 1 97 206 ILE B CA 1
ATOM 3465 C C . ILE B 1 206 ? 0.618 14.758 4.988 1 97 206 ILE B C 1
ATOM 3467 O O . ILE B 1 206 ? -0.113 14.773 5.984 1 97 206 ILE B O 1
ATOM 3471 N N . LYS B 1 207 ? 0.345 14.078 3.875 1 95.12 207 LYS B N 1
ATOM 3472 C CA . LYS B 1 207 ? -0.96 13.461 3.672 1 95.12 207 LYS B CA 1
ATOM 3473 C C . LYS B 1 207 ? -1.151 12.258 4.598 1 95.12 207 LYS B C 1
ATOM 3475 O O . LYS B 1 207 ? -2.205 12.117 5.223 1 95.12 207 LYS B O 1
ATOM 3480 N N . ASP B 1 208 ? -0.092 11.461 4.766 1 93.75 208 ASP B N 1
ATOM 3481 C CA . ASP B 1 208 ? -0.294 10.148 5.383 1 93.75 208 ASP B CA 1
ATOM 3482 C C . ASP B 1 208 ? 0.177 10.148 6.836 1 93.75 208 ASP B C 1
ATOM 3484 O O . ASP B 1 208 ? -0.245 9.305 7.629 1 93.75 208 ASP B O 1
ATOM 3488 N N . ASP B 1 209 ? 1.013 11.023 7.246 1 95.5 209 ASP B N 1
ATOM 3489 C CA . ASP B 1 209 ? 1.574 10.977 8.594 1 95.5 209 ASP B CA 1
ATOM 3490 C C . ASP B 1 209 ? 1.108 12.172 9.422 1 95.5 209 ASP B C 1
ATOM 3492 O O . ASP B 1 209 ? 0.612 12.008 10.539 1 95.5 209 ASP B O 1
ATOM 3496 N N . ILE B 1 210 ? 1.192 13.359 8.898 1 96.75 210 ILE B N 1
ATOM 3497 C CA . ILE B 1 210 ? 0.947 14.562 9.68 1 96.75 210 ILE B CA 1
ATOM 3498 C C . ILE B 1 210 ? -0.552 14.852 9.727 1 96.75 210 ILE B C 1
ATOM 3500 O O . ILE B 1 210 ? -1.129 14.977 10.812 1 96.75 210 ILE B O 1
ATOM 3504 N N . TRP B 1 211 ? -1.179 14.859 8.57 1 96.19 211 TRP B N 1
ATOM 3505 C CA . TRP B 1 211 ? -2.568 15.289 8.453 1 96.19 211 TRP B CA 1
ATOM 3506 C C . TRP B 1 211 ? -3.49 14.391 9.266 1 96.19 211 TRP B C 1
ATOM 3508 O O . TRP B 1 211 ? -4.406 14.867 9.938 1 96.19 211 TRP B O 1
ATOM 3518 N N . PRO B 1 212 ? -3.248 13.07 9.305 1 95.25 212 PRO B N 1
ATOM 3519 C CA . PRO B 1 212 ? -4.176 12.203 10.031 1 95.25 212 PRO B CA 1
ATOM 3520 C C . PRO B 1 212 ? -4.219 12.508 11.523 1 95.25 212 PRO B C 1
ATOM 3522 O O . PRO B 1 212 ? -5.266 12.359 12.164 1 95.25 212 PRO B O 1
ATOM 3525 N N . ASN B 1 213 ? -3.072 12.852 12.062 1 95.88 213 ASN B N 1
ATOM 3526 C CA . ASN B 1 213 ? -3.021 13.188 13.484 1 95.88 213 ASN B CA 1
ATOM 3527 C C . ASN B 1 213 ? -1.932 14.219 13.773 1 95.88 213 ASN B C 1
ATOM 3529 O O . ASN B 1 213 ? -0.938 13.906 14.438 1 95.88 213 ASN B O 1
ATOM 3533 N N . PRO B 1 214 ? -2.23 15.438 13.453 1 97.31 214 PRO B N 1
ATOM 3534 C CA . PRO B 1 214 ? -1.206 16.469 13.625 1 97.31 214 PRO B CA 1
ATOM 3535 C C . PRO B 1 214 ? -0.895 16.75 15.086 1 97.31 214 PRO B C 1
ATOM 3537 O O . PRO B 1 214 ? 0.216 17.188 15.422 1 97.31 214 PRO B O 1
ATOM 3540 N N . LEU B 1 215 ? -1.866 16.594 15.984 1 97.12 215 LEU B N 1
ATOM 3541 C CA . LEU B 1 215 ? -1.676 16.875 17.406 1 97.12 215 LEU B CA 1
ATOM 3542 C C . LEU B 1 215 ? -0.514 16.062 17.969 1 97.12 215 LEU B C 1
ATOM 3544 O O . LEU B 1 215 ? 0.205 16.531 18.844 1 97.12 215 LEU B O 1
ATOM 3548 N N . GLN B 1 216 ? -0.318 14.867 17.453 1 96.25 216 GLN B N 1
ATOM 3549 C CA . GLN B 1 216 ? 0.743 13.992 17.938 1 96.25 216 GLN B CA 1
ATOM 3550 C C . GLN B 1 216 ? 2.113 14.633 17.75 1 96.25 216 GLN B C 1
ATOM 3552 O O . GLN B 1 216 ? 3.02 14.406 18.562 1 96.25 216 GLN B O 1
ATOM 3557 N N . TYR B 1 217 ? 2.258 15.477 16.781 1 97.38 217 TYR B N 1
ATOM 3558 C CA . TYR B 1 217 ? 3.543 16.094 16.484 1 97.38 217 TYR B CA 1
ATOM 3559 C C . TYR B 1 217 ? 3.65 17.469 17.141 1 97.38 217 TYR B C 1
ATOM 3561 O O . TYR B 1 217 ? 4.723 18.078 17.141 1 97.38 217 TYR B O 1
ATOM 3569 N N . TYR B 1 218 ? 2.516 17.984 17.609 1 96.94 218 TYR B N 1
ATOM 3570 C CA . TYR B 1 218 ? 2.527 19.234 18.344 1 96.94 218 TYR B CA 1
ATOM 3571 C C . TYR B 1 218 ? 2.984 19.031 19.781 1 96.94 218 TYR B C 1
ATOM 3573 O O . TYR B 1 218 ? 3.635 19.891 20.375 1 96.94 218 TYR B O 1
ATOM 3581 N N . LEU B 1 219 ? 2.627 17.922 20.359 1 85.75 219 LEU B N 1
ATOM 3582 C CA . LEU B 1 219 ? 2.916 17.609 21.75 1 85.75 219 LEU B CA 1
ATOM 3583 C C . LEU B 1 219 ? 4.355 17.141 21.922 1 85.75 219 LEU B C 1
ATOM 3585 O O . LEU B 1 219 ? 5.004 17.453 22.922 1 85.75 219 LEU B O 1
#

Foldseek 3Di:
DPPPPDPPDPPPPPVVVVVVVVVVVVVVVVVVVVVVVVVVVVVVVVVVVVVVLVVVLVVVVVCVVVLVVVLVVQLVDQQLQLLLQCLDPVSVVQADPLLSVQCSQFRGWDKAADSNNQQWIKIKTAGDDDQFFDDRIKMKTWGNDPPDAIWMAIDDTGTDPPRDQQDPCPPVDDDDDDVPDPDRGHPCCLNVDIPHRPCDPVVCCCVPPCSVPVVVSSD/DPPDDPPPDPPPPPVVVVVVVVVVVVVVVVVVVVVVVVVVVVVVVVVVVVVVVVVVLVVVVVCVVVLVVVLVVQLVDQQLQLLLQCLDPVSVVQADPLLSVQCSQFRGWDKAADSNNQQWIKIKTAGDDDQFFDDRIKMKTWGNDPPDAIWMAIDDTGTDPPRDQQDPPPPVDDDDDDPPDPDRGHPCCLNVDIPHRPCDPVVCCCVPPCSVPVVVSSD